Protein AF-0000000074685338 (afdb_homodimer)

Secondary structure (DSSP, 8-state):
-GGGHHHHHHHHHHTTGGGSHHHHHHHHHHHHHHHHHHHHHHHHHHEES--HHHHHHHHHHHHHHHHHHHHHHHTTSSPPPTHHHHHHHH-GGGGSHHHHHHHHHIIIIIHHHHHHHHHHHHTT---HHHHHHHHHHHHHHHHHHHHHHHTSSS--HHHHHHHGGGGHHHHHHHHHHHHTPPP-PPP-S-PPPGGG-HHHHHHHHHHHHHHHHHHHHHHHHTT---HHHHHIIIII-GGGG-TT-HHHHHHHHIIIIIHHHHHHHHHHHHS---THHHHHHHHHHHHHHHHHHHHHHHHHSTTS-GGGSPPSSSHHHHHHHHHHHHHHHHHHHHHHHHHH-HHHH-----SS--EEHHHHHHHHHS-------GGGGGGT-/-GGGHHHHHHHHHHTTGGGSHHHHHHHHHHHHHHHHHHHHHHHHHHEES--HHHHHHHHHHHHHHHHHHHHHHHTTSS---THHHHHHHH-GGGGSHHHHHHHHHIIIIIHHHHHHHHHHHHTT---HHHHHHHHHHHHHHHHHHHHHHHTSSS--HHHHHHHGGGGHHHHHHHHHHHHTPPP-PPP-S-PPPGGG-HHHHHHHHHHHHHHHHHHHHHHHHTT---HHHHHIIIII-GGGG-TT-HHHHHHHHIIIIIHHHHHHHHHHHHS---THHHHHHHHHHHHHHHHHHHHHHHHHSTTS-GGGSPPSSSHHHHHHHHHHHHHHHHHHHHHHHHHH-HHHH-----SS--EEHHHHHHHHHS--------TTTTTT-

InterPro domains:
  IPR033118 EXPERA domain [PS51751] (199-335)
  IPR059044 Transmembrane 6 superfamily member 1/2, transmembrane domain [PF26083] (4-184)

Foldseek 3Di:
DLVVLVVVVVVVVVVVLLVDVVSVVVVVVVVLVVQLVVVCVVDVVWFDPDDVVLSVLSSLSNVLQVLQVQLCCLVPVDPDDCPNVSVCVQPVCCNALLNSLLSV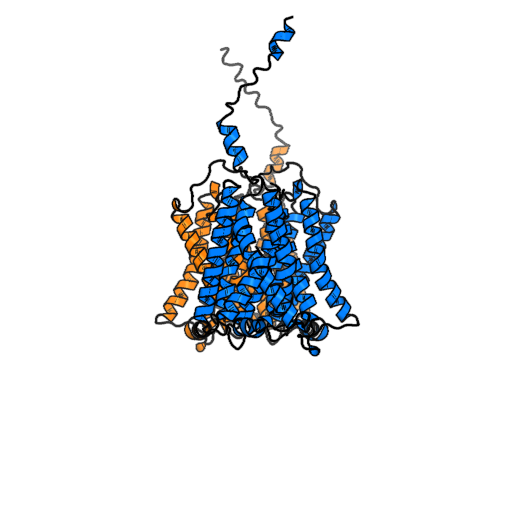CSNPVVNVLSVVLNVCQVVQWFSQLSLLLSLLQLLLSLLLPQVLQPPDPPRRPSSNVVRVVCNVVSVVSLVVQLVQADDDDADPDFDDALVVPVVLVVLLVLLVVLLVVLQLQLCLLVPNPDPVSVCCCQAQAVLCVDNSNSNNSLSVCSNPVVNVVSVVSNVLSRGFRAACQLSVLSSQLSNLQNSLSSRQSSLCDPSDDPSRHGDDDDPSPVVNCVSSVCSNVVSVVVSVVLCVCCNGHHHRGGDDGIGTPVNVVVVVPPPPPVPPVPVVVVVVD/DLVVLVVVVVVVVVVVLLVDVVSVVVVVVVVLVVQLVVVCVVCVVWFDPDDVVLSVLSSLSNVLQVLQVQLCCLVPVDPDDCVVVSVCVQPVCCNALLNSLLSVCSNPVSNVLSVVLNVCQVVQWFSQLSLLLSLLQLLLSLLLPQVLQPPDPPRRPSSNVVRVVCNVVSVVSLVVQLVQADDDDADPDFDDALVVVVVLVVLLVLLVVLLVVLQLQLCLLVPNPDPVSVCCCQAQAVLCVDNSNSNNSLSVCSNPVVNVVSVVSNVCSRGFRAACQLSVLSSQLSNLQNSLSSRQSSLCDPSDDPSRHGDDDDPSPVVNCVSSVCSNVVSVVVSVVLCVCCNGHHHRGGDDGIGTPVVVVVVVPPPPPVPPPPVVPPVVD

Structure (mmCIF, N/CA/C/O backbone):
data_AF-0000000074685338-model_v1
#
loop_
_entity.id
_entity.type
_entity.pdbx_description
1 polymer 'EXPERA domain-containing protein'
#
loop_
_atom_site.group_PDB
_atom_site.id
_atom_site.type_symbol
_atom_site.label_atom_id
_atom_site.label_alt_id
_atom_site.label_comp_id
_atom_site.label_asym_id
_atom_site.label_entity_id
_atom_site.label_seq_id
_atom_site.pdbx_PDB_ins_code
_atom_site.Cartn_x
_atom_site.Cartn_y
_atom_site.Cartn_z
_atom_site.occupancy
_atom_site.B_iso_or_equiv
_atom_site.auth_seq_id
_atom_site.auth_comp_id
_atom_site.auth_asym_id
_atom_site.auth_atom_id
_atom_site.pdbx_PDB_model_num
ATOM 1 N N . MET A 1 1 ? 34.531 15.375 6.055 1 56.97 1 MET A N 1
ATOM 2 C CA . MET A 1 1 ? 34.406 14.102 6.758 1 56.97 1 MET A CA 1
ATOM 3 C C . MET A 1 1 ? 34.094 12.969 5.781 1 56.97 1 MET A C 1
ATOM 5 O O . MET A 1 1 ? 34.625 11.867 5.91 1 56.97 1 MET A O 1
ATOM 9 N N . SER A 1 2 ? 33.312 13.273 4.805 1 61.19 2 SER A N 1
ATOM 10 C CA . SER A 1 2 ? 33.031 12.227 3.826 1 61.19 2 SER A CA 1
ATOM 11 C C . SER A 1 2 ? 34.281 11.812 3.084 1 61.19 2 SER A C 1
ATOM 13 O O . SER A 1 2 ? 34.438 10.648 2.709 1 61.19 2 SER A O 1
ATOM 15 N N . LEU A 1 3 ? 35.094 12.695 3.012 1 63.81 3 LEU A N 1
ATOM 16 C CA . LEU A 1 3 ? 36.312 12.422 2.27 1 63.81 3 LEU A CA 1
ATOM 17 C C . LEU A 1 3 ? 37.281 11.617 3.117 1 63.81 3 LEU A C 1
ATOM 19 O O . LEU A 1 3 ? 38.188 10.961 2.582 1 63.81 3 LEU A O 1
ATOM 23 N N . LEU A 1 4 ? 37.062 11.672 4.465 1 60.34 4 LEU A N 1
ATOM 24 C CA . LEU A 1 4 ? 37.938 10.938 5.352 1 60.34 4 LEU A CA 1
ATOM 25 C C . LEU A 1 4 ? 37.594 9.453 5.383 1 60.34 4 LEU A C 1
ATOM 27 O O . LEU A 1 4 ? 38.375 8.633 5.875 1 60.34 4 LEU A O 1
ATOM 31 N N . SER A 1 5 ? 36.531 9.164 4.781 1 62.31 5 SER A N 1
ATOM 32 C CA . SER A 1 5 ? 36.094 7.777 4.824 1 62.31 5 SER A CA 1
ATOM 33 C C . SER A 1 5 ? 36.969 6.887 3.949 1 62.31 5 SER A C 1
ATOM 35 O O . SER A 1 5 ? 37.281 5.75 4.32 1 62.31 5 SER A O 1
ATOM 37 N N . TRP A 1 6 ? 37.5 7.469 2.973 1 63.62 6 TRP A N 1
ATOM 38 C CA . TRP A 1 6 ? 38.312 6.676 2.059 1 63.62 6 TRP A CA 1
ATOM 39 C C . TRP A 1 6 ? 39.656 6.34 2.682 1 63.62 6 TRP A C 1
ATOM 41 O O . TRP A 1 6 ? 40.062 5.176 2.725 1 63.62 6 TRP A O 1
ATOM 51 N N . PRO A 1 7 ? 40.25 7.293 3.207 1 60.88 7 PRO A N 1
ATOM 52 C CA . PRO A 1 7 ? 41.5 6.949 3.855 1 60.88 7 PRO A CA 1
ATOM 53 C C . PRO A 1 7 ? 41.344 5.961 5.004 1 60.88 7 PRO A C 1
ATOM 55 O O . PRO A 1 7 ? 42.188 5.09 5.207 1 60.88 7 PRO A O 1
ATOM 58 N N . ILE A 1 8 ? 40.281 6.066 5.66 1 65.56 8 ILE A N 1
ATOM 59 C CA . ILE A 1 8 ? 40 5.141 6.754 1 65.56 8 ILE A CA 1
ATOM 60 C C . ILE A 1 8 ? 39.812 3.732 6.203 1 65.56 8 ILE A C 1
ATOM 62 O O . ILE A 1 8 ? 40.312 2.76 6.77 1 65.56 8 ILE A O 1
ATOM 66 N N . PHE A 1 9 ? 39.25 3.695 5.09 1 65.25 9 PHE A N 1
ATOM 67 C CA . PHE A 1 9 ? 39.031 2.41 4.438 1 65.25 9 PHE A CA 1
ATOM 68 C C . PHE A 1 9 ? 40.344 1.804 3.988 1 65.25 9 PHE A C 1
ATOM 70 O O . PHE A 1 9 ? 40.562 0.604 4.152 1 65.25 9 PHE A O 1
ATOM 77 N N . VAL A 1 10 ? 41.219 2.58 3.555 1 63.81 10 VAL A N 1
ATOM 78 C CA . VAL A 1 10 ? 42.531 2.117 3.084 1 63.81 10 VAL A CA 1
ATOM 79 C C . VAL A 1 10 ? 43.344 1.617 4.266 1 63.81 10 VAL A C 1
ATOM 81 O O . VAL A 1 10 ? 44.062 0.6 4.164 1 63.81 10 VAL A O 1
ATOM 84 N N . VAL A 1 11 ? 43.156 2.273 5.285 1 62.66 11 VAL A N 1
ATOM 85 C CA . VAL A 1 11 ? 43.938 1.907 6.461 1 62.66 11 VAL A CA 1
ATOM 86 C C . VAL A 1 11 ? 43.406 0.594 7.039 1 62.66 11 VAL A C 1
ATOM 88 O O . VAL A 1 11 ? 44.188 -0.265 7.453 1 62.66 11 VAL A O 1
ATOM 91 N N . ILE A 1 12 ? 42.188 0.437 7 1 65.62 12 ILE A N 1
ATOM 92 C CA . ILE A 1 12 ? 41.594 -0.776 7.543 1 65.62 12 ILE A CA 1
ATOM 93 C C . ILE A 1 12 ? 41.938 -1.97 6.66 1 65.62 12 ILE A C 1
ATOM 95 O O . ILE A 1 12 ? 42.188 -3.068 7.164 1 65.62 12 ILE A O 1
ATOM 99 N N . ASP A 1 13 ? 41.938 -1.717 5.461 1 63.19 13 ASP A N 1
ATOM 100 C CA . ASP A 1 13 ? 42.344 -2.762 4.527 1 63.19 13 ASP A CA 1
ATOM 101 C C . ASP A 1 13 ? 43.781 -3.193 4.773 1 63.19 13 ASP A C 1
ATOM 103 O O . ASP A 1 13 ? 44.094 -4.387 4.719 1 63.19 13 ASP A O 1
ATOM 107 N N . LYS A 1 14 ? 44.5 -2.248 5.094 1 61.06 14 LYS A N 1
ATOM 108 C CA . LYS A 1 14 ? 45.906 -2.537 5.332 1 61.06 14 LYS A CA 1
ATOM 109 C C . LYS A 1 14 ? 46.094 -3.271 6.656 1 61.06 14 LYS A C 1
ATOM 111 O O . LYS A 1 14 ? 47.031 -4.066 6.797 1 61.06 14 LYS A O 1
ATOM 116 N N . LEU A 1 15 ? 45.156 -3.021 7.492 1 60.34 15 LEU A N 1
ATOM 117 C CA . LEU A 1 15 ? 45.281 -3.65 8.805 1 60.34 15 LEU A CA 1
ATOM 118 C C . LEU A 1 15 ? 44.688 -5.051 8.789 1 60.34 15 LEU A C 1
ATOM 120 O O . LEU A 1 15 ? 44.688 -5.746 9.812 1 60.34 15 LEU A O 1
ATOM 124 N N . ASN A 1 16 ? 44.375 -5.605 7.688 1 59.91 16 ASN A N 1
ATOM 125 C CA . ASN A 1 16 ? 43.844 -6.949 7.492 1 59.91 16 ASN A CA 1
ATOM 126 C C . ASN A 1 16 ? 42.688 -7.227 8.438 1 59.91 16 ASN A C 1
ATOM 128 O O . ASN A 1 16 ? 42.562 -8.328 8.977 1 59.91 16 ASN A O 1
ATOM 132 N N . LEU A 1 17 ? 42 -6.32 8.797 1 58.62 17 LEU A N 1
ATOM 133 C CA . LEU A 1 17 ? 40.875 -6.496 9.734 1 58.62 17 LEU A CA 1
ATOM 134 C C . LEU A 1 17 ? 39.688 -7.129 9.031 1 58.62 17 LEU A C 1
ATOM 136 O O . LEU A 1 17 ? 38.75 -7.582 9.695 1 58.62 17 LEU A O 1
ATOM 140 N N . PHE A 1 18 ? 39.75 -7.273 7.734 1 57.72 18 PHE A N 1
ATOM 141 C CA . PHE A 1 18 ? 38.625 -7.797 6.953 1 57.72 18 PHE A CA 1
ATOM 142 C C . PHE A 1 18 ? 38.781 -9.305 6.766 1 57.72 18 PHE A C 1
ATOM 144 O O . PHE A 1 18 ? 38.031 -9.906 5.988 1 57.72 18 PHE A O 1
ATOM 151 N N . LYS A 1 19 ? 39.781 -9.906 7.457 1 57.94 19 LYS A N 1
ATOM 152 C CA . LYS A 1 19 ? 40 -11.328 7.23 1 57.94 19 LYS A CA 1
ATOM 153 C C . LYS A 1 19 ? 38.812 -12.156 7.676 1 57.94 19 LYS A C 1
ATOM 155 O O . LYS A 1 19 ? 38.469 -13.141 7.031 1 57.94 19 LYS A O 1
ATOM 160 N N . SER A 1 20 ? 38.219 -11.773 8.789 1 61.59 20 SER A N 1
ATOM 161 C CA . SER A 1 20 ? 37.031 -12.508 9.25 1 61.59 20 SER A CA 1
ATOM 162 C C . SER A 1 20 ? 35.781 -11.648 9.156 1 61.59 20 SER A C 1
ATOM 164 O O . SER A 1 20 ? 35.844 -10.422 9.266 1 61.59 20 SER A O 1
ATOM 166 N N . GLU A 1 21 ? 34.719 -12.18 8.664 1 65.19 21 GLU A N 1
ATOM 167 C CA . GLU A 1 21 ? 33.406 -11.516 8.508 1 65.19 21 GLU A CA 1
ATOM 168 C C . GLU A 1 21 ? 33 -10.805 9.797 1 65.19 21 GLU A C 1
ATOM 170 O O . GLU A 1 21 ? 32.5 -9.68 9.75 1 65.19 21 GLU A O 1
ATOM 175 N N . SER A 1 22 ? 33.344 -11.469 10.828 1 68.25 22 SER A N 1
ATOM 176 C CA . SER A 1 22 ? 32.938 -10.898 12.117 1 68.25 22 SER A CA 1
ATOM 177 C C . SER A 1 22 ? 33.781 -9.688 12.477 1 68.25 22 SER A C 1
ATOM 179 O O . SER A 1 22 ? 33.281 -8.703 13.023 1 68.25 22 SER A O 1
ATOM 181 N N . SER A 1 23 ? 35 -9.836 12.109 1 67.69 23 SER A N 1
ATOM 182 C CA . SER A 1 23 ? 35.906 -8.727 12.422 1 67.69 23 SER A CA 1
ATOM 183 C C . SER A 1 23 ? 35.625 -7.516 11.539 1 67.69 23 SER A C 1
ATOM 185 O O . SER A 1 23 ? 35.688 -6.375 12.008 1 67.69 23 SER A O 1
ATOM 187 N N . ALA A 1 24 ? 35.219 -7.801 10.352 1 67 24 ALA A N 1
ATOM 188 C CA . ALA A 1 24 ? 34.875 -6.723 9.43 1 67 24 ALA A CA 1
ATOM 189 C C . ALA A 1 24 ? 33.594 -5.996 9.898 1 67 24 ALA A C 1
ATOM 191 O O . ALA A 1 24 ? 33.531 -4.77 9.828 1 67 24 ALA A O 1
ATOM 192 N N . ALA A 1 25 ? 32.719 -6.785 10.398 1 69.19 25 ALA A N 1
ATOM 193 C CA . ALA A 1 25 ? 31.484 -6.195 10.891 1 69.19 25 ALA A CA 1
ATOM 194 C C . ALA A 1 25 ? 31.75 -5.336 12.125 1 69.19 25 ALA A C 1
ATOM 196 O O . ALA A 1 25 ? 31.188 -4.238 12.25 1 69.19 25 ALA A O 1
ATOM 197 N N . LEU A 1 26 ? 32.562 -5.844 12.961 1 70.56 26 LEU A N 1
ATOM 198 C CA . LEU A 1 26 ? 32.906 -5.117 14.18 1 70.56 26 LEU A CA 1
ATOM 199 C C . LEU A 1 26 ? 33.625 -3.818 13.859 1 70.56 26 LEU A C 1
ATOM 201 O O . LEU A 1 26 ? 33.375 -2.783 14.477 1 70.56 26 LEU A O 1
ATOM 205 N N . ALA A 1 27 ? 34.5 -3.92 12.945 1 69.81 27 ALA A N 1
ATOM 206 C CA . ALA A 1 27 ? 35.25 -2.723 12.531 1 69.81 27 ALA A CA 1
ATOM 207 C C . ALA A 1 27 ? 34.281 -1.693 11.914 1 69.81 27 ALA A C 1
ATOM 209 O O . ALA A 1 27 ? 34.406 -0.495 12.188 1 69.81 27 ALA A O 1
ATOM 210 N N . GLY A 1 28 ? 33.375 -2.186 11.133 1 71.19 28 GLY A N 1
ATOM 211 C CA . GLY A 1 28 ? 32.375 -1.296 10.539 1 71.19 28 GLY A CA 1
ATOM 212 C C . GLY A 1 28 ? 31.531 -0.575 11.57 1 71.19 28 GLY A C 1
ATOM 213 O O . GLY A 1 28 ? 31.344 0.638 11.477 1 71.19 28 GLY A O 1
ATOM 214 N N . PHE A 1 29 ? 31.203 -1.301 12.539 1 74.12 29 PHE A N 1
ATOM 215 C CA . PHE A 1 29 ? 30.375 -0.72 13.586 1 74.12 29 PHE A CA 1
ATOM 216 C C . PHE A 1 29 ? 31.172 0.307 14.391 1 74.12 29 PHE A C 1
ATOM 218 O O . PHE A 1 29 ? 30.625 1.345 14.781 1 74.12 29 PHE A O 1
ATOM 225 N N . ALA A 1 30 ? 32.375 -0.014 14.648 1 75.06 30 ALA A N 1
ATOM 226 C CA . ALA A 1 30 ? 33.219 0.897 15.414 1 75.06 30 ALA A CA 1
ATOM 227 C C . ALA A 1 30 ? 33.406 2.209 14.672 1 75.06 30 ALA A C 1
ATOM 229 O O . ALA A 1 30 ? 33.344 3.287 15.266 1 75.06 30 ALA A O 1
ATOM 230 N N . ILE A 1 31 ? 33.594 2.094 13.438 1 75.06 31 ILE A N 1
ATOM 231 C CA . ILE A 1 31 ? 33.812 3.281 12.617 1 75.06 31 ILE A CA 1
ATOM 232 C C . ILE A 1 31 ? 32.562 4.141 12.617 1 75.06 31 ILE A C 1
ATOM 234 O O . ILE A 1 31 ? 32.625 5.367 12.742 1 75.06 31 ILE A O 1
ATOM 238 N N . ILE A 1 32 ? 31.453 3.51 12.57 1 77.94 32 ILE A N 1
ATOM 239 C CA . ILE A 1 32 ? 30.188 4.223 12.555 1 77.94 32 ILE A CA 1
ATOM 240 C C . ILE A 1 32 ? 29.969 4.918 13.898 1 77.94 32 ILE A C 1
ATOM 242 O O . ILE A 1 32 ? 29.531 6.07 13.945 1 77.94 32 ILE A O 1
ATOM 246 N N . ALA A 1 33 ? 30.344 4.28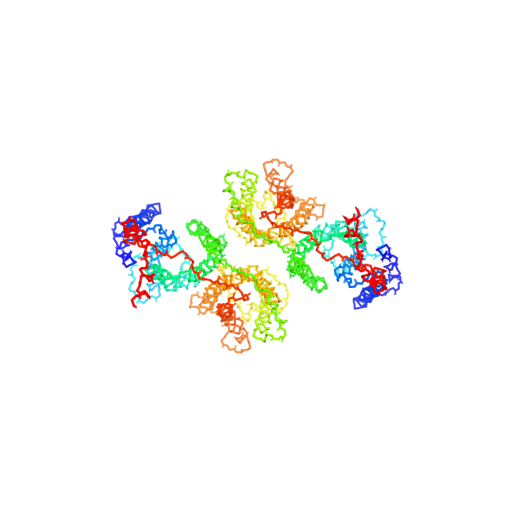5 14.891 1 81.06 33 ALA A N 1
ATOM 247 C CA . ALA A 1 33 ? 30.156 4.84 16.234 1 81.06 33 ALA A CA 1
ATOM 248 C C . ALA A 1 33 ? 31.062 6.047 16.453 1 81.06 33 ALA A C 1
ATOM 250 O O . ALA A 1 33 ? 30.641 7.066 17 1 81.06 33 ALA A O 1
ATOM 251 N N . ILE A 1 34 ? 32.281 5.926 16.047 1 81.81 34 ILE A N 1
ATOM 252 C CA . ILE A 1 34 ? 33.219 7.012 16.203 1 81.81 34 ILE A CA 1
ATOM 253 C C . ILE A 1 34 ? 32.812 8.211 15.367 1 81.81 34 ILE A C 1
ATOM 255 O O . ILE A 1 34 ? 32.844 9.352 15.828 1 81.81 34 ILE A O 1
ATOM 259 N N . ALA A 1 35 ? 32.438 7.941 14.164 1 81.19 35 ALA A N 1
ATOM 260 C CA . ALA A 1 35 ? 31.969 9.016 13.297 1 81.19 35 ALA A CA 1
ATOM 261 C C . ALA A 1 35 ? 30.766 9.719 13.898 1 81.19 35 ALA A C 1
ATOM 263 O O . ALA A 1 35 ? 30.688 10.953 13.898 1 81.19 35 ALA A O 1
ATOM 264 N N . LEU A 1 36 ? 29.891 8.953 14.414 1 83.25 36 LEU A N 1
ATOM 265 C CA . LEU A 1 36 ? 28.703 9.523 15.031 1 83.25 36 LEU A CA 1
ATOM 266 C C . LEU A 1 36 ? 29.062 10.414 16.219 1 83.25 36 LEU A C 1
ATOM 268 O O . LEU A 1 36 ? 28.531 11.516 16.359 1 83.25 36 LEU A O 1
ATOM 272 N N . LEU A 1 37 ? 29.953 9.953 17.016 1 84.5 37 LEU A N 1
ATOM 273 C CA . LEU A 1 37 ? 30.375 10.734 18.172 1 84.5 37 LEU A CA 1
ATOM 274 C C . LEU A 1 37 ? 31.031 12.039 17.75 1 84.5 37 LEU A C 1
ATOM 276 O O . LEU A 1 37 ? 30.781 13.086 18.344 1 84.5 37 LEU A O 1
ATOM 280 N N . LEU A 1 38 ? 31.797 11.977 16.781 1 83.62 38 LEU A N 1
ATOM 281 C CA . LEU A 1 38 ? 32.469 13.172 16.281 1 83.62 38 LEU A CA 1
ATOM 282 C C . LEU A 1 38 ? 31.438 14.18 15.758 1 83.62 38 LEU A C 1
ATOM 284 O O . LEU A 1 38 ? 31.562 15.383 16.031 1 83.62 38 LEU A O 1
ATOM 288 N N . PHE A 1 39 ? 30.516 13.672 15.07 1 86.06 39 PHE A N 1
ATOM 289 C CA . PHE A 1 39 ? 29.5 14.57 14.531 1 86.06 39 PHE A CA 1
ATOM 290 C C . PHE A 1 39 ? 28.672 15.18 15.648 1 86.06 39 PHE A C 1
ATOM 292 O O . PHE A 1 39 ? 28.312 16.359 15.594 1 86.06 39 PHE A O 1
ATOM 299 N N . ILE A 1 40 ? 28.391 14.391 16.641 1 86.5 40 ILE A N 1
ATOM 300 C CA . ILE A 1 40 ? 27.625 14.898 17.766 1 86.5 40 ILE A CA 1
ATOM 301 C C . ILE A 1 40 ? 28.391 16.031 18.453 1 86.5 40 ILE A C 1
ATOM 303 O O . ILE A 1 40 ? 27.828 17.078 18.75 1 86.5 40 ILE A O 1
ATOM 307 N N . LEU A 1 41 ? 29.625 15.82 18.625 1 85.88 41 LEU A N 1
ATOM 308 C CA . LEU A 1 41 ? 30.469 16.812 19.281 1 85.88 41 LEU A CA 1
ATOM 309 C C . LEU A 1 41 ? 30.578 18.078 18.438 1 85.88 41 LEU A C 1
ATOM 311 O O . LEU A 1 41 ? 30.516 19.203 18.969 1 85.88 41 LEU A O 1
ATOM 315 N N . LEU A 1 42 ? 30.672 17.891 17.203 1 83.81 42 LEU A N 1
ATOM 316 C CA . LEU A 1 42 ? 30.812 19.031 16.297 1 83.81 42 LEU A CA 1
ATOM 317 C C . LEU A 1 42 ? 29.531 19.859 16.25 1 83.81 42 LEU A C 1
ATOM 319 O O . LEU A 1 42 ? 29.594 21.078 16.391 1 83.81 42 LEU A O 1
ATOM 323 N N . PHE A 1 43 ? 28.422 19.219 16.125 1 86.5 43 PH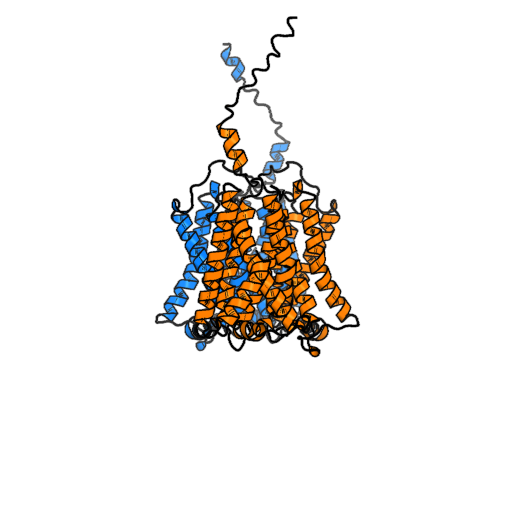E A N 1
ATOM 324 C CA . PHE A 1 43 ? 27.172 19.953 15.977 1 86.5 43 PHE A CA 1
ATOM 325 C C . PHE A 1 43 ? 26.719 20.531 17.312 1 86.5 43 PHE A C 1
ATOM 327 O O . PHE A 1 43 ? 26.172 21.641 17.359 1 86.5 43 PHE A O 1
ATOM 334 N N . ARG A 1 44 ? 26.922 19.812 18.344 1 84.56 44 ARG A N 1
ATOM 335 C CA . ARG A 1 44 ? 26.5 20.297 19.656 1 84.56 44 ARG A CA 1
ATOM 336 C C . ARG A 1 44 ? 27.328 21.5 20.094 1 84.56 44 ARG A C 1
ATOM 338 O O . ARG A 1 44 ? 26.891 22.297 20.906 1 84.56 44 ARG A O 1
ATOM 345 N N . ARG A 1 45 ? 28.438 21.531 19.578 1 84.12 45 ARG A N 1
ATOM 346 C CA . ARG A 1 45 ? 29.297 22.672 19.875 1 84.12 45 ARG A CA 1
ATOM 347 C C . ARG A 1 45 ? 28.719 23.953 19.297 1 84.12 45 ARG A C 1
ATOM 349 O O . ARG A 1 45 ? 28.812 25.016 19.906 1 84.12 45 ARG A O 1
ATOM 356 N N . TYR A 1 46 ? 28.047 23.828 18.188 1 84.25 46 TYR A N 1
ATOM 357 C CA . TYR A 1 46 ? 27.641 25.031 17.469 1 84.25 46 TYR A CA 1
ATOM 358 C C . TYR A 1 46 ? 26.141 25.234 17.562 1 84.25 46 TYR A C 1
ATOM 360 O O . TYR A 1 46 ? 25.656 26.359 17.422 1 84.25 46 TYR A O 1
ATOM 368 N N . PHE A 1 47 ? 25.406 24.188 17.734 1 86.12 47 PHE A N 1
ATOM 369 C CA . PHE A 1 47 ? 23.953 24.297 17.719 1 86.12 47 PHE A CA 1
ATOM 370 C C . PHE A 1 47 ? 23.344 23.672 18.953 1 86.12 47 PHE A C 1
ATOM 372 O O . PHE A 1 47 ? 23.844 22.656 19.453 1 86.12 47 PHE A O 1
ATOM 379 N N . LYS A 1 48 ? 22.203 24.359 19.359 1 82.06 48 LYS A N 1
ATOM 380 C CA . LYS A 1 48 ? 21.406 23.797 20.438 1 82.06 48 LYS A CA 1
ATOM 381 C C . LYS A 1 48 ? 20.281 22.922 19.906 1 82.06 48 LYS A C 1
ATOM 383 O O . LYS A 1 48 ? 19.703 23.219 18.859 1 82.06 48 LYS A O 1
ATOM 388 N N . ARG A 1 49 ? 19.922 21.812 20.453 1 82.62 49 ARG A N 1
ATOM 389 C CA . ARG A 1 49 ? 18.844 20.891 20.094 1 82.62 49 ARG A CA 1
ATOM 390 C C . ARG A 1 49 ? 18.922 20.516 18.625 1 82.62 49 ARG A C 1
ATOM 392 O O . ARG A 1 49 ? 18.031 20.859 17.844 1 82.62 49 ARG A O 1
ATOM 399 N N . VAL A 1 50 ? 19.891 19.906 18.219 1 88 50 VAL A N 1
ATOM 400 C CA . VAL A 1 50 ? 20.156 19.516 16.844 1 88 50 VAL A CA 1
ATOM 401 C C . VAL A 1 50 ? 19.156 18.469 16.375 1 88 50 VAL A C 1
ATOM 403 O O . VAL A 1 50 ? 18.828 17.547 17.125 1 88 50 VAL A O 1
ATOM 406 N N . ASP A 1 51 ? 18.578 18.703 15.211 1 89.69 51 ASP A N 1
ATOM 407 C CA . ASP A 1 51 ? 17.719 17.719 14.578 1 89.69 51 ASP A CA 1
ATOM 408 C C . ASP A 1 51 ? 18.438 16.375 14.43 1 89.69 51 ASP A C 1
ATOM 410 O O . ASP A 1 51 ? 19.547 16.312 13.883 1 89.69 51 ASP A O 1
ATOM 414 N N . PRO A 1 52 ? 17.891 15.344 14.906 1 89.94 52 PRO A N 1
ATOM 415 C CA . PRO A 1 52 ? 18.562 14.039 14.875 1 89.94 52 PRO A CA 1
ATOM 416 C C . PRO A 1 52 ? 18.875 13.578 13.453 1 89.94 52 PRO A C 1
ATOM 418 O O . PRO A 1 52 ? 19.844 12.844 13.242 1 89.94 52 PRO A O 1
ATOM 421 N N . PHE A 1 53 ? 18.156 13.992 12.508 1 92.62 53 PHE A N 1
ATOM 422 C CA . PHE A 1 53 ? 18.375 13.523 11.148 1 92.62 53 PHE A CA 1
ATOM 423 C C . PHE A 1 53 ? 19.578 14.211 10.523 1 92.62 53 PHE A C 1
ATOM 425 O O . PHE A 1 53 ? 20.125 13.742 9.516 1 92.62 53 PHE A O 1
ATOM 432 N N . VAL A 1 54 ? 20.031 15.242 11.125 1 90.44 54 VAL A N 1
ATOM 433 C CA . VAL A 1 54 ? 21.266 15.852 10.664 1 90.44 54 VAL A CA 1
ATOM 434 C C . VAL A 1 54 ? 22.453 14.938 10.984 1 90.44 54 VAL A C 1
ATOM 436 O O . VAL A 1 54 ? 23.375 14.805 10.18 1 90.44 54 VAL A O 1
ATOM 439 N N . TYR A 1 55 ? 22.375 14.281 12.172 1 90.19 55 TYR A N 1
ATOM 440 C CA . TYR A 1 55 ? 23.391 13.297 12.523 1 90.19 55 TYR A CA 1
ATOM 441 C C . TYR A 1 55 ? 23.344 12.102 11.586 1 90.19 55 TYR A C 1
ATOM 443 O O . TYR A 1 55 ? 24.391 11.594 11.172 1 90.19 55 TYR A O 1
ATOM 451 N N . ILE A 1 56 ? 22.172 11.695 11.258 1 92.06 56 ILE A N 1
ATOM 452 C CA . ILE A 1 56 ? 21.984 10.531 10.398 1 92.06 56 ILE A CA 1
ATOM 453 C C . ILE A 1 56 ? 22.5 10.836 9 1 92.06 56 ILE A C 1
ATOM 455 O O . ILE A 1 56 ? 23.203 10.016 8.383 1 92.06 56 ILE A O 1
ATOM 459 N N . PHE A 1 57 ? 22.219 12 8.5 1 93.44 57 PHE A N 1
ATOM 460 C CA . PHE A 1 57 ? 22.688 12.398 7.176 1 93.44 57 PHE A CA 1
ATOM 461 C C . PHE A 1 57 ? 24.203 12.484 7.145 1 93.44 57 PHE A C 1
ATOM 463 O O . PHE A 1 57 ? 24.828 12.133 6.145 1 93.44 57 PHE A O 1
ATOM 470 N N . SER A 1 58 ? 24.781 12.914 8.234 1 89.88 58 SER A N 1
ATOM 471 C CA . SER A 1 58 ? 26.234 12.984 8.305 1 89.88 58 SER A CA 1
ATOM 472 C C . SER A 1 58 ? 26.859 11.602 8.266 1 89.88 58 SER A C 1
ATOM 474 O O . SER A 1 58 ? 27.875 11.391 7.605 1 89.88 58 SER A O 1
ATOM 476 N N . LEU A 1 59 ? 26.234 10.719 8.914 1 88.5 59 LEU A N 1
ATOM 477 C CA . LEU A 1 59 ? 26.719 9.344 8.914 1 88.5 59 LEU A CA 1
ATOM 478 C C . LEU A 1 59 ? 26.562 8.703 7.539 1 88.5 59 LEU A C 1
ATOM 480 O O . LEU A 1 59 ? 27.453 7.984 7.078 1 88.5 59 LEU A O 1
ATOM 484 N N . LEU A 1 60 ? 25.438 8.961 6.895 1 90.81 60 LEU A N 1
ATOM 485 C CA . LEU A 1 60 ? 25.172 8.367 5.59 1 90.81 60 LEU A CA 1
ATOM 486 C C . LEU A 1 60 ? 26.078 8.961 4.516 1 90.81 60 LEU A C 1
ATOM 488 O O . LEU A 1 60 ? 26.375 8.305 3.521 1 90.81 60 LEU A O 1
ATOM 492 N N . CYS A 1 61 ? 26.5 10.133 4.762 1 87.75 61 CYS A N 1
ATOM 493 C CA . CYS A 1 61 ? 27.484 10.727 3.865 1 87.75 61 CYS A CA 1
ATOM 494 C C . CYS A 1 61 ? 28.781 9.93 3.879 1 87.75 61 CYS A C 1
ATOM 496 O O . CYS A 1 61 ? 29.422 9.75 2.838 1 87.75 61 CYS A O 1
ATOM 498 N N . CYS A 1 62 ? 29.141 9.414 5.004 1 82.44 62 CYS A N 1
ATOM 499 C CA . CYS A 1 62 ? 30.375 8.656 5.164 1 82.44 62 CYS A CA 1
ATOM 500 C C . CYS A 1 62 ? 30.266 7.289 4.5 1 82.44 62 CYS A C 1
ATOM 502 O O . CYS A 1 62 ? 31.281 6.707 4.105 1 82.44 62 CYS A O 1
ATOM 504 N N . ASP A 1 63 ? 29.078 6.84 4.391 1 82.5 63 ASP A N 1
ATOM 505 C CA . ASP A 1 63 ? 28.859 5.539 3.768 1 82.5 63 ASP A CA 1
ATOM 506 C C . ASP A 1 63 ? 28.75 5.664 2.25 1 82.5 63 ASP A C 1
ATOM 508 O O . ASP A 1 63 ? 29.109 4.742 1.517 1 82.5 63 ASP A O 1
ATOM 512 N N . ALA A 1 64 ? 28.297 6.812 1.76 1 87.44 64 ALA A N 1
ATOM 513 C CA . ALA A 1 64 ? 28 6.996 0.344 1 87.44 64 ALA A CA 1
ATOM 514 C C . ALA A 1 64 ? 29.266 7.094 -0.488 1 87.44 64 ALA A C 1
ATOM 516 O O . ALA A 1 64 ? 29.328 6.562 -1.6 1 87.44 64 ALA A O 1
ATOM 517 N N . LEU A 1 65 ? 30.297 7.617 -0.023 1 83.56 65 LEU A N 1
ATOM 518 C CA . LEU A 1 65 ? 31.5 7.875 -0.799 1 83.56 65 LEU A CA 1
ATOM 519 C C . LEU A 1 65 ? 32.281 6.586 -1.054 1 83.56 65 LEU A C 1
ATOM 521 O O . LEU A 1 65 ? 32.656 6.309 -2.188 1 83.56 65 LEU A O 1
ATOM 525 N N . PRO A 1 66 ? 32.469 5.781 -0.023 1 79.25 66 PRO A N 1
ATOM 526 C CA . PRO A 1 66 ? 33.094 4.504 -0.314 1 79.25 66 PRO A CA 1
ATOM 527 C C . PRO A 1 66 ? 32.344 3.668 -1.336 1 79.25 66 PRO A C 1
ATOM 529 O O . PRO A 1 66 ? 32.938 2.963 -2.146 1 79.25 66 PRO A O 1
ATOM 532 N N . GLY A 1 67 ? 31.062 3.752 -1.25 1 84.38 67 GLY A N 1
ATOM 533 C CA . GLY A 1 67 ? 30.266 3.047 -2.246 1 84.38 67 GLY A CA 1
ATOM 534 C C . GLY A 1 67 ? 30.5 3.551 -3.658 1 84.38 67 GLY A C 1
ATOM 535 O O . GLY A 1 67 ? 30.562 2.76 -4.602 1 84.38 67 GLY A O 1
ATOM 536 N N . LEU A 1 68 ? 30.656 4.797 -3.771 1 88.12 68 LEU A N 1
ATOM 537 C CA . LEU A 1 68 ? 30.891 5.398 -5.078 1 88.12 68 LEU A CA 1
ATOM 538 C C . LEU A 1 68 ? 32.25 4.984 -5.621 1 88.12 68 LEU A C 1
ATOM 540 O O . LEU A 1 68 ? 32.406 4.672 -6.809 1 88.12 68 LEU A O 1
ATOM 544 N N . VAL A 1 69 ? 33.219 4.973 -4.777 1 84.31 69 VAL A N 1
ATOM 545 C CA . VAL A 1 69 ? 34.562 4.566 -5.191 1 84.31 69 VAL A CA 1
ATOM 546 C C . VAL A 1 69 ? 34.562 3.105 -5.625 1 84.31 69 VAL A C 1
ATOM 548 O O . VAL A 1 69 ? 35.188 2.74 -6.617 1 84.31 69 VAL A O 1
ATOM 551 N N . PHE A 1 70 ? 33.844 2.369 -4.984 1 84.5 70 PHE A N 1
ATOM 552 C CA . PHE A 1 70 ? 33.719 0.946 -5.281 1 84.5 70 PHE A CA 1
ATOM 553 C C . PHE A 1 70 ? 33.188 0.73 -6.684 1 84.5 70 PHE A C 1
ATOM 555 O O . PHE A 1 70 ? 33.719 -0.046 -7.465 1 84.5 70 PHE A O 1
ATOM 562 N N . VAL A 1 71 ? 32.125 1.379 -6.992 1 89.88 71 VAL A N 1
ATOM 563 C CA . VAL A 1 71 ? 31.469 1.136 -8.273 1 89.88 71 VAL A CA 1
ATOM 564 C C . VAL A 1 71 ? 32.312 1.739 -9.398 1 89.88 71 VAL A C 1
ATOM 566 O O . VAL A 1 71 ? 32.344 1.197 -10.508 1 89.88 71 VAL A O 1
ATOM 569 N N . LEU A 1 72 ? 32.969 2.83 -9.094 1 89.75 72 LEU A N 1
ATOM 570 C CA . LEU A 1 72 ? 33.875 3.402 -10.094 1 89.75 72 LEU A CA 1
ATOM 571 C C . LEU A 1 72 ? 35 2.445 -10.406 1 89.75 72 LEU A C 1
ATOM 573 O O . LEU A 1 72 ? 35.438 2.346 -11.562 1 89.75 72 LEU A O 1
ATOM 577 N N . GLU A 1 73 ? 35.469 1.729 -9.406 1 87.94 73 GLU A N 1
ATOM 578 C CA . GLU A 1 73 ? 36.469 0.703 -9.609 1 87.94 73 GLU A CA 1
ATOM 579 C C . GLU A 1 73 ? 35.906 -0.486 -10.383 1 87.94 73 GLU A C 1
ATOM 581 O O . GLU A 1 73 ? 36.594 -1.009 -11.289 1 87.94 73 GLU A O 1
ATOM 586 N N . LEU A 1 74 ? 34.781 -0.869 -10.008 1 87.25 74 LEU A N 1
ATOM 587 C CA . LEU A 1 74 ? 34.156 -2.014 -10.633 1 87.25 74 LEU A CA 1
ATOM 588 C C . LEU A 1 74 ? 33.906 -1.759 -12.117 1 87.25 74 LEU A C 1
ATOM 590 O O . LEU A 1 74 ? 34.062 -2.668 -12.938 1 87.25 74 LEU A O 1
ATOM 594 N N . ASP A 1 75 ? 33.594 -0.541 -12.469 1 90.12 75 ASP A N 1
ATOM 595 C CA . ASP A 1 75 ? 33.312 -0.2 -13.859 1 90.12 75 ASP A CA 1
ATOM 596 C C . ASP A 1 75 ? 34.594 0.21 -14.586 1 90.12 75 ASP A C 1
ATOM 598 O O . ASP A 1 75 ? 34.562 0.515 -15.781 1 90.12 75 ASP A O 1
ATOM 602 N N . GLY A 1 76 ? 35.688 0.287 -13.922 1 88.06 76 GLY A N 1
ATOM 603 C CA . GLY A 1 76 ? 36.969 0.491 -14.539 1 88.06 76 GLY A CA 1
ATOM 604 C C . GLY A 1 76 ? 37.344 1.955 -14.695 1 88.06 76 GLY A C 1
ATOM 605 O O . GLY A 1 76 ? 38.219 2.301 -15.484 1 88.06 76 GLY A O 1
ATOM 606 N N . PHE A 1 77 ? 36.688 2.816 -14.039 1 88.62 77 PHE A N 1
ATOM 607 C CA . PHE A 1 77 ? 37 4.234 -14.133 1 88.62 77 PHE A CA 1
ATOM 608 C C . PHE A 1 77 ? 38.219 4.566 -13.273 1 88.62 77 PHE A C 1
ATOM 610 O O . PHE A 1 77 ? 38.906 5.543 -13.531 1 88.62 77 PHE A O 1
ATOM 617 N N . ILE A 1 78 ? 38.375 3.734 -12.18 1 84.25 78 ILE A N 1
ATOM 618 C CA . ILE A 1 78 ? 39.531 3.873 -11.305 1 84.25 78 ILE A CA 1
ATOM 619 C C . ILE A 1 78 ? 40.281 2.533 -11.195 1 84.25 78 ILE A C 1
ATOM 621 O O . ILE A 1 78 ? 39.656 1.476 -11.383 1 84.25 78 ILE A O 1
ATOM 625 N N . PRO A 1 79 ? 41.594 2.623 -10.93 1 81.12 79 PRO A N 1
ATOM 626 C CA . PRO A 1 79 ? 42.344 1.369 -10.812 1 81.12 79 PRO A CA 1
ATOM 627 C C . PRO A 1 79 ? 41.844 0.489 -9.672 1 81.12 79 PRO A C 1
ATOM 629 O O . PRO A 1 79 ? 41.375 1.001 -8.656 1 81.12 79 PRO A O 1
ATOM 632 N N . ARG A 1 80 ? 41.938 -0.851 -10.031 1 73.38 80 ARG A N 1
ATOM 633 C CA . ARG A 1 80 ? 41.406 -1.845 -9.094 1 73.38 80 ARG A CA 1
ATOM 634 C C . ARG A 1 80 ? 42.281 -1.909 -7.836 1 73.38 80 ARG A C 1
ATOM 636 O O . ARG A 1 80 ? 43.5 -1.984 -7.918 1 73.38 80 ARG A O 1
ATOM 643 N N . TYR A 1 81 ? 41.562 -1.539 -6.852 1 66.81 81 TYR A N 1
ATOM 644 C CA . TYR A 1 81 ? 42.188 -1.791 -5.559 1 66.81 81 TYR A CA 1
ATOM 645 C C . TYR A 1 81 ? 41.594 -3.023 -4.891 1 66.81 81 TYR A C 1
ATOM 647 O O . TYR A 1 81 ? 40.594 -3.57 -5.363 1 66.81 81 TYR A O 1
ATOM 655 N N . ASN A 1 82 ? 42.125 -3.803 -3.887 1 58.72 82 ASN A N 1
ATOM 656 C CA . ASN A 1 82 ? 41.625 -4.973 -3.158 1 58.72 82 ASN A CA 1
ATOM 657 C C . ASN A 1 82 ? 40.25 -4.727 -2.545 1 58.72 82 ASN A C 1
ATOM 659 O O . ASN A 1 82 ? 39.625 -5.656 -2.043 1 58.72 82 ASN A O 1
ATOM 663 N N . SER A 1 83 ? 39.688 -3.621 -2.809 1 61.5 83 SER A N 1
ATOM 664 C CA . SER A 1 83 ? 38.438 -3.271 -2.16 1 61.5 83 SER A CA 1
ATOM 665 C C . SER A 1 83 ? 37.25 -3.941 -2.852 1 61.5 83 SER A C 1
ATOM 667 O O . SER A 1 83 ? 36.281 -4.32 -2.197 1 61.5 83 SER A O 1
ATOM 669 N N . THR A 1 84 ? 37.406 -4.172 -3.994 1 60.5 84 THR A N 1
ATOM 670 C CA . THR A 1 84 ? 36.312 -4.738 -4.766 1 60.5 84 THR A CA 1
ATOM 671 C C . THR A 1 84 ? 36.031 -6.184 -4.355 1 60.5 84 THR A C 1
ATOM 673 O O . THR A 1 84 ? 34.875 -6.605 -4.254 1 60.5 84 THR A O 1
ATOM 676 N N . THR A 1 85 ? 37.031 -6.805 -4.113 1 59.03 85 THR A N 1
ATOM 677 C CA . THR A 1 85 ? 36.875 -8.211 -3.744 1 59.03 85 THR A CA 1
ATOM 678 C C . THR A 1 85 ? 36.25 -8.336 -2.361 1 59.03 85 THR A C 1
ATOM 680 O O . THR A 1 85 ? 35.438 -9.234 -2.125 1 59.03 85 THR A O 1
ATOM 683 N N . MET A 1 86 ? 36.469 -7.422 -1.598 1 60.16 86 MET A N 1
ATOM 684 C CA . MET A 1 86 ? 35.969 -7.5 -0.229 1 60.16 86 MET A CA 1
ATOM 685 C C . MET A 1 86 ? 34.5 -7.172 -0.179 1 60.16 86 MET A C 1
ATOM 687 O O . MET A 1 86 ? 33.719 -7.891 0.449 1 60.16 86 MET A O 1
ATOM 691 N N . VAL A 1 87 ? 34.156 -6.164 -0.879 1 65.94 87 VAL A N 1
ATOM 692 C CA . VAL A 1 87 ? 32.781 -5.707 -0.825 1 65.94 87 VAL A CA 1
ATOM 693 C C . VAL A 1 87 ? 31.875 -6.715 -1.533 1 65.94 87 VAL A C 1
ATOM 695 O O . VAL A 1 87 ? 30.797 -7.039 -1.042 1 65.94 87 VAL A O 1
ATOM 698 N N . THR A 1 88 ? 32.469 -7.262 -2.512 1 67.56 88 THR A N 1
ATOM 699 C CA . THR A 1 88 ? 31.656 -8.203 -3.281 1 67.56 88 THR A CA 1
ATOM 700 C C . THR A 1 88 ? 31.562 -9.547 -2.566 1 67.56 88 THR A C 1
ATOM 702 O O . THR A 1 88 ? 30.641 -10.328 -2.828 1 67.56 88 THR A O 1
ATOM 705 N N . GLY A 1 89 ? 32.469 -9.719 -1.702 1 68.56 89 GLY A N 1
ATOM 706 C CA . GLY A 1 89 ? 32.375 -10.922 -0.886 1 68.56 89 GLY A CA 1
ATOM 707 C C . GLY A 1 89 ? 31.297 -10.859 0.168 1 68.56 89 GLY A C 1
ATOM 708 O O . GLY A 1 89 ? 30.625 -11.859 0.447 1 68.56 89 GLY A O 1
ATOM 709 N N . ILE A 1 90 ? 31.062 -9.633 0.531 1 71.12 90 ILE A N 1
ATOM 710 C CA . ILE A 1 90 ? 30.062 -9.438 1.575 1 71.12 90 ILE A CA 1
ATOM 711 C C . ILE A 1 90 ? 28.688 -9.203 0.943 1 71.12 90 ILE A C 1
ATOM 713 O O . ILE A 1 90 ? 27.688 -9.758 1.404 1 71.12 90 ILE A O 1
ATOM 717 N N . GLU A 1 91 ? 28.672 -8.453 -0.113 1 82.94 91 GLU A N 1
ATOM 718 C CA . GLU A 1 91 ? 27.422 -8.148 -0.807 1 82.94 91 GLU A CA 1
ATOM 719 C C . GLU A 1 91 ? 27.547 -8.391 -2.307 1 82.94 91 GLU A C 1
ATOM 721 O O . GLU A 1 91 ? 27.672 -7.445 -3.088 1 82.94 91 GLU A O 1
ATOM 726 N N . PRO A 1 92 ? 27.359 -9.562 -2.633 1 85.25 92 PRO A N 1
ATOM 727 C CA . PRO A 1 92 ? 27.562 -9.93 -4.039 1 85.25 92 PRO A CA 1
ATOM 728 C C . PRO A 1 92 ? 26.578 -9.234 -4.977 1 85.25 92 PRO A C 1
ATOM 730 O O . PRO A 1 92 ? 26.859 -9.062 -6.16 1 85.25 92 PRO A O 1
ATOM 733 N N . TYR A 1 93 ? 25.406 -8.844 -4.438 1 89.31 93 TYR A N 1
ATOM 734 C CA . TYR A 1 93 ? 24.406 -8.234 -5.301 1 89.31 93 TYR A CA 1
ATOM 735 C C . TYR A 1 93 ? 24.922 -6.934 -5.902 1 89.31 93 TYR A C 1
ATOM 737 O O . TYR A 1 93 ? 24.406 -6.457 -6.914 1 89.31 93 TYR A O 1
ATOM 745 N N . MET A 1 94 ? 25.984 -6.375 -5.395 1 89.06 94 MET A N 1
ATOM 746 C CA . MET A 1 94 ? 26.5 -5.078 -5.816 1 89.06 94 MET A CA 1
ATOM 747 C C . MET A 1 94 ? 27.125 -5.168 -7.207 1 89.06 94 MET A C 1
ATOM 749 O O . MET A 1 94 ? 27.344 -4.145 -7.855 1 89.06 94 MET A O 1
ATOM 753 N N . LYS A 1 95 ? 27.328 -6.379 -7.676 1 90.06 95 LYS A N 1
ATOM 754 C CA . LYS A 1 95 ? 27.906 -6.559 -9.008 1 90.06 95 LYS A CA 1
ATOM 755 C C . LYS A 1 95 ? 26.812 -6.645 -10.07 1 90.06 95 LYS A C 1
ATOM 757 O O . LYS A 1 95 ? 27.094 -6.527 -11.266 1 90.06 95 LYS A O 1
ATOM 762 N N . THR A 1 96 ? 25.594 -6.797 -9.617 1 92.75 96 THR A N 1
ATOM 763 C CA . THR A 1 96 ? 24.484 -6.863 -10.562 1 92.75 96 THR A CA 1
ATOM 764 C C . THR A 1 96 ? 24.188 -5.484 -11.141 1 92.75 96 THR A C 1
ATOM 766 O O . THR A 1 96 ? 24.703 -4.477 -10.648 1 92.75 96 THR A O 1
ATOM 769 N N . SER A 1 97 ? 23.422 -5.473 -12.203 1 95 97 SER A N 1
ATOM 770 C CA . SER A 1 97 ? 23.062 -4.199 -12.82 1 95 97 SER A CA 1
ATOM 771 C C . SER A 1 97 ? 22.344 -3.295 -11.828 1 95 97 SER A C 1
ATOM 773 O O . SER A 1 97 ? 22.672 -2.111 -11.711 1 95 97 SER A O 1
ATOM 775 N N . TYR A 1 98 ? 21.391 -3.846 -11.117 1 95.75 98 TYR A N 1
ATOM 776 C CA . TYR A 1 98 ? 20.656 -3.074 -10.117 1 95.75 98 TYR A CA 1
ATOM 777 C C . TYR A 1 98 ? 21.594 -2.566 -9.031 1 95.75 98 TYR A C 1
ATOM 779 O O . TYR A 1 98 ? 21.516 -1.406 -8.617 1 95.75 98 TYR A O 1
ATOM 787 N N . GLY A 1 99 ? 22.484 -3.422 -8.539 1 94.06 99 GLY A N 1
ATOM 788 C CA . GLY A 1 99 ? 23.406 -3.051 -7.48 1 94.06 99 GLY A CA 1
ATOM 789 C C . GLY A 1 99 ? 24.328 -1.906 -7.867 1 94.06 99 GLY A C 1
ATOM 790 O O . GLY A 1 99 ? 24.516 -0.965 -7.094 1 94.06 99 GLY A O 1
ATOM 791 N N . VAL A 1 100 ? 24.797 -1.986 -9 1 94.69 100 VAL A N 1
ATOM 792 C CA . VAL A 1 100 ? 25.734 -0.969 -9.484 1 94.69 100 VAL A CA 1
ATOM 793 C C . VAL A 1 100 ? 25 0.371 -9.609 1 94.69 100 VAL A C 1
ATOM 795 O O . VAL A 1 100 ? 25.469 1.388 -9.094 1 94.69 100 VAL A O 1
ATOM 798 N N . ILE A 1 101 ? 23.859 0.353 -10.25 1 97.06 101 ILE A N 1
ATOM 799 C CA . ILE A 1 101 ? 23.156 1.603 -10.5 1 97.06 101 ILE A CA 1
ATOM 800 C C . ILE A 1 101 ? 22.641 2.178 -9.172 1 97.06 101 ILE A C 1
ATOM 802 O O . ILE A 1 101 ? 22.656 3.395 -8.977 1 97.06 101 ILE A O 1
ATOM 806 N N . SER A 1 102 ? 22.141 1.324 -8.32 1 96.5 102 SER A N 1
ATOM 807 C CA . SER A 1 102 ? 21.672 1.792 -7.016 1 96.5 102 SER A CA 1
ATOM 808 C C . SER A 1 102 ? 22.828 2.389 -6.207 1 96.5 102 SER A C 1
ATOM 810 O O . SER A 1 102 ? 22.625 3.34 -5.445 1 96.5 102 SER A O 1
ATOM 812 N N . THR A 1 103 ? 24 1.799 -6.305 1 94.12 103 THR A N 1
ATOM 813 C CA . THR A 1 103 ? 25.156 2.334 -5.609 1 94.12 103 THR A CA 1
ATOM 814 C C . THR A 1 103 ? 25.578 3.672 -6.211 1 94.12 103 THR A C 1
ATOM 816 O O . THR A 1 103 ? 25.969 4.59 -5.488 1 94.12 103 THR A O 1
ATOM 819 N N . TYR A 1 104 ? 25.547 3.768 -7.523 1 96.25 104 TYR A N 1
ATOM 820 C CA . TYR A 1 104 ? 25.766 5.07 -8.141 1 96.25 104 TYR A CA 1
ATOM 821 C C . TYR A 1 104 ? 24.75 6.09 -7.621 1 96.25 104 TYR A C 1
ATOM 823 O O . TYR A 1 104 ? 25.109 7.234 -7.332 1 96.25 104 TYR A O 1
ATOM 831 N N . TRP A 1 105 ? 23.484 5.68 -7.566 1 97.81 105 TRP A N 1
ATOM 832 C CA . TRP A 1 105 ? 22.438 6.559 -7.074 1 97.81 105 TRP A CA 1
ATOM 833 C C . TRP A 1 105 ? 22.734 7.016 -5.648 1 97.81 105 TRP A C 1
ATOM 835 O O . TRP A 1 105 ? 22.578 8.195 -5.324 1 97.81 105 TRP A O 1
ATOM 845 N N . ASN A 1 106 ? 23.141 6.113 -4.836 1 95.56 106 ASN A N 1
ATOM 846 C CA . ASN A 1 106 ? 23.469 6.449 -3.455 1 95.56 106 ASN A CA 1
ATOM 847 C C . ASN A 1 106 ? 24.688 7.359 -3.381 1 95.56 106 ASN A C 1
ATOM 849 O O . ASN A 1 106 ? 24.703 8.328 -2.613 1 95.56 106 ASN A O 1
ATOM 853 N N . GLY A 1 107 ? 25.641 7.129 -4.176 1 93.88 107 GLY A N 1
ATOM 854 C CA . GLY A 1 107 ? 26.906 7.848 -4.129 1 93.88 107 GLY A CA 1
ATOM 855 C C . GLY A 1 107 ? 26.844 9.219 -4.766 1 93.88 107 GLY A C 1
ATOM 856 O O . G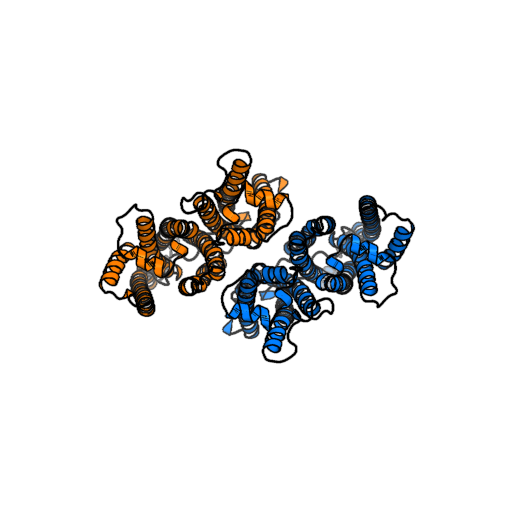LY A 1 107 ? 27.703 10.062 -4.535 1 93.88 107 GLY A O 1
ATOM 857 N N . ILE A 1 108 ? 25.812 9.438 -5.527 1 96.38 108 ILE A N 1
ATOM 858 C CA . ILE A 1 108 ? 25.719 10.727 -6.203 1 96.38 108 ILE A CA 1
ATOM 859 C C . ILE A 1 108 ? 24.484 11.477 -5.715 1 96.38 108 ILE A C 1
ATOM 861 O O . ILE A 1 108 ? 24.609 12.508 -5.051 1 96.38 108 ILE A O 1
ATOM 865 N N . VAL A 1 109 ? 23.375 10.883 -6 1 97.81 109 VAL A N 1
ATOM 866 C CA . VAL A 1 109 ? 22.141 11.602 -5.746 1 97.81 109 VAL A CA 1
ATOM 867 C C . VAL A 1 109 ? 21.875 11.68 -4.242 1 97.81 109 VAL A C 1
ATOM 869 O O . VAL A 1 109 ? 21.656 12.758 -3.701 1 97.81 109 VAL A O 1
ATOM 872 N N . HIS A 1 110 ? 21.891 10.539 -3.564 1 97.81 110 HIS A N 1
ATOM 873 C CA . HIS A 1 110 ? 21.688 10.578 -2.121 1 97.81 110 HIS A CA 1
ATOM 874 C C . HIS A 1 110 ? 22.75 11.43 -1.434 1 97.81 110 HIS A C 1
ATOM 876 O O . HIS A 1 110 ? 22.453 12.148 -0.479 1 97.81 110 HIS A O 1
ATOM 882 N N . LEU A 1 111 ? 23.953 11.359 -1.868 1 95.31 111 LEU A N 1
ATOM 883 C CA . LEU A 1 111 ? 25.016 12.188 -1.301 1 95.31 111 LEU A CA 1
ATOM 884 C C . LEU A 1 111 ? 24.672 13.672 -1.427 1 95.31 111 LEU A C 1
ATOM 886 O O . LEU A 1 111 ? 24.828 14.43 -0.466 1 95.31 111 LEU A O 1
ATOM 890 N N . ILE A 1 112 ? 24.25 14.039 -2.613 1 97.12 112 ILE A N 1
ATOM 891 C CA . ILE A 1 112 ? 23.859 15.43 -2.84 1 97.12 112 ILE A CA 1
ATOM 892 C C . ILE A 1 112 ? 22.719 15.805 -1.896 1 97.12 112 ILE A C 1
ATOM 894 O O . ILE A 1 112 ? 22.703 16.891 -1.325 1 97.12 112 ILE A O 1
ATOM 898 N N . LEU A 1 113 ? 21.781 14.914 -1.719 1 97.62 113 LEU A N 1
ATOM 899 C CA . LEU A 1 113 ? 20.641 15.172 -0.841 1 97.62 113 LEU A CA 1
ATOM 900 C C . LEU A 1 113 ? 21.094 15.289 0.611 1 97.62 113 LEU A C 1
ATOM 902 O O . LEU A 1 113 ? 20.609 16.156 1.351 1 97.62 113 LEU A O 1
ATOM 906 N N . TYR A 1 114 ? 22.078 14.406 1.03 1 95.81 114 TYR A N 1
ATOM 907 C CA . TYR A 1 114 ? 22.625 14.492 2.379 1 95.81 114 TYR A CA 1
ATOM 908 C C . TYR A 1 114 ? 23.312 15.836 2.607 1 95.81 114 TYR A C 1
ATOM 910 O O . TYR A 1 114 ? 23.016 16.531 3.588 1 95.81 114 TYR A O 1
ATOM 918 N N . LEU A 1 115 ? 24.109 16.219 1.747 1 94.19 115 LEU A N 1
ATOM 919 C CA . LEU A 1 115 ? 24.859 17.453 1.871 1 94.19 115 LEU A CA 1
ATOM 920 C C . LEU A 1 115 ? 23.938 18.672 1.823 1 94.19 115 LEU A C 1
ATOM 922 O O . LEU A 1 115 ? 24.141 19.641 2.553 1 94.19 115 LEU A O 1
ATOM 926 N N . SER A 1 116 ? 22.969 18.562 0.934 1 96.06 116 SER A N 1
ATOM 927 C CA . SER A 1 116 ? 22.016 19.656 0.841 1 96.06 116 SER A CA 1
ATOM 928 C C . SER A 1 116 ? 21.234 19.812 2.145 1 96.06 116 SER A C 1
ATOM 930 O O . SER A 1 116 ? 21.016 20.938 2.605 1 96.06 116 SER A O 1
ATOM 932 N N . ALA A 1 117 ? 20.766 18.734 2.717 1 94.56 117 ALA A N 1
ATOM 933 C CA . ALA A 1 117 ? 20.031 18.797 3.975 1 94.56 117 ALA A CA 1
ATOM 934 C C . ALA A 1 117 ? 20.875 19.391 5.09 1 94.56 117 ALA A C 1
ATOM 936 O O . ALA A 1 117 ? 20.406 20.25 5.852 1 94.56 117 ALA A O 1
ATOM 937 N N . ILE A 1 118 ? 22.125 19.016 5.195 1 91.88 118 ILE A N 1
ATOM 938 C CA . ILE A 1 118 ? 23.031 19.516 6.219 1 91.88 118 ILE A CA 1
ATOM 939 C C . ILE A 1 118 ? 23.312 21 5.996 1 91.88 118 ILE A C 1
ATOM 941 O O . ILE A 1 118 ? 23.281 21.797 6.941 1 91.88 118 ILE A O 1
ATOM 945 N N . THR A 1 119 ? 23.562 21.344 4.773 1 93.69 119 THR A N 1
ATOM 946 C CA . THR A 1 119 ? 23.844 22.734 4.438 1 93.69 119 THR A CA 1
ATOM 947 C C . THR A 1 119 ? 22.656 23.625 4.777 1 93.69 119 THR A C 1
ATOM 949 O O . THR A 1 119 ? 22.812 24.703 5.355 1 93.69 119 THR A O 1
ATOM 952 N N . LEU A 1 120 ? 21.5 23.156 4.383 1 93.25 120 LEU A N 1
ATOM 953 C CA . LEU A 1 120 ? 20.297 23.922 4.691 1 93.25 120 LEU A CA 1
ATOM 954 C C . LEU A 1 120 ? 20.109 24.078 6.199 1 93.25 120 LEU A C 1
ATOM 956 O O . LEU A 1 120 ? 19.75 25.156 6.68 1 93.25 120 LEU A O 1
ATOM 960 N N . TYR A 1 121 ? 20.406 23.016 6.902 1 90.31 121 TYR A N 1
ATOM 961 C CA . TYR A 1 121 ? 20.297 23.047 8.359 1 90.31 121 TYR A CA 1
ATOM 962 C C . TYR A 1 121 ? 21.281 24.062 8.953 1 90.31 121 TYR A C 1
ATOM 964 O O . TYR A 1 121 ? 20.906 24.859 9.82 1 90.31 121 TYR A O 1
ATOM 972 N N . VAL A 1 122 ? 22.516 24.047 8.516 1 88.19 122 VAL A N 1
ATOM 973 C CA . VAL A 1 122 ? 23.562 24.922 9.047 1 88.19 122 VAL A CA 1
ATOM 974 C C . VAL A 1 122 ? 23.25 26.375 8.703 1 88.19 122 VAL A C 1
ATOM 976 O O . VAL A 1 122 ? 23.531 27.281 9.492 1 88.19 122 VAL A O 1
ATOM 979 N N . ARG A 1 123 ? 22.609 26.594 7.594 1 91 123 ARG A N 1
ATOM 980 C CA . ARG A 1 123 ? 22.266 27.938 7.164 1 91 123 ARG A CA 1
ATOM 981 C C . ARG A 1 123 ? 20.953 28.391 7.805 1 91 123 ARG A C 1
ATOM 983 O O . ARG A 1 123 ? 20.438 29.469 7.488 1 91 123 ARG A O 1
ATOM 990 N N . ARG A 1 124 ? 20.328 27.547 8.602 1 88.75 124 ARG A N 1
ATOM 991 C CA . ARG A 1 124 ? 19.078 27.844 9.289 1 88.75 124 ARG A CA 1
ATOM 992 C C . ARG A 1 124 ? 17.922 28 8.305 1 88.75 124 ARG A C 1
ATOM 994 O O . ARG A 1 124 ? 17.125 28.938 8.398 1 88.75 124 ARG A O 1
ATOM 1001 N N . ASP A 1 125 ? 18.016 27.188 7.25 1 90.56 125 ASP A N 1
ATOM 1002 C CA . ASP A 1 125 ? 16.938 27.078 6.281 1 90.56 125 ASP A CA 1
ATOM 1003 C C . ASP A 1 125 ? 16.172 25.766 6.465 1 90.56 125 ASP A C 1
ATOM 1005 O O . ASP A 1 125 ? 16.672 24.844 7.129 1 90.56 125 ASP A O 1
ATOM 1009 N N . SER A 1 126 ? 15.016 25.719 5.891 1 90.81 126 SER A N 1
ATOM 1010 C CA . SER A 1 126 ? 14.211 24.5 6.012 1 90.81 126 SER A CA 1
ATOM 1011 C C . SER A 1 126 ? 14.789 23.375 5.168 1 90.81 126 SER A C 1
ATOM 1013 O O . SER A 1 126 ? 15.039 23.547 3.975 1 90.81 126 SER A O 1
ATOM 1015 N N . HIS A 1 127 ? 15.039 22.266 5.762 1 92.81 127 HIS A N 1
ATOM 1016 C CA . HIS A 1 127 ? 15.555 21.109 5.051 1 92.81 127 HIS A CA 1
ATOM 1017 C C . HIS A 1 127 ? 14.508 20 4.98 1 92.81 127 HIS A C 1
ATOM 1019 O O . HIS A 1 127 ? 14.812 18.875 4.582 1 92.81 127 HIS A O 1
ATOM 1025 N N . ARG A 1 128 ? 13.297 20.297 5.348 1 93.69 128 ARG A N 1
ATOM 1026 C CA . ARG A 1 128 ? 12.219 19.312 5.43 1 93.69 128 ARG A CA 1
ATOM 1027 C C . ARG A 1 128 ? 11.875 18.766 4.051 1 93.69 128 ARG A C 1
ATOM 1029 O O . ARG A 1 128 ? 11.672 17.547 3.895 1 93.69 128 ARG A O 1
ATOM 1036 N N . GLU A 1 129 ? 11.82 19.594 3.053 1 94.94 129 GLU A N 1
ATOM 1037 C CA . GLU A 1 129 ? 11.461 19.172 1.699 1 94.94 129 GLU A CA 1
ATOM 1038 C C . GLU A 1 129 ? 12.5 18.203 1.13 1 94.94 129 GLU A C 1
ATOM 1040 O O . GLU A 1 129 ? 12.141 17.172 0.56 1 94.94 129 GLU A O 1
ATOM 1045 N N . VAL A 1 130 ? 13.703 18.562 1.333 1 96.25 130 VAL A N 1
ATOM 1046 C CA . VAL A 1 130 ? 14.797 17.719 0.837 1 96.25 130 VAL A CA 1
ATOM 1047 C C . VAL A 1 130 ? 14.789 16.391 1.571 1 96.25 130 VAL A C 1
ATOM 1049 O O . VAL A 1 130 ? 15.016 15.336 0.963 1 96.25 130 VAL A O 1
ATOM 1052 N N . THR A 1 131 ? 14.508 16.422 2.84 1 96.31 131 THR A N 1
ATOM 1053 C CA . THR A 1 131 ? 14.523 15.219 3.658 1 96.31 131 THR A CA 1
ATOM 1054 C C . THR A 1 131 ? 13.375 14.289 3.273 1 96.31 131 THR A C 1
ATOM 1056 O O . THR A 1 131 ? 13.539 13.07 3.219 1 96.31 131 THR A O 1
ATOM 1059 N N . LEU A 1 132 ? 12.203 14.836 3.014 1 97.44 132 LEU A N 1
ATOM 1060 C CA . LEU A 1 132 ? 11.078 14.016 2.592 1 97.44 132 LEU A CA 1
ATOM 1061 C C . LEU A 1 132 ? 11.336 13.383 1.227 1 97.44 132 LEU A C 1
ATOM 1063 O O . LEU A 1 132 ? 11.023 12.219 1.004 1 97.44 132 LEU A O 1
ATOM 1067 N N . PHE A 1 133 ? 11.922 14.164 0.329 1 98.31 133 PHE A N 1
ATOM 1068 C CA . PHE A 1 133 ? 12.312 13.641 -0.974 1 98.31 133 PHE A CA 1
ATOM 1069 C C . PHE A 1 133 ? 13.312 12.5 -0.821 1 98.31 133 PHE A C 1
ATOM 1071 O O . PHE A 1 133 ? 13.156 11.445 -1.439 1 98.31 133 PHE A O 1
ATOM 1078 N N . TRP A 1 134 ? 14.297 12.711 0.009 1 98.44 134 TRP A N 1
ATOM 1079 C CA . TRP A 1 134 ? 15.305 11.695 0.287 1 98.44 134 TRP A CA 1
ATOM 1080 C C . TRP A 1 134 ? 14.672 10.445 0.889 1 98.44 134 TRP A C 1
ATOM 1082 O O . TRP A 1 134 ? 15 9.32 0.5 1 98.44 134 TRP A O 1
ATOM 1092 N N . ALA A 1 135 ? 13.797 10.602 1.851 1 98.5 135 ALA A N 1
ATOM 1093 C CA . ALA A 1 135 ? 13.172 9.469 2.535 1 98.5 135 ALA A CA 1
ATOM 1094 C C . ALA A 1 135 ? 12.406 8.586 1.55 1 98.5 135 ALA A C 1
ATOM 1096 O O . ALA A 1 135 ? 12.453 7.359 1.644 1 98.5 135 ALA A O 1
ATOM 1097 N N . GLY A 1 136 ? 11.719 9.195 0.615 1 98.69 136 GLY A N 1
ATOM 1098 C CA . GLY A 1 136 ? 11.039 8.43 -0.421 1 98.69 136 GLY A CA 1
ATOM 1099 C C . GLY A 1 136 ? 12 7.66 -1.31 1 98.69 136 GLY A C 1
ATOM 1100 O O . GLY A 1 136 ? 11.758 6.488 -1.619 1 98.69 136 GLY A O 1
ATOM 1101 N N . SER A 1 137 ? 13.047 8.336 -1.693 1 98.75 137 SER A N 1
ATOM 1102 C CA . SER A 1 137 ? 14.055 7.719 -2.543 1 98.75 137 SER A CA 1
ATOM 1103 C C . SER A 1 137 ? 14.711 6.531 -1.843 1 98.75 137 SER A C 1
ATOM 1105 O O . SER A 1 137 ? 14.828 5.449 -2.422 1 98.75 137 SER A O 1
ATOM 1107 N N . PHE A 1 138 ? 15.07 6.734 -0.641 1 98.31 138 PHE A N 1
ATOM 1108 C CA . PHE A 1 138 ? 15.758 5.707 0.134 1 98.31 138 PHE A CA 1
ATOM 1109 C C . PHE A 1 138 ? 14.812 4.551 0.451 1 98.31 138 PHE A C 1
ATOM 1111 O O . PHE A 1 138 ? 15.227 3.389 0.444 1 98.31 138 PHE A O 1
ATOM 1118 N N . LEU A 1 139 ? 13.594 4.848 0.723 1 98.5 139 LEU A N 1
ATOM 1119 C CA . LEU A 1 139 ? 12.609 3.818 1.029 1 98.5 139 LEU A CA 1
ATOM 1120 C C . LEU A 1 139 ? 12.383 2.906 -0.173 1 98.5 139 LEU A C 1
ATOM 1122 O O . LEU A 1 139 ? 12.352 1.683 -0.033 1 98.5 139 LEU A O 1
ATOM 1126 N N . ASN A 1 140 ? 12.188 3.518 -1.321 1 98.62 140 ASN A N 1
ATOM 1127 C CA . ASN A 1 140 ? 11.992 2.693 -2.508 1 98.62 140 ASN A CA 1
ATOM 1128 C C . ASN A 1 140 ? 13.18 1.771 -2.758 1 98.62 140 ASN A C 1
ATOM 1130 O O . ASN A 1 140 ? 13 0.607 -3.123 1 98.62 140 ASN A O 1
ATOM 1134 N N . MET A 1 141 ? 14.352 2.303 -2.549 1 98.06 141 MET A N 1
ATOM 1135 C CA . MET A 1 141 ? 15.562 1.51 -2.75 1 98.06 141 MET A CA 1
ATOM 1136 C C . MET A 1 141 ? 15.555 0.272 -1.858 1 98.06 141 MET A C 1
ATOM 1138 O O . MET A 1 141 ? 15.82 -0.836 -2.326 1 98.06 141 MET A O 1
ATOM 1142 N N . LEU A 1 142 ? 15.148 0.436 -0.657 1 97.31 142 LEU A N 1
ATOM 1143 C CA . LEU A 1 142 ? 15.219 -0.649 0.315 1 97.31 142 LEU A CA 1
ATOM 1144 C C . LEU A 1 142 ? 14.062 -1.623 0.129 1 97.31 142 LEU A C 1
ATOM 1146 O O . LEU A 1 142 ? 14.211 -2.828 0.34 1 97.31 142 LEU A O 1
ATOM 1150 N N . VAL A 1 143 ? 12.891 -1.135 -0.269 1 97.31 143 VAL A N 1
ATOM 1151 C CA . VAL A 1 143 ? 11.711 -1.971 -0.452 1 97.31 143 VAL A CA 1
ATOM 1152 C C . VAL A 1 143 ? 11.914 -2.908 -1.64 1 97.31 143 VAL A C 1
ATOM 1154 O O . VAL A 1 143 ? 11.305 -3.979 -1.708 1 97.31 143 VAL A O 1
ATOM 1157 N N . VAL A 1 144 ? 12.773 -2.52 -2.551 1 97.81 144 VAL A N 1
ATOM 1158 C CA . VAL A 1 144 ? 13.094 -3.363 -3.699 1 97.81 144 VAL A CA 1
ATOM 1159 C C . VAL A 1 144 ? 14.273 -4.273 -3.363 1 97.81 144 VAL A C 1
ATOM 1161 O O . VAL A 1 144 ? 14.234 -5.473 -3.65 1 97.81 144 VAL A O 1
ATOM 1164 N N . LEU A 1 145 ? 15.25 -3.779 -2.658 1 97.12 145 LEU A N 1
ATOM 1165 C CA . LEU A 1 145 ? 16.516 -4.469 -2.393 1 97.12 145 LEU A CA 1
ATOM 1166 C C . LEU A 1 145 ? 16.297 -5.652 -1.457 1 97.12 145 LEU A C 1
ATOM 1168 O O . LEU A 1 145 ? 16.688 -6.777 -1.771 1 97.12 145 LEU A O 1
ATOM 1172 N N . VAL A 1 146 ? 15.609 -5.477 -0.388 1 95.81 146 VAL A N 1
ATOM 1173 C CA . VAL A 1 146 ? 15.555 -6.465 0.683 1 95.81 146 VAL A CA 1
ATOM 1174 C C . VAL A 1 146 ? 14.742 -7.676 0.229 1 95.81 146 VAL A C 1
ATOM 1176 O O . VAL A 1 146 ? 15.203 -8.812 0.312 1 95.81 146 VAL A O 1
ATOM 1179 N N . PRO A 1 147 ? 13.539 -7.496 -0.314 1 96.12 147 PRO A N 1
ATOM 1180 C CA . PRO A 1 147 ? 12.812 -8.68 -0.778 1 96.12 147 PRO A CA 1
ATOM 1181 C C . PRO A 1 147 ? 13.547 -9.422 -1.891 1 96.12 147 PRO A C 1
ATOM 1183 O O . PRO A 1 147 ? 13.484 -10.656 -1.959 1 96.12 147 PRO A O 1
ATOM 1186 N N . ALA A 1 148 ? 14.219 -8.695 -2.701 1 96.81 148 ALA A N 1
ATOM 1187 C CA . ALA A 1 148 ? 14.977 -9.344 -3.766 1 96.81 148 ALA A CA 1
ATOM 1188 C C . ALA A 1 148 ? 16.109 -10.195 -3.193 1 96.81 148 ALA A C 1
ATOM 1190 O O . ALA A 1 148 ? 16.359 -11.305 -3.66 1 96.81 148 ALA A O 1
ATOM 1191 N N . LEU A 1 149 ? 16.75 -9.703 -2.168 1 95.12 149 LEU A N 1
ATOM 1192 C CA . LEU A 1 149 ? 17.844 -10.438 -1.542 1 95.12 149 LEU A CA 1
ATOM 1193 C C . LEU A 1 149 ? 17.344 -11.711 -0.874 1 95.12 149 LEU A C 1
ATOM 1195 O O . LEU A 1 149 ? 18.016 -12.742 -0.904 1 95.12 149 LEU A O 1
ATOM 1199 N N . VAL A 1 150 ? 16.156 -11.688 -0.361 1 95.19 150 VAL A N 1
ATOM 1200 C CA . VAL A 1 150 ? 15.586 -12.805 0.38 1 95.19 150 VAL A CA 1
ATOM 1201 C C . VAL A 1 150 ? 15.211 -13.93 -0.585 1 95.19 150 VAL A C 1
ATOM 1203 O O . VAL A 1 150 ? 15.18 -15.102 -0.205 1 95.19 150 VAL A O 1
ATOM 1206 N N . THR A 1 151 ? 14.992 -13.625 -1.874 1 94.38 151 THR A N 1
ATOM 1207 C CA . THR A 1 151 ? 14.508 -14.609 -2.838 1 94.38 151 THR A CA 1
ATOM 1208 C C . THR A 1 151 ? 15.648 -15.094 -3.732 1 94.38 151 THR A C 1
ATOM 1210 O O . THR A 1 151 ? 15.445 -15.945 -4.602 1 94.38 151 THR A O 1
ATOM 1213 N N . GLN A 1 152 ? 16.844 -14.625 -3.504 1 92 152 GLN A N 1
ATOM 1214 C CA . GLN A 1 152 ? 17.969 -15 -4.359 1 92 152 GLN A CA 1
ATOM 1215 C C . GLN A 1 152 ? 18.594 -16.312 -3.9 1 92 152 GLN A C 1
ATOM 1217 O O . GLN A 1 152 ? 18.531 -16.656 -2.721 1 92 152 GLN A O 1
ATOM 1222 N N . THR A 1 153 ? 19.125 -17.047 -4.895 1 88.06 153 THR A N 1
ATOM 1223 C CA . THR A 1 153 ? 19.906 -18.25 -4.645 1 88.06 153 THR A CA 1
ATOM 1224 C C . THR A 1 153 ? 21.344 -18.078 -5.141 1 88.06 153 THR A C 1
ATOM 1226 O O . THR A 1 153 ? 21.562 -17.812 -6.324 1 88.06 153 THR A O 1
ATOM 1229 N N . PRO A 1 154 ? 22.469 -18.125 -4.297 1 87.19 154 PRO A N 1
ATOM 1230 C CA . PRO A 1 154 ? 22.391 -18.5 -2.881 1 87.19 154 PRO A CA 1
ATOM 1231 C C . PRO A 1 154 ? 21.984 -17.328 -1.989 1 87.19 154 PRO A C 1
ATOM 1233 O O . PRO A 1 154 ? 22.172 -16.156 -2.355 1 87.19 154 PRO A O 1
ATOM 1236 N N . LEU A 1 155 ? 21.453 -17.656 -0.869 1 86.56 155 LEU A N 1
ATOM 1237 C CA . LEU A 1 155 ? 21 -16.656 0.087 1 86.56 155 LEU A CA 1
ATOM 1238 C C . LEU A 1 155 ? 22.172 -15.906 0.702 1 86.56 155 LEU A C 1
ATOM 1240 O O . LEU A 1 155 ? 23.094 -16.516 1.23 1 86.56 155 LEU A O 1
ATOM 1244 N N . ASN A 1 156 ? 22.125 -14.641 0.528 1 84.38 156 ASN A N 1
ATOM 1245 C CA . ASN A 1 156 ? 23.141 -13.805 1.148 1 84.38 156 ASN A CA 1
ATOM 1246 C C . ASN A 1 156 ? 22.656 -13.219 2.473 1 84.38 156 ASN A C 1
ATOM 1248 O O . ASN A 1 156 ? 22.156 -12.094 2.516 1 84.38 156 ASN A O 1
ATOM 1252 N N . LYS A 1 157 ? 22.953 -13.836 3.477 1 84.94 157 LYS A N 1
ATOM 1253 C CA . LYS A 1 157 ? 22.453 -13.469 4.797 1 84.94 157 LYS A CA 1
ATOM 1254 C C . LYS A 1 157 ? 23.062 -12.148 5.27 1 84.94 157 LYS A C 1
ATOM 1256 O O . LYS A 1 157 ? 22.375 -11.328 5.875 1 84.94 157 LYS A O 1
ATOM 1261 N N . SER A 1 158 ? 24.312 -11.977 4.957 1 83.25 158 SER A N 1
ATOM 1262 C CA . SER A 1 158 ? 25 -10.766 5.402 1 83.25 158 SER A CA 1
ATOM 1263 C C . SER A 1 158 ? 24.359 -9.516 4.805 1 83.25 158 SER A C 1
ATOM 1265 O O . SER A 1 158 ? 24.109 -8.539 5.512 1 83.25 158 SER A O 1
ATOM 1267 N N . ALA A 1 159 ? 24.031 -9.625 3.531 1 87.5 159 ALA A N 1
ATOM 1268 C CA . ALA A 1 159 ? 23.391 -8.484 2.861 1 87.5 159 ALA A CA 1
ATOM 1269 C C . ALA A 1 159 ? 22.016 -8.211 3.434 1 87.5 159 ALA A C 1
ATOM 1271 O O . ALA A 1 159 ? 21.609 -7.055 3.568 1 87.5 159 ALA A O 1
ATOM 1272 N N . ILE A 1 160 ? 21.297 -9.211 3.805 1 90.38 160 ILE A N 1
ATOM 1273 C CA . ILE A 1 160 ? 19.953 -9.07 4.344 1 90.38 160 ILE A CA 1
ATOM 1274 C C . ILE A 1 160 ? 20.016 -8.43 5.73 1 90.38 160 ILE A C 1
ATOM 1276 O O . ILE A 1 160 ? 19.266 -7.488 6.02 1 90.38 160 ILE A O 1
ATOM 1280 N N . TYR A 1 161 ? 20.938 -8.875 6.523 1 86.62 161 TYR A N 1
ATOM 1281 C CA . TYR A 1 161 ? 21.031 -8.391 7.898 1 86.62 161 TYR A CA 1
ATOM 1282 C C . TYR A 1 161 ? 21.516 -6.945 7.934 1 86.62 161 TYR A C 1
ATOM 1284 O O . TYR A 1 161 ? 21.156 -6.191 8.844 1 86.62 161 TYR A O 1
ATOM 1292 N N . THR A 1 162 ? 22.25 -6.555 6.969 1 83.31 162 THR A N 1
ATOM 1293 C CA . THR A 1 162 ? 22.781 -5.195 6.934 1 83.31 162 THR A CA 1
ATOM 1294 C C . THR A 1 162 ? 21.719 -4.215 6.43 1 83.31 162 THR A C 1
ATOM 1296 O O . THR A 1 162 ? 21.625 -3.096 6.934 1 83.31 162 THR A O 1
ATOM 1299 N N . ASN A 1 163 ? 20.859 -4.66 5.527 1 89.44 163 ASN A N 1
ATOM 1300 C CA . ASN A 1 163 ? 19.969 -3.727 4.855 1 89.44 163 ASN A CA 1
ATOM 1301 C C . ASN A 1 163 ? 18.562 -3.773 5.449 1 89.44 163 ASN A C 1
ATOM 1303 O O . ASN A 1 163 ? 17.875 -2.75 5.52 1 89.44 163 ASN A O 1
ATOM 1307 N N . ALA A 1 164 ? 18.141 -4.852 5.977 1 92.44 164 ALA A N 1
ATOM 1308 C CA . ALA A 1 164 ? 16.766 -5.039 6.422 1 92.44 164 ALA A CA 1
ATOM 1309 C C . ALA A 1 164 ? 16.422 -4.094 7.57 1 92.44 164 ALA A C 1
ATOM 1311 O O . ALA A 1 164 ? 15.398 -3.412 7.543 1 92.44 164 ALA A O 1
ATOM 1312 N N . PRO A 1 165 ? 17.312 -3.945 8.539 1 90.94 165 PRO A N 1
ATOM 1313 C CA . PRO A 1 165 ? 16.953 -3.049 9.641 1 90.94 165 PRO A CA 1
ATOM 1314 C C . PRO A 1 165 ? 16.922 -1.581 9.227 1 90.94 165 PRO A C 1
ATOM 1316 O O . PRO A 1 165 ? 16.234 -0.771 9.852 1 90.94 165 PRO A O 1
ATOM 1319 N N . ILE A 1 166 ? 17.609 -1.229 8.188 1 93.31 166 ILE A N 1
ATOM 1320 C CA . ILE A 1 166 ? 17.766 0.155 7.754 1 93.31 166 ILE A CA 1
ATOM 1321 C C . ILE A 1 166 ? 16.453 0.659 7.168 1 93.31 166 ILE A C 1
ATOM 1323 O O . ILE A 1 166 ? 16.219 1.868 7.082 1 93.31 166 ILE A O 1
ATOM 1327 N N . ILE A 1 167 ? 15.523 -0.238 6.875 1 96.12 167 ILE A N 1
ATOM 1328 C CA . ILE A 1 167 ? 14.258 0.124 6.238 1 96.12 167 ILE A CA 1
ATOM 1329 C C . ILE A 1 167 ? 13.43 0.98 7.191 1 96.12 167 ILE A C 1
ATOM 1331 O O . ILE A 1 167 ? 12.609 1.788 6.754 1 96.12 167 ILE A O 1
ATOM 1335 N N . VAL A 1 168 ? 13.703 0.852 8.453 1 95.44 168 VAL A N 1
ATOM 1336 C CA . VAL A 1 168 ? 12.938 1.577 9.469 1 95.44 168 VAL A CA 1
ATOM 1337 C C . VAL A 1 168 ? 13.289 3.061 9.414 1 95.44 168 VAL A C 1
ATOM 1339 O O . VAL A 1 168 ? 12.461 3.916 9.734 1 95.44 168 VAL A O 1
ATOM 1342 N N . LEU A 1 169 ? 14.484 3.35 8.922 1 96.06 169 LEU A N 1
ATOM 1343 C CA . LEU A 1 169 ? 15.023 4.707 8.977 1 96.06 169 LEU A CA 1
ATOM 1344 C C . LEU A 1 169 ? 14.188 5.648 8.109 1 96.06 169 LEU A C 1
ATOM 1346 O O . LEU A 1 169 ? 13.695 6.672 8.594 1 96.06 169 LEU A O 1
ATOM 1350 N N . PRO A 1 170 ? 13.992 5.34 6.844 1 97.62 170 PRO A N 1
ATOM 1351 C CA . PRO A 1 170 ? 13.172 6.254 6.047 1 97.62 170 PRO A CA 1
ATOM 1352 C C . PRO A 1 170 ? 11.719 6.305 6.52 1 97.62 170 PRO A C 1
ATOM 1354 O O . PRO A 1 170 ? 11.062 7.348 6.406 1 97.62 170 PRO A O 1
ATOM 1357 N N . ILE A 1 171 ? 11.172 5.273 7.07 1 97.81 171 ILE A N 1
ATOM 1358 C CA . ILE A 1 171 ? 9.805 5.246 7.574 1 97.81 171 ILE A CA 1
ATOM 1359 C C . ILE A 1 171 ? 9.672 6.203 8.758 1 97.81 171 ILE A C 1
ATOM 1361 O O . ILE A 1 171 ? 8.727 6.996 8.82 1 97.81 171 ILE A O 1
ATOM 1365 N N . VAL A 1 172 ? 10.664 6.145 9.617 1 96.88 172 VAL A N 1
ATOM 1366 C CA . VAL A 1 172 ? 10.664 7.016 10.789 1 96.88 172 VAL A CA 1
ATOM 1367 C C . VAL A 1 172 ? 10.859 8.469 10.359 1 96.88 172 VAL A C 1
ATOM 1369 O O . VAL A 1 172 ? 10.242 9.375 10.914 1 96.88 172 VAL A O 1
ATOM 1372 N N . ALA A 1 173 ? 11.719 8.672 9.375 1 96.88 173 ALA A N 1
ATOM 1373 C CA . ALA A 1 173 ? 11.93 10.023 8.859 1 96.88 173 ALA A CA 1
ATOM 1374 C C . ALA A 1 173 ? 10.633 10.609 8.312 1 96.88 173 ALA A C 1
ATOM 1376 O O . ALA A 1 173 ? 10.289 11.758 8.617 1 96.88 173 ALA A O 1
ATOM 1377 N N . ILE A 1 174 ? 9.883 9.844 7.57 1 97.19 174 ILE A N 1
ATOM 1378 C CA . ILE A 1 174 ? 8.625 10.305 6.992 1 97.19 174 ILE A CA 1
ATOM 1379 C C . ILE A 1 174 ? 7.645 10.664 8.109 1 97.19 174 ILE A C 1
ATOM 1381 O O . ILE A 1 174 ? 7.066 11.758 8.109 1 97.19 174 ILE A O 1
ATOM 1385 N N . GLY A 1 175 ? 7.527 9.797 9.086 1 94.62 175 GLY A N 1
ATOM 1386 C CA . GLY A 1 175 ? 6.629 10.078 10.195 1 94.62 175 GLY A CA 1
ATOM 1387 C C . GLY A 1 175 ? 7.051 11.273 11.023 1 94.62 175 GLY A C 1
ATOM 1388 O O . GLY A 1 175 ? 6.215 12.094 11.406 1 94.62 175 GLY A O 1
ATOM 1389 N N . TYR A 1 176 ? 8.359 11.359 11.25 1 93.56 176 TYR A N 1
ATOM 1390 C CA . TYR A 1 176 ? 8.922 12.43 12.062 1 93.56 176 TYR A CA 1
ATOM 1391 C C . TYR A 1 176 ? 8.656 13.789 11.422 1 93.56 176 TYR A C 1
ATOM 1393 O O . TYR A 1 176 ? 8.219 14.727 12.094 1 93.56 176 TYR A O 1
ATOM 1401 N N . TYR A 1 177 ? 8.82 13.922 10.156 1 92.94 177 TYR A N 1
ATOM 1402 C CA . TYR A 1 177 ? 8.695 15.211 9.492 1 92.94 177 TYR A CA 1
ATOM 1403 C C . TYR A 1 177 ? 7.25 15.492 9.109 1 92.94 177 TYR A C 1
ATOM 1405 O O . TYR A 1 177 ? 6.844 16.641 8.992 1 92.94 177 TYR A O 1
ATOM 1413 N N . MET A 1 178 ? 6.461 14.406 8.93 1 90.69 178 MET A N 1
ATOM 1414 C CA . MET A 1 178 ? 5.035 14.617 8.68 1 90.69 178 MET A CA 1
ATOM 1415 C C . MET A 1 178 ? 4.348 15.188 9.922 1 90.69 178 MET A C 1
ATOM 1417 O O . MET A 1 178 ? 3.436 16 9.805 1 90.69 178 MET A O 1
ATOM 1421 N N . HIS A 1 179 ? 4.789 14.773 11.07 1 88.56 179 HIS A N 1
ATOM 1422 C CA . HIS A 1 179 ? 4.223 15.258 12.32 1 88.56 179 HIS A CA 1
ATOM 1423 C C . HIS A 1 179 ? 4.566 16.719 12.547 1 88.56 179 HIS A C 1
ATOM 1425 O O . HIS A 1 179 ? 3.797 17.453 13.172 1 88.56 179 HIS A O 1
ATOM 1431 N N . ARG A 1 180 ? 5.664 17.141 12.008 1 86.88 180 ARG A N 1
ATOM 1432 C CA . ARG A 1 180 ? 6.137 18.5 12.234 1 86.88 180 ARG A CA 1
ATOM 1433 C C . ARG A 1 180 ? 5.676 19.438 11.117 1 86.88 180 ARG A C 1
ATOM 1435 O O . ARG A 1 180 ? 6.262 20.5 10.906 1 86.88 180 ARG A O 1
ATOM 1442 N N . ARG A 1 181 ? 4.645 19.031 10.445 1 87.19 181 ARG A N 1
ATOM 1443 C CA . ARG A 1 181 ? 4.07 19.875 9.406 1 87.19 181 ARG A CA 1
ATOM 1444 C C . ARG A 1 181 ? 3.516 21.172 10 1 87.19 181 ARG A C 1
ATOM 1446 O O . ARG A 1 181 ? 2.881 21.141 11.062 1 87.19 181 ARG A O 1
ATOM 1453 N N . PRO A 1 182 ? 3.803 22.219 9.312 1 83 182 PRO A N 1
ATOM 1454 C CA . PRO A 1 182 ? 3.256 23.484 9.828 1 83 182 PRO A CA 1
ATOM 1455 C C . PRO A 1 182 ? 1.729 23.484 9.867 1 83 182 PRO A C 1
ATOM 1457 O O . PRO A 1 182 ? 1.084 22.953 8.961 1 83 182 PRO A O 1
ATOM 1460 N N . VAL A 1 183 ? 1.227 24.047 10.875 1 77.81 183 VAL A N 1
ATOM 1461 C CA . VAL A 1 183 ? -0.22 24.125 11.055 1 77.81 183 VAL A CA 1
ATOM 1462 C C . VAL A 1 183 ? -0.806 25.125 10.07 1 77.81 183 VAL A C 1
ATOM 1464 O O . VAL A 1 183 ? -0.25 26.219 9.891 1 77.81 183 VAL A O 1
ATOM 1467 N N . GLN A 1 184 ? -1.717 24.609 9.344 1 78.38 184 GLN A N 1
ATOM 1468 C CA . GLN A 1 184 ? -2.381 25.484 8.383 1 78.38 184 GLN A CA 1
ATOM 1469 C C . GLN A 1 184 ? -3.895 25.469 8.57 1 78.38 184 GLN A C 1
ATOM 1471 O O . GLN A 1 184 ? -4.477 24.406 8.82 1 78.38 184 GLN A O 1
ATOM 1476 N N . ALA A 1 185 ? -4.441 26.672 8.555 1 72.38 185 ALA A N 1
ATOM 1477 C CA . ALA A 1 185 ? -5.895 26.797 8.656 1 72.38 185 ALA A CA 1
ATOM 1478 C C . ALA A 1 185 ? -6.566 26.391 7.348 1 72.38 185 ALA A C 1
ATOM 1480 O O . ALA A 1 185 ? -6.02 26.625 6.266 1 72.38 185 ALA A O 1
ATOM 1481 N N . ARG A 1 186 ? -7.629 25.625 7.41 1 69.38 186 ARG A N 1
ATOM 1482 C CA . ARG A 1 186 ? -8.367 25.234 6.211 1 69.38 186 ARG A CA 1
ATOM 1483 C C . ARG A 1 186 ? -9.086 26.438 5.602 1 69.38 186 ARG A C 1
ATOM 1485 O O . ARG A 1 186 ? -9.641 27.266 6.324 1 69.38 186 ARG A O 1
ATOM 1492 N N . SER A 1 187 ? -8.75 26.625 4.41 1 67.12 187 SER A N 1
ATOM 1493 C CA . SER A 1 187 ? -9.422 27.719 3.719 1 67.12 187 SER A CA 1
ATOM 1494 C C . SER A 1 187 ? -10.914 27.438 3.547 1 67.12 187 SER A C 1
ATOM 1496 O O . SER A 1 187 ? -11.305 26.281 3.311 1 67.12 187 SER A O 1
ATOM 1498 N N . PHE A 1 188 ? -11.656 28.312 3.908 1 65.69 188 PHE A N 1
ATOM 1499 C CA . PHE A 1 188 ? -13.102 28.219 3.732 1 65.69 188 PHE A CA 1
ATOM 1500 C C . PHE A 1 188 ? -13.477 28.359 2.262 1 65.69 188 PHE A C 1
ATOM 1502 O O . PHE A 1 188 ? -14.609 28.062 1.876 1 65.69 188 PHE A O 1
ATOM 1509 N N . LEU A 1 189 ? -12.516 28.703 1.502 1 67.25 189 LEU A N 1
ATOM 1510 C CA . LEU A 1 189 ? -12.836 28.891 0.092 1 67.25 189 LEU A CA 1
ATOM 1511 C C . LEU A 1 189 ? -12.891 27.562 -0.644 1 67.25 189 LEU A C 1
ATOM 1513 O O . LEU A 1 189 ? -11.984 26.734 -0.505 1 67.25 189 LEU A O 1
ATOM 1517 N N . GLU A 1 190 ? -14.094 27.281 -1.073 1 75 190 GLU A N 1
ATOM 1518 C CA . GLU A 1 190 ? -14.297 26.047 -1.828 1 75 190 GLU A CA 1
ATOM 1519 C C . GLU A 1 190 ? -13.586 26.094 -3.178 1 75 190 GLU A C 1
ATOM 1521 O O . GLU A 1 190 ? -13.789 27.031 -3.955 1 75 190 GLU A O 1
ATOM 1526 N N . ALA A 1 191 ? -12.609 25.281 -3.285 1 78.12 191 ALA A N 1
ATOM 1527 C CA . ALA A 1 191 ? -11.922 25.172 -4.57 1 78.12 191 ALA A CA 1
ATOM 1528 C C . ALA A 1 191 ? -12.891 24.75 -5.676 1 78.12 191 ALA A C 1
ATOM 1530 O O . ALA A 1 191 ? -13.844 24 -5.43 1 78.12 191 ALA A O 1
ATOM 1531 N N . PRO A 1 192 ? -12.688 25.344 -6.844 1 85.69 192 PRO A N 1
ATOM 1532 C CA . PRO A 1 192 ? -13.531 24.938 -7.969 1 85.69 192 PRO A CA 1
ATOM 1533 C C . PRO A 1 192 ? -13.445 23.438 -8.258 1 85.69 192 PRO A C 1
ATOM 1535 O O . PRO A 1 192 ? -12.5 22.781 -7.812 1 85.69 192 PRO A O 1
ATOM 1538 N N . LYS A 1 193 ? -14.508 23.047 -8.914 1 90.12 193 LYS A N 1
ATOM 1539 C CA . LYS A 1 193 ? -14.508 21.641 -9.336 1 90.12 193 LYS A CA 1
ATOM 1540 C C . LYS A 1 193 ? -13.312 21.344 -10.234 1 90.12 193 LYS A C 1
ATOM 1542 O O . LYS A 1 193 ? -12.695 22.25 -10.781 1 90.12 193 LYS A O 1
ATOM 1547 N N . ILE A 1 194 ? -12.969 20.094 -10.406 1 92.94 194 ILE A N 1
ATOM 1548 C CA . ILE A 1 194 ? -11.734 19.672 -11.062 1 92.94 194 ILE A CA 1
ATOM 1549 C C . ILE A 1 194 ? -11.781 20.047 -12.547 1 92.94 194 ILE A C 1
ATOM 1551 O O . ILE A 1 194 ? -10.75 20.281 -13.164 1 92.94 194 ILE A O 1
ATOM 1555 N N . TRP A 1 195 ? -12.977 20.141 -13.141 1 93.12 195 TRP A N 1
ATOM 1556 C CA . TRP A 1 195 ? -13.117 20.469 -14.562 1 93.12 195 TRP A CA 1
ATOM 1557 C C . TRP A 1 195 ? -12.68 21.891 -14.844 1 93.12 195 TRP A C 1
ATOM 1559 O O . TRP A 1 195 ? -12.359 22.234 -15.984 1 93.12 195 TRP A O 1
ATOM 1569 N N . LYS A 1 196 ? -12.633 22.781 -13.859 1 93.94 196 LYS A N 1
ATOM 1570 C CA . LYS A 1 196 ? -12.227 24.172 -13.992 1 93.94 196 LYS A CA 1
ATOM 1571 C C . LYS A 1 196 ? -10.75 24.344 -13.641 1 93.94 196 LYS A C 1
ATOM 1573 O O . LYS A 1 196 ? -10.227 25.469 -13.672 1 93.94 196 LYS A O 1
ATOM 1578 N N . ARG A 1 197 ? -10.133 23.25 -13.344 1 94 197 ARG A N 1
ATOM 1579 C CA . ARG A 1 197 ? -8.703 23.234 -13.055 1 94 197 ARG A CA 1
ATOM 1580 C C . ARG A 1 197 ? -7.961 22.312 -14.016 1 94 197 ARG A C 1
ATOM 1582 O O . ARG A 1 197 ? -7.613 21.188 -13.656 1 94 197 ARG A O 1
ATOM 1589 N N . PRO A 1 198 ? -7.613 22.766 -15.109 1 94.88 198 PRO A N 1
ATOM 1590 C CA . PRO A 1 198 ? -7.078 21.906 -16.172 1 94.88 198 PRO A CA 1
ATOM 1591 C C . PRO A 1 198 ? -5.781 21.219 -15.773 1 94.88 198 PRO A C 1
ATOM 1593 O O . PRO A 1 198 ? -5.559 20.062 -16.141 1 94.88 198 PRO A O 1
ATOM 1596 N N . MET A 1 199 ? -4.891 21.922 -15.125 1 95.25 199 MET A N 1
ATOM 1597 C CA . MET A 1 199 ? -3.645 21.281 -14.703 1 95.25 199 MET A CA 1
ATOM 1598 C C . MET A 1 199 ? -3.92 20.125 -13.758 1 95.25 199 MET A C 1
ATOM 1600 O O . MET A 1 199 ? -3.314 19.047 -13.883 1 95.25 199 MET A O 1
ATOM 1604 N N . ASP A 1 200 ? -4.801 20.344 -12.828 1 96 200 ASP A N 1
ATOM 1605 C CA . ASP A 1 200 ? -5.164 19.266 -11.906 1 96 200 ASP A CA 1
ATOM 1606 C C . ASP A 1 200 ? -5.855 18.125 -12.633 1 96 200 ASP A C 1
ATOM 1608 O O . ASP A 1 200 ? -5.672 16.953 -12.281 1 96 200 ASP A O 1
ATOM 1612 N N . LEU A 1 201 ? -6.641 18.469 -13.625 1 97.5 201 LEU A N 1
ATOM 1613 C CA . LEU A 1 201 ? -7.305 17.453 -14.422 1 97.5 201 LEU A CA 1
ATOM 1614 C C . LEU A 1 201 ? -6.285 16.609 -15.18 1 97.5 201 LEU A C 1
ATOM 1616 O O . LEU A 1 201 ? -6.434 15.383 -15.273 1 97.5 201 LEU A O 1
ATOM 1620 N N . LEU A 1 202 ? -5.285 17.219 -15.711 1 98 202 LEU A N 1
ATOM 1621 C CA . LEU A 1 202 ? -4.234 16.5 -16.422 1 98 202 LEU A CA 1
ATOM 1622 C C . LEU A 1 202 ? -3.508 15.539 -15.492 1 98 202 LEU A C 1
ATOM 1624 O O . LEU A 1 202 ? -3.217 14.398 -15.867 1 98 202 LEU A O 1
ATOM 1628 N N . PHE A 1 203 ? -3.203 16 -14.289 1 98.38 203 PHE A N 1
ATOM 1629 C CA . PHE A 1 203 ? -2.561 15.133 -13.32 1 98.38 203 PHE A CA 1
ATOM 1630 C C . PHE A 1 203 ? -3.488 13.984 -12.922 1 98.38 203 PHE A C 1
ATOM 1632 O O . PHE A 1 203 ? -3.039 12.852 -12.727 1 98.38 203 PHE A O 1
ATOM 1639 N N . PHE A 1 204 ? -4.773 14.297 -12.812 1 98.19 204 PHE A N 1
ATOM 1640 C CA . PHE A 1 204 ? -5.746 13.258 -12.492 1 98.19 204 PHE A CA 1
ATOM 1641 C C . PHE A 1 204 ? -5.75 12.172 -13.57 1 98.19 204 PHE A C 1
ATOM 1643 O O . PHE A 1 204 ? -5.727 10.984 -13.25 1 98.19 204 PHE A O 1
ATOM 1650 N N . VAL A 1 205 ? -5.762 12.555 -14.773 1 98.25 205 VAL A N 1
ATOM 1651 C CA . VAL A 1 205 ? -5.758 11.625 -15.891 1 98.25 205 VAL A CA 1
ATOM 1652 C C . VAL A 1 205 ? -4.461 10.812 -15.891 1 98.25 205 VAL A C 1
ATOM 1654 O O . VAL A 1 205 ? -4.48 9.602 -16.125 1 98.25 205 VAL A O 1
ATOM 1657 N N . TYR A 1 206 ? -3.395 11.453 -15.602 1 98.38 206 TYR A N 1
ATOM 1658 C CA . TYR A 1 206 ? -2.123 10.742 -15.508 1 98.38 206 TYR A CA 1
ATOM 1659 C C . TYR A 1 206 ? -2.176 9.664 -14.43 1 98.38 206 TYR A C 1
ATOM 1661 O O . TYR A 1 206 ? -1.76 8.523 -14.664 1 98.38 206 TYR A O 1
ATOM 1669 N N . PHE A 1 207 ? -2.65 10.031 -13.258 1 98.62 207 PHE A N 1
ATOM 1670 C CA . PHE A 1 207 ? -2.676 9.07 -12.164 1 98.62 207 PHE A CA 1
ATOM 1671 C C . PHE A 1 207 ? -3.619 7.914 -12.477 1 98.62 207 PHE A C 1
ATOM 1673 O O . PHE A 1 207 ? -3.365 6.773 -12.086 1 98.62 207 PHE A O 1
ATOM 1680 N N . LEU A 1 208 ? -4.664 8.203 -13.18 1 98 208 LEU A N 1
ATOM 1681 C CA . LEU A 1 208 ? -5.578 7.148 -13.609 1 98 208 LEU A CA 1
ATOM 1682 C C . LEU A 1 208 ? -4.887 6.195 -14.578 1 98 208 LEU A C 1
ATOM 1684 O O . LEU A 1 208 ? -4.969 4.977 -14.414 1 98 208 LEU A O 1
ATOM 1688 N N . LEU A 1 209 ? -4.207 6.727 -15.5 1 98 209 LEU A N 1
ATOM 1689 C CA . LEU A 1 209 ? -3.49 5.914 -16.484 1 98 209 LEU A CA 1
ATOM 1690 C C . LEU A 1 209 ? -2.35 5.148 -15.82 1 98 209 LEU A C 1
ATOM 1692 O O . LEU A 1 209 ? -2.137 3.971 -16.109 1 98 209 LEU A O 1
ATOM 1696 N N . ALA A 1 210 ? -1.603 5.852 -14.977 1 98.5 210 ALA A N 1
ATOM 1697 C CA . ALA A 1 210 ? -0.506 5.207 -14.258 1 98.5 210 ALA A CA 1
ATOM 1698 C C . ALA A 1 210 ? -1.016 4.047 -13.406 1 98.5 210 ALA A C 1
ATOM 1700 O O . ALA A 1 210 ? -0.356 3.012 -13.305 1 98.5 210 ALA A O 1
ATOM 1701 N N . ALA A 1 211 ? -2.186 4.23 -12.82 1 98.19 211 ALA A N 1
ATOM 1702 C CA . ALA A 1 211 ? -2.793 3.164 -12.031 1 98.19 211 ALA A CA 1
ATOM 1703 C C . ALA A 1 211 ? -3.074 1.936 -12.891 1 98.19 211 ALA A C 1
ATOM 1705 O O . ALA A 1 211 ? -2.789 0.807 -12.484 1 98.19 211 ALA A O 1
ATOM 1706 N N . CYS A 1 212 ? -3.555 2.127 -14.039 1 97.12 212 CYS A N 1
ATOM 1707 C CA . CYS A 1 212 ? -3.846 1.026 -14.945 1 97.12 212 CYS A CA 1
ATOM 1708 C C . CYS A 1 212 ? -2.562 0.327 -15.383 1 97.12 212 CYS A C 1
ATOM 1710 O O . CYS A 1 212 ? -2.508 -0.903 -15.438 1 97.12 212 CYS A O 1
ATOM 1712 N N . VAL A 1 213 ? -1.56 1.082 -15.594 1 97.62 213 VAL A N 1
ATOM 1713 C CA . VAL A 1 213 ? -0.297 0.54 -16.078 1 97.62 213 VAL A CA 1
ATOM 1714 C C . VAL A 1 213 ? 0.366 -0.296 -14.992 1 97.62 213 VAL A C 1
ATOM 1716 O O . VAL A 1 213 ? 0.878 -1.386 -15.258 1 97.62 213 VAL A O 1
ATOM 1719 N N . VAL A 1 214 ? 0.357 0.211 -13.805 1 97.88 214 VAL A N 1
ATOM 1720 C CA . VAL A 1 214 ? 1.061 -0.498 -12.734 1 97.88 214 VAL A CA 1
ATOM 1721 C C . VAL A 1 214 ? 0.303 -1.774 -12.375 1 97.88 214 VAL A C 1
ATOM 1723 O O . VAL A 1 214 ? 0.911 -2.781 -12.008 1 97.88 214 VAL A O 1
ATOM 1726 N N . VAL A 1 215 ? -1.031 -1.768 -12.523 1 97.12 215 VAL A N 1
ATOM 1727 C CA . VAL A 1 215 ? -1.81 -2.98 -12.297 1 97.12 215 VAL A CA 1
ATOM 1728 C C . VAL A 1 215 ? -1.507 -4.004 -13.383 1 97.12 215 VAL A C 1
ATOM 1730 O O . VAL A 1 215 ? -1.254 -5.176 -13.094 1 97.12 215 VAL A O 1
ATOM 1733 N N . PHE A 1 216 ? -1.457 -3.555 -14.594 1 96.88 216 PHE A N 1
ATOM 1734 C CA . PHE A 1 216 ? -1.173 -4.43 -15.727 1 96.88 216 PHE A CA 1
ATOM 1735 C C . PHE A 1 216 ? 0.225 -5.027 -15.609 1 96.88 216 PHE A C 1
ATOM 1737 O O . PHE A 1 216 ? 0.402 -6.242 -15.75 1 96.88 216 PHE A O 1
ATOM 1744 N N . ARG A 1 217 ? 1.153 -4.148 -15.352 1 97.06 217 ARG A N 1
ATOM 1745 C CA . ARG A 1 217 ? 2.543 -4.57 -15.211 1 97.06 217 ARG A CA 1
ATOM 1746 C C . ARG A 1 217 ? 2.709 -5.523 -14.031 1 97.06 217 ARG A C 1
ATOM 1748 O O . ARG A 1 217 ? 3.42 -6.527 -14.141 1 97.06 217 ARG A O 1
ATOM 1755 N N . GLY A 1 218 ? 2.084 -5.195 -12.953 1 96.5 218 GLY A N 1
ATOM 1756 C CA . GLY A 1 218 ? 2.15 -6.051 -11.781 1 96.5 218 GLY A CA 1
ATOM 1757 C C . GLY A 1 218 ? 1.541 -7.422 -12.008 1 96.5 218 GLY A C 1
ATOM 1758 O O . GLY A 1 218 ? 2.113 -8.438 -11.602 1 96.5 218 GLY A O 1
ATOM 1759 N N . MET A 1 219 ? 0.413 -7.469 -12.68 1 96.06 219 MET A N 1
ATOM 1760 C CA . MET A 1 219 ? -0.235 -8.742 -12.977 1 96.06 219 MET A CA 1
ATOM 1761 C C . MET A 1 219 ? 0.614 -9.578 -13.922 1 96.06 219 MET A C 1
ATOM 1763 O O . MET A 1 219 ? 0.673 -10.805 -13.797 1 96.06 219 MET A O 1
ATOM 1767 N N . ALA A 1 220 ? 1.262 -8.922 -14.812 1 96.56 220 ALA A N 1
ATOM 1768 C CA . ALA A 1 220 ? 2.129 -9.633 -15.75 1 96.56 220 ALA A CA 1
ATOM 1769 C C . ALA A 1 220 ? 3.295 -10.297 -15.023 1 96.56 220 ALA A C 1
ATOM 1771 O O . ALA A 1 220 ? 3.66 -11.43 -15.336 1 96.56 220 ALA A O 1
ATOM 1772 N N . VAL A 1 221 ? 3.809 -9.633 -14.023 1 95.69 221 VAL A N 1
ATOM 1773 C CA . VAL A 1 221 ? 5.008 -10.102 -13.344 1 95.69 221 VAL A CA 1
ATOM 1774 C C . VAL A 1 221 ? 4.645 -11.234 -12.383 1 95.69 221 VAL A C 1
ATOM 1776 O O . VAL A 1 221 ? 5.457 -12.133 -12.125 1 95.69 221 VAL A O 1
ATOM 1779 N N . VAL A 1 222 ? 3.389 -11.242 -11.859 1 93.44 222 VAL A N 1
ATOM 1780 C CA . VAL A 1 222 ? 3.004 -12.25 -10.875 1 93.44 222 VAL A CA 1
ATOM 1781 C C . VAL A 1 222 ? 2.531 -13.516 -11.594 1 93.44 222 VAL A C 1
ATOM 1783 O O . VAL A 1 222 ? 2.182 -14.508 -10.945 1 93.44 222 VAL A O 1
ATOM 1786 N N . GLY A 1 223 ? 2.535 -13.508 -12.906 1 92.75 223 GLY A N 1
ATOM 1787 C CA . GLY A 1 223 ? 2.242 -14.719 -13.664 1 92.75 223 GLY A CA 1
ATOM 1788 C C . GLY A 1 223 ? 0.9 -14.672 -14.367 1 92.75 223 GLY A C 1
ATOM 1789 O O . GLY A 1 223 ? 0.239 -15.703 -14.523 1 92.75 223 GLY A O 1
ATOM 1790 N N . GLY A 1 224 ? 0.512 -13.5 -14.688 1 94.31 224 GLY A N 1
ATOM 1791 C CA . GLY A 1 224 ? -0.714 -13.406 -15.461 1 94.31 224 GLY A CA 1
ATOM 1792 C C . GLY A 1 224 ? -0.69 -14.258 -16.719 1 94.31 224 GLY A C 1
ATOM 1793 O O . GLY A 1 224 ? 0.32 -14.305 -17.422 1 94.31 224 GLY A O 1
ATOM 1794 N N . LYS A 1 225 ? -1.795 -14.875 -17.016 1 94.38 225 LYS A N 1
ATOM 1795 C CA . LYS A 1 225 ? -1.804 -15.859 -18.094 1 94.38 225 LYS A CA 1
ATOM 1796 C C . LYS A 1 225 ? -2.373 -15.258 -19.375 1 94.38 225 LYS A C 1
ATOM 1798 O O . LYS A 1 225 ? -2.393 -15.914 -20.422 1 94.38 225 LYS A O 1
ATOM 1803 N N . ALA A 1 226 ? -2.729 -14.047 -19.312 1 93.06 226 ALA A N 1
ATOM 1804 C CA . ALA A 1 226 ? -3.252 -13.398 -20.516 1 93.06 226 ALA A CA 1
ATOM 1805 C C . ALA A 1 226 ? -2.164 -13.25 -21.578 1 93.06 226 ALA A C 1
ATOM 1807 O O . ALA A 1 226 ? -1.012 -12.953 -21.25 1 93.06 226 ALA A O 1
ATOM 1808 N N . SER A 1 227 ? -2.492 -13.398 -22.844 1 93.94 227 SER A N 1
ATOM 1809 C CA . SER A 1 227 ? -1.541 -13.336 -23.953 1 93.94 227 SER A CA 1
ATOM 1810 C C . SER A 1 227 ? -0.891 -11.961 -24.047 1 93.94 227 SER A C 1
ATOM 1812 O O . SER A 1 227 ? 0.301 -11.852 -24.344 1 93.94 227 SER A O 1
ATOM 1814 N N . CYS A 1 228 ? -1.681 -10.945 -23.75 1 94.06 228 CYS A N 1
ATOM 1815 C CA . CYS A 1 228 ? -1.144 -9.594 -23.828 1 94.06 228 CYS A CA 1
ATOM 1816 C C . CYS A 1 228 ? -0.083 -9.367 -22.75 1 94.06 228 CYS A C 1
ATOM 1818 O O . CYS A 1 228 ? 0.861 -8.609 -22.953 1 94.06 228 CYS A O 1
ATOM 1820 N N . MET A 1 229 ? -0.205 -9.984 -21.703 1 95.44 229 MET A N 1
ATOM 1821 C CA . MET A 1 229 ? 0.757 -9.844 -20.609 1 95.44 229 MET A CA 1
ATOM 1822 C C . MET A 1 229 ? 2.053 -10.586 -20.938 1 95.44 229 MET A C 1
ATOM 1824 O O . MET A 1 229 ? 3.143 -10.078 -20.656 1 95.44 229 MET A O 1
ATOM 1828 N N . LYS A 1 230 ? 1.925 -11.727 -21.547 1 95.19 230 LYS A N 1
ATOM 1829 C CA . LYS A 1 230 ? 3.107 -12.477 -21.953 1 95.19 230 LYS A CA 1
ATOM 1830 C C . LYS A 1 230 ? 3.883 -11.727 -23.031 1 95.19 230 LYS A C 1
ATOM 1832 O O . LYS A 1 230 ? 5.113 -11.672 -23 1 95.19 230 LYS A O 1
ATOM 1837 N N . ASP A 1 231 ? 3.113 -11.203 -23.906 1 95.88 231 ASP A N 1
ATOM 1838 C CA . ASP A 1 231 ? 3.732 -10.422 -24.969 1 95.88 231 ASP A CA 1
ATOM 1839 C C . ASP A 1 231 ? 4.441 -9.188 -24.406 1 95.88 231 ASP A C 1
ATOM 1841 O O . ASP A 1 231 ? 5.535 -8.844 -24.859 1 95.88 231 ASP A O 1
ATOM 1845 N N . TYR A 1 232 ? 3.873 -8.57 -23.5 1 96.31 232 TYR A N 1
ATOM 1846 C CA . TYR A 1 232 ? 4.461 -7.391 -22.875 1 96.31 232 TYR A CA 1
ATOM 1847 C C . TYR A 1 232 ? 5.781 -7.738 -22.188 1 96.31 232 TYR A C 1
ATOM 1849 O O . TYR A 1 232 ? 6.773 -7.027 -22.359 1 96.31 232 TYR A O 1
ATOM 1857 N N . LEU A 1 233 ? 5.832 -8.828 -21.5 1 95.75 233 LEU A N 1
ATOM 1858 C CA . LEU A 1 233 ? 7.023 -9.25 -20.766 1 95.75 233 LEU A CA 1
ATOM 1859 C C . LEU A 1 233 ? 8.133 -9.672 -21.734 1 95.75 233 LEU A C 1
ATOM 1861 O O . LEU A 1 233 ? 9.312 -9.453 -21.453 1 95.75 233 LEU A O 1
ATOM 1865 N N . SER A 1 234 ? 7.777 -10.211 -22.828 1 94.81 234 SER A N 1
ATOM 1866 C CA . SER A 1 234 ? 8.781 -10.758 -23.734 1 94.81 234 SER A CA 1
ATOM 1867 C C . SER A 1 234 ? 9.281 -9.703 -24.703 1 94.81 234 SER A C 1
ATOM 1869 O O . SER A 1 234 ? 10.469 -9.688 -25.062 1 94.81 234 SER A O 1
ATOM 1871 N N . ASN A 1 235 ? 8.359 -8.758 -25.062 1 94.62 235 ASN A N 1
ATOM 1872 C CA . ASN A 1 235 ? 8.727 -7.887 -26.172 1 94.62 235 ASN A CA 1
ATOM 1873 C C . ASN A 1 235 ? 8.883 -6.438 -25.719 1 94.62 235 ASN A C 1
ATOM 1875 O O . ASN A 1 235 ? 9.609 -5.664 -26.344 1 94.62 235 ASN A O 1
ATOM 1879 N N . CYS A 1 236 ? 8.242 -6.059 -24.734 1 94.88 236 CYS A N 1
ATOM 1880 C CA . CYS A 1 236 ? 8.297 -4.656 -24.344 1 94.88 236 CYS A CA 1
ATOM 1881 C C . CYS A 1 236 ? 9.289 -4.453 -23.203 1 94.88 236 CYS A C 1
ATOM 1883 O O . CYS A 1 236 ? 10.141 -3.568 -23.266 1 94.88 236 CYS A O 1
ATOM 1885 N N . GLU A 1 237 ? 9.141 -5.25 -22.172 1 96.62 237 GLU A N 1
ATOM 1886 C CA . GLU A 1 237 ? 10.008 -5.094 -21 1 96.62 237 GLU A CA 1
ATOM 1887 C C . GLU A 1 237 ? 10.516 -6.445 -20.5 1 96.62 237 GLU A C 1
ATOM 1889 O O . GLU A 1 237 ? 10.203 -6.855 -19.375 1 96.62 237 GLU A O 1
ATOM 1894 N N . PRO A 1 238 ? 11.414 -7.035 -21.219 1 96.31 238 PRO A N 1
ATOM 1895 C CA . PRO A 1 238 ? 11.945 -8.344 -20.812 1 96.31 238 PRO A CA 1
ATOM 1896 C C . PRO A 1 238 ? 12.773 -8.273 -19.531 1 96.31 238 PRO A C 1
ATOM 1898 O O . PRO A 1 238 ? 12.984 -9.289 -18.875 1 96.31 238 PRO A O 1
ATOM 1901 N N . TYR A 1 239 ? 13.258 -7.039 -19.156 1 96.81 239 TYR A N 1
ATOM 1902 C CA . TYR A 1 239 ? 14.055 -6.832 -17.953 1 96.81 239 TYR A CA 1
ATOM 1903 C C . TYR A 1 239 ? 13.305 -7.309 -16.719 1 96.81 239 TYR A C 1
ATOM 1905 O O . TYR A 1 239 ? 13.914 -7.707 -15.727 1 96.81 239 TYR A O 1
ATOM 1913 N N . LEU A 1 240 ? 11.992 -7.414 -16.797 1 96.75 240 LEU A N 1
ATOM 1914 C CA . LEU A 1 240 ? 11.148 -7.797 -15.664 1 96.75 240 LEU A CA 1
ATOM 1915 C C . LEU A 1 240 ? 11.305 -9.281 -15.352 1 96.75 240 LEU A C 1
ATOM 1917 O O . LEU A 1 240 ? 10.938 -9.734 -14.266 1 96.75 240 LEU A O 1
ATOM 1921 N N . LYS A 1 241 ? 11.883 -10.016 -16.25 1 93.88 241 LYS A N 1
ATOM 1922 C CA . LYS A 1 241 ? 12.086 -11.453 -16.062 1 93.88 241 LYS A CA 1
ATOM 1923 C C . LYS A 1 241 ? 13.5 -11.742 -15.57 1 93.88 241 LYS A C 1
ATOM 1925 O O . LYS A 1 241 ? 13.906 -12.906 -15.5 1 93.88 241 LYS A O 1
ATOM 1930 N N . ASP A 1 242 ? 14.195 -10.719 -15.203 1 92.88 242 ASP A N 1
ATOM 1931 C CA . ASP A 1 242 ? 15.57 -10.875 -14.75 1 92.88 242 ASP A CA 1
ATOM 1932 C C . ASP A 1 242 ? 15.656 -11.875 -13.594 1 92.88 242 ASP A C 1
ATOM 1934 O O . ASP A 1 242 ? 14.797 -11.883 -12.711 1 92.88 242 ASP A O 1
ATOM 1938 N N . SER A 1 243 ? 16.688 -12.648 -13.555 1 88.69 243 SER A N 1
ATOM 1939 C CA . SER A 1 243 ? 16.844 -13.742 -12.602 1 88.69 243 SER A CA 1
ATOM 1940 C C . SER A 1 243 ? 17.125 -13.203 -11.203 1 88.69 243 SER A C 1
ATOM 1942 O O . SER A 1 243 ? 16.859 -13.883 -10.203 1 88.69 243 SER A O 1
ATOM 1944 N N . ASN A 1 244 ? 17.656 -11.984 -11.117 1 90.94 244 ASN A N 1
ATOM 1945 C CA . ASN A 1 244 ? 17.969 -11.422 -9.805 1 90.94 244 ASN A CA 1
ATOM 1946 C C . ASN A 1 244 ? 16.719 -10.859 -9.133 1 90.94 244 ASN A C 1
ATOM 1948 O O . ASN A 1 244 ? 16.75 -10.5 -7.949 1 90.94 244 ASN A O 1
ATOM 1952 N N . SER A 1 245 ? 15.609 -10.711 -9.727 1 93.62 245 SER A N 1
ATOM 1953 C CA . SER A 1 245 ? 14.273 -10.445 -9.211 1 93.62 245 SER A CA 1
ATOM 1954 C C . SER A 1 245 ? 14.133 -8.992 -8.773 1 93.62 245 SER A C 1
ATOM 1956 O O . SER A 1 245 ? 13.117 -8.609 -8.188 1 93.62 245 SER A O 1
ATOM 1958 N N . PHE A 1 246 ? 15.203 -8.125 -8.977 1 96.62 246 PHE A N 1
ATOM 1959 C CA . PHE A 1 246 ? 15.094 -6.727 -8.57 1 96.62 246 PHE A CA 1
ATOM 1960 C C . PHE A 1 246 ? 13.992 -6.02 -9.344 1 96.62 246 PHE A C 1
ATOM 1962 O O . PHE A 1 246 ? 13.125 -5.371 -8.75 1 96.62 246 PHE A O 1
ATOM 1969 N N . PRO A 1 247 ? 13.922 -6.195 -10.672 1 96.88 247 PRO A N 1
ATOM 1970 C CA . PRO A 1 247 ? 12.844 -5.531 -11.406 1 96.88 247 PRO A CA 1
ATOM 1971 C C . PRO A 1 247 ? 11.461 -6.07 -11.039 1 96.88 247 PRO A C 1
ATOM 1973 O O . PRO A 1 247 ? 10.469 -5.328 -11.086 1 96.88 247 PRO A O 1
ATOM 1976 N N . LYS A 1 248 ? 11.414 -7.316 -10.688 1 96.19 248 LYS A N 1
ATOM 1977 C CA . LYS A 1 248 ? 10.156 -7.918 -10.266 1 96.19 248 LYS A CA 1
ATOM 1978 C C . LYS A 1 248 ? 9.602 -7.223 -9.023 1 96.19 248 LYS A C 1
ATOM 1980 O O . LYS A 1 248 ? 8.422 -6.871 -8.969 1 96.19 248 LYS A O 1
ATOM 1985 N N . PHE A 1 249 ? 10.438 -6.988 -8.078 1 97.31 249 PHE A N 1
ATOM 1986 C CA . PHE A 1 249 ? 9.992 -6.379 -6.832 1 97.31 249 PHE A CA 1
ATOM 1987 C C . PHE A 1 249 ? 9.742 -4.887 -7.016 1 97.31 249 PHE A C 1
ATOM 1989 O O . PHE A 1 249 ? 8.93 -4.297 -6.305 1 97.31 249 PHE A O 1
ATOM 1996 N N . GLN A 1 250 ? 10.414 -4.273 -7.949 1 98.12 250 GLN A N 1
ATOM 1997 C CA . GLN A 1 250 ? 10.047 -2.904 -8.297 1 98.12 250 GLN A CA 1
ATOM 1998 C C . GLN A 1 250 ? 8.641 -2.842 -8.875 1 98.12 250 GLN A C 1
ATOM 2000 O O . GLN A 1 250 ? 7.863 -1.943 -8.547 1 98.12 250 GLN A O 1
ATOM 2005 N N . ALA A 1 251 ? 8.344 -3.834 -9.766 1 97.69 251 ALA A N 1
ATOM 2006 C CA . ALA A 1 251 ? 7 -3.889 -10.344 1 97.69 251 ALA A CA 1
ATOM 2007 C C . ALA A 1 251 ? 5.949 -4.133 -9.266 1 97.69 251 ALA A C 1
ATOM 2009 O O . ALA A 1 251 ? 4.855 -3.566 -9.32 1 97.69 251 ALA A O 1
ATOM 2010 N N . LEU A 1 252 ? 6.27 -4.938 -8.281 1 96.81 252 LEU A N 1
ATOM 2011 C CA . LEU A 1 252 ? 5.344 -5.199 -7.188 1 96.81 252 LEU A CA 1
ATOM 2012 C C . LEU A 1 252 ? 5.172 -3.959 -6.316 1 96.81 252 LEU A C 1
ATOM 2014 O O . LEU A 1 252 ? 4.07 -3.684 -5.832 1 96.81 252 LEU A O 1
ATOM 2018 N N . SER A 1 253 ? 6.246 -3.244 -6.094 1 97.31 253 SER A N 1
ATOM 2019 C CA . SER A 1 253 ? 6.145 -1.994 -5.348 1 97.31 253 SER A CA 1
ATOM 2020 C C . SER A 1 253 ? 5.23 -1.001 -6.055 1 97.31 253 SER A C 1
ATOM 2022 O O . SER A 1 253 ? 4.469 -0.28 -5.41 1 97.31 253 SER A O 1
ATOM 2024 N N . TYR A 1 254 ? 5.289 -0.978 -7.395 1 98.06 254 TYR A N 1
ATOM 2025 C CA . TYR A 1 254 ? 4.391 -0.133 -8.172 1 98.06 254 TYR A CA 1
ATOM 2026 C C . TYR A 1 254 ? 2.941 -0.566 -7.984 1 98.06 254 TYR A C 1
ATOM 2028 O O . TYR A 1 254 ? 2.066 0.264 -7.73 1 98.06 254 TYR A O 1
ATOM 2036 N N . LEU A 1 255 ? 2.744 -1.819 -8.039 1 97 255 LEU A N 1
ATOM 2037 C CA . LEU A 1 255 ? 1.402 -2.393 -8.016 1 97 255 LEU A CA 1
ATOM 2038 C C . LEU A 1 255 ? 0.708 -2.082 -6.691 1 97 255 LEU A C 1
ATOM 2040 O O . LEU A 1 255 ? -0.495 -1.814 -6.664 1 97 255 LEU A O 1
ATOM 2044 N N . TYR A 1 256 ? 1.478 -2.053 -5.598 1 96.44 256 TYR A N 1
ATOM 2045 C CA . TYR A 1 256 ? 0.814 -1.949 -4.301 1 96.44 256 TYR A CA 1
ATOM 2046 C C . TYR A 1 256 ? 1.031 -0.572 -3.688 1 96.44 256 TYR A C 1
ATOM 2048 O O . TYR A 1 256 ? 0.087 0.209 -3.549 1 96.44 256 TYR A O 1
ATOM 2056 N N . PHE A 1 257 ? 2.232 -0.15 -3.512 1 97.19 257 PHE A N 1
ATOM 2057 C CA . PHE A 1 257 ? 2.498 1.104 -2.816 1 97.19 257 PHE A CA 1
ATOM 2058 C C . PHE A 1 257 ? 2.205 2.297 -3.719 1 97.19 257 PHE A C 1
ATOM 2060 O O . PHE A 1 257 ? 1.531 3.242 -3.307 1 97.19 257 PHE A O 1
ATOM 2067 N N . TYR A 1 258 ? 2.67 2.25 -4.914 1 98.25 258 TYR A N 1
ATOM 2068 C CA . TYR A 1 258 ? 2.441 3.373 -5.816 1 98.25 258 TYR A CA 1
ATOM 2069 C C . TYR A 1 258 ? 0.965 3.486 -6.18 1 98.25 258 TYR A C 1
ATOM 2071 O O . TYR A 1 258 ? 0.432 4.594 -6.301 1 98.25 258 TYR A O 1
ATOM 2079 N N . LEU A 1 259 ? 0.358 2.357 -6.34 1 98.06 259 LEU A N 1
ATOM 2080 C CA . LEU A 1 259 ? -1.069 2.365 -6.641 1 98.06 259 LEU A CA 1
ATOM 2081 C C . LEU A 1 259 ? -1.856 3.045 -5.527 1 98.06 259 LEU A C 1
ATOM 2083 O O . LEU A 1 259 ? -2.732 3.871 -5.793 1 98.06 259 LEU A O 1
ATOM 2087 N N . ALA A 1 260 ? -1.539 2.66 -4.312 1 96.38 260 ALA A N 1
ATOM 2088 C CA . ALA A 1 260 ? -2.197 3.293 -3.17 1 96.38 260 ALA A CA 1
ATOM 2089 C C . ALA A 1 260 ? -1.988 4.805 -3.186 1 96.38 260 ALA A C 1
ATOM 2091 O O . ALA A 1 260 ? -2.91 5.566 -2.891 1 96.38 260 ALA A O 1
ATOM 2092 N N . TYR A 1 261 ? -0.793 5.227 -3.543 1 98.06 261 TYR A N 1
ATOM 2093 C CA . TYR A 1 261 ? -0.527 6.66 -3.623 1 98.06 261 TYR A CA 1
ATOM 2094 C C . TYR A 1 261 ? -1.306 7.297 -4.77 1 98.06 261 TYR A C 1
ATOM 2096 O O . TYR A 1 261 ? -1.835 8.398 -4.629 1 98.06 261 TYR A O 1
ATOM 2104 N N . TYR A 1 262 ? -1.35 6.629 -5.906 1 98.56 262 TYR A N 1
ATOM 2105 C CA . TYR A 1 262 ? -2.072 7.168 -7.055 1 98.56 262 TYR A CA 1
ATOM 2106 C C . TYR A 1 262 ? -3.539 7.398 -6.715 1 98.56 262 TYR A C 1
ATOM 2108 O O . TYR A 1 262 ? -4.105 8.445 -7.051 1 98.56 262 TYR A O 1
ATOM 2116 N N . LEU A 1 263 ? -4.086 6.484 -6.043 1 97.5 263 LEU A N 1
ATOM 2117 C CA . LEU A 1 263 ? -5.484 6.609 -5.641 1 97.5 263 LEU A CA 1
ATOM 2118 C C . LEU A 1 263 ? -5.664 7.75 -4.645 1 97.5 263 LEU A C 1
ATOM 2120 O O . LEU A 1 263 ? -6.633 8.508 -4.73 1 97.5 263 LEU A O 1
ATOM 2124 N N . SER A 1 264 ? -4.707 7.895 -3.74 1 96.69 264 SER A N 1
ATOM 2125 C CA . SER A 1 264 ? -4.766 8.984 -2.771 1 96.69 264 SER A CA 1
ATOM 2126 C C . SER A 1 264 ? -4.586 10.336 -3.451 1 96.69 264 SER A C 1
ATOM 2128 O O . SER A 1 264 ? -5.23 11.32 -3.07 1 96.69 264 SER A O 1
ATOM 2130 N N . ALA A 1 265 ? -3.67 10.32 -4.383 1 97.75 265 ALA A N 1
ATOM 2131 C CA . ALA A 1 265 ? -3.445 11.562 -5.121 1 97.75 265 ALA A CA 1
ATOM 2132 C C . ALA A 1 265 ? -4.691 11.969 -5.906 1 97.75 265 ALA A C 1
ATOM 2134 O O . ALA A 1 265 ? -5.039 13.148 -5.961 1 97.75 265 ALA A O 1
ATOM 2135 N N . MET A 1 266 ? -5.348 11 -6.512 1 97.69 266 MET A N 1
ATOM 2136 C CA . MET A 1 266 ? -6.594 11.281 -7.219 1 97.69 266 MET A CA 1
ATOM 2137 C C . MET A 1 266 ? -7.648 11.836 -6.27 1 97.69 266 MET A C 1
ATOM 2139 O O . MET A 1 266 ? -8.359 12.781 -6.609 1 97.69 266 MET A O 1
ATOM 2143 N N . TYR A 1 267 ? -7.715 11.312 -5.098 1 95.81 267 TYR A N 1
ATOM 2144 C CA . TYR A 1 267 ? -8.633 11.805 -4.074 1 95.81 267 TYR A CA 1
ATOM 2145 C C . TYR A 1 267 ? -8.32 13.258 -3.727 1 95.81 267 TYR A C 1
ATOM 2147 O O . TYR A 1 267 ? -9.234 14.094 -3.658 1 95.81 267 TYR A O 1
ATOM 2155 N N . GLY A 1 268 ? -7.051 13.523 -3.523 1 94.12 268 GLY A N 1
ATOM 2156 C CA . GLY A 1 268 ? -6.656 14.883 -3.178 1 94.12 268 GLY A CA 1
ATOM 2157 C C . GLY A 1 268 ? -6.918 15.883 -4.289 1 94.12 268 GLY A C 1
ATOM 2158 O O . GLY A 1 268 ? -7.188 17.047 -4.027 1 94.12 268 GLY A O 1
ATOM 2159 N N . LEU A 1 269 ? -6.824 15.43 -5.484 1 95.81 269 LEU A N 1
ATOM 2160 C CA . LEU A 1 269 ? -7.078 16.297 -6.625 1 95.81 269 LEU A CA 1
ATOM 2161 C C . LEU A 1 269 ? -8.57 16.562 -6.781 1 95.81 269 LEU A C 1
ATOM 2163 O O . LEU A 1 269 ? -8.977 17.672 -7.164 1 95.81 269 LEU A O 1
ATOM 2167 N N . LEU A 1 270 ? -9.398 15.586 -6.477 1 94.19 270 LEU A N 1
ATOM 2168 C CA . LEU A 1 270 ? -10.852 15.742 -6.559 1 94.19 270 LEU A CA 1
ATOM 2169 C C . LEU A 1 270 ? -11.367 16.625 -5.43 1 94.19 270 LEU A C 1
ATOM 2171 O O . LEU A 1 270 ? -12.336 17.375 -5.609 1 94.19 270 LEU A O 1
ATOM 2175 N N . TYR A 1 271 ? -10.703 16.469 -4.297 1 90.75 271 TYR A N 1
ATOM 2176 C CA . TYR A 1 271 ? -11.102 17.219 -3.119 1 90.75 271 TYR A CA 1
ATOM 2177 C C . TYR A 1 271 ? -9.945 18.047 -2.584 1 90.75 271 TYR A C 1
ATOM 2179 O O . TYR A 1 271 ? -9.289 17.656 -1.615 1 90.75 271 TYR A O 1
ATOM 2187 N N . PRO A 1 272 ? -9.852 19.234 -3.127 1 88.69 272 PRO A N 1
ATOM 2188 C CA . PRO A 1 272 ? -8.742 20.078 -2.662 1 88.69 272 PRO A CA 1
ATOM 2189 C C . PRO A 1 272 ? -8.875 20.453 -1.19 1 88.69 272 PRO A C 1
ATOM 2191 O O . PRO A 1 272 ? -9.969 20.406 -0.629 1 88.69 272 PRO A O 1
ATOM 2194 N N . GLY A 1 273 ? -7.77 20.781 -0.559 1 85.88 273 GLY A N 1
ATOM 2195 C CA . GLY A 1 273 ? -7.73 21.125 0.853 1 85.88 273 GLY A CA 1
ATOM 2196 C C . GLY A 1 273 ? -7.07 20.062 1.711 1 85.88 273 GLY A C 1
ATOM 2197 O O . GLY A 1 273 ? -7.113 20.141 2.941 1 85.88 273 GLY A O 1
ATOM 2198 N N . GLN A 1 274 ? -6.523 19.094 1.028 1 88.38 274 GLN A N 1
ATOM 2199 C CA . GLN A 1 274 ? -5.781 18.062 1.738 1 88.38 274 GLN A CA 1
ATOM 2200 C C . GLN A 1 274 ? -4.336 18.484 1.978 1 88.38 274 GLN A C 1
ATOM 2202 O O . GLN A 1 274 ? -3.479 18.312 1.109 1 88.38 274 GLN A O 1
ATOM 2207 N N . HIS A 1 275 ? -3.994 18.828 3.109 1 88.62 275 HIS A N 1
ATOM 2208 C CA . HIS A 1 275 ? -2.701 19.438 3.387 1 88.62 275 HIS A CA 1
ATOM 2209 C C . HIS A 1 275 ? -1.592 18.391 3.428 1 88.62 275 HIS A C 1
ATOM 2211 O O . HIS A 1 275 ? -0.408 18.734 3.387 1 88.62 275 HIS A O 1
ATOM 2217 N N . TRP A 1 276 ? -1.994 17.125 3.504 1 91.06 276 TRP A N 1
ATOM 2218 C CA . TRP A 1 276 ? -0.982 16.062 3.51 1 91.06 276 TRP A CA 1
ATOM 2219 C C . TRP A 1 276 ? -0.445 15.82 2.104 1 91.06 276 TRP A C 1
ATOM 2221 O O . TRP A 1 276 ? 0.579 15.156 1.932 1 91.06 276 TRP A O 1
ATOM 2231 N N . MET A 1 277 ? -1.068 16.391 1.083 1 94.62 277 MET A N 1
ATOM 2232 C CA . MET A 1 277 ? -0.775 16.078 -0.313 1 94.62 277 MET A CA 1
ATOM 2233 C C . MET A 1 277 ? 0.624 16.547 -0.693 1 94.62 277 MET A C 1
ATOM 2235 O O . MET A 1 277 ? 1.366 15.828 -1.363 1 94.62 277 MET A O 1
ATOM 2239 N N . ALA A 1 278 ? 1.032 17.719 -0.297 1 95.31 278 ALA A N 1
ATOM 2240 C CA . ALA A 1 278 ? 2.344 18.25 -0.659 1 95.31 278 ALA A CA 1
ATOM 2241 C C . ALA A 1 278 ? 3.463 17.391 -0.078 1 95.31 278 ALA A C 1
ATOM 2243 O O . ALA A 1 278 ? 4.434 17.078 -0.77 1 95.31 278 ALA A O 1
ATOM 2244 N N . ASP A 1 279 ? 3.346 16.969 1.131 1 95.88 279 ASP A N 1
ATOM 2245 C CA . ASP A 1 279 ? 4.348 16.125 1.771 1 95.88 279 ASP A CA 1
ATOM 2246 C C . ASP A 1 279 ? 4.484 14.789 1.041 1 95.88 279 ASP A C 1
ATOM 2248 O O . ASP A 1 279 ? 5.594 14.359 0.726 1 95.88 279 ASP A O 1
ATOM 2252 N N . TRP A 1 280 ? 3.369 14.188 0.782 1 97.25 280 TRP A N 1
ATOM 2253 C CA . TRP A 1 280 ? 3.398 12.875 0.156 1 97.25 280 TRP A CA 1
ATOM 2254 C C . TRP A 1 280 ? 3.818 12.977 -1.307 1 97.25 280 TRP A C 1
ATOM 2256 O O . TRP A 1 280 ? 4.387 12.031 -1.863 1 97.25 280 TRP A O 1
ATOM 2266 N N . SER A 1 281 ? 3.531 14.117 -1.923 1 98.19 281 SER A N 1
ATOM 2267 C CA . SER A 1 281 ? 4.012 14.305 -3.289 1 98.19 281 SER A CA 1
ATOM 2268 C C . SER A 1 281 ? 5.535 14.344 -3.342 1 98.19 281 SER A C 1
ATOM 2270 O O . SER A 1 281 ? 6.141 13.836 -4.289 1 98.19 281 SER A O 1
ATOM 2272 N N . LEU A 1 282 ? 6.172 14.906 -2.312 1 98.06 282 LEU A N 1
ATOM 2273 C CA . LEU A 1 282 ? 7.629 14.938 -2.234 1 98.06 282 LEU A CA 1
ATOM 2274 C C . LEU A 1 282 ? 8.195 13.547 -2.004 1 98.06 282 LEU A C 1
ATOM 2276 O O . LEU A 1 282 ? 9.156 13.141 -2.66 1 98.06 282 LEU A O 1
ATOM 2280 N N . VAL A 1 283 ? 7.562 12.781 -1.107 1 98.5 283 VAL A N 1
ATOM 2281 C CA . VAL A 1 283 ? 7.988 11.414 -0.832 1 98.5 283 VAL A CA 1
ATOM 2282 C C . VAL A 1 283 ? 7.871 10.57 -2.1 1 98.5 283 VAL A C 1
ATOM 2284 O O . VAL A 1 283 ? 8.797 9.844 -2.455 1 98.5 283 VAL A O 1
ATOM 2287 N N . HIS A 1 284 ? 6.762 10.766 -2.766 1 98.81 284 HIS A N 1
ATOM 2288 C CA . HIS A 1 284 ? 6.527 9.992 -3.977 1 98.81 284 HIS A CA 1
ATOM 2289 C C . HIS A 1 284 ? 7.477 10.406 -5.094 1 98.81 284 HIS A C 1
ATOM 2291 O O . HIS A 1 284 ? 7.914 9.57 -5.887 1 98.81 284 HIS A O 1
ATOM 2297 N N . ALA A 1 285 ? 7.734 11.664 -5.215 1 98.75 285 ALA A N 1
ATOM 2298 C CA . ALA A 1 285 ? 8.664 12.133 -6.238 1 98.75 285 ALA A CA 1
ATOM 2299 C C . ALA A 1 285 ? 10.055 11.539 -6.035 1 98.75 285 ALA A C 1
ATOM 2301 O O . ALA A 1 285 ? 10.695 11.109 -6.996 1 98.75 285 ALA A O 1
ATOM 2302 N N . GLY A 1 286 ? 10.547 11.539 -4.824 1 98.81 286 GLY A N 1
ATOM 2303 C CA . GLY A 1 286 ? 11.828 10.906 -4.535 1 98.81 286 GLY A CA 1
ATOM 2304 C C . GLY A 1 286 ? 11.844 9.422 -4.848 1 98.81 286 GLY A C 1
ATOM 2305 O O . GLY A 1 286 ? 12.812 8.922 -5.426 1 98.81 286 GLY A O 1
ATOM 2306 N N . ALA A 1 287 ? 10.797 8.75 -4.438 1 98.81 287 ALA A N 1
ATOM 2307 C CA . ALA A 1 287 ? 10.688 7.316 -4.703 1 98.81 287 ALA A CA 1
ATOM 2308 C C . ALA A 1 287 ? 10.664 7.043 -6.203 1 98.81 287 ALA A C 1
ATOM 2310 O O . ALA A 1 287 ? 11.344 6.133 -6.688 1 98.81 287 ALA A O 1
ATOM 2311 N N . ALA A 1 288 ? 9.891 7.867 -6.902 1 98.81 288 ALA A N 1
ATOM 2312 C CA . ALA A 1 288 ? 9.75 7.676 -8.344 1 98.81 288 ALA A CA 1
ATOM 2313 C C . ALA A 1 288 ? 11.07 7.926 -9.062 1 98.81 288 ALA A C 1
ATOM 2315 O O . ALA A 1 288 ? 11.406 7.219 -10.016 1 98.81 288 ALA A O 1
ATOM 2316 N N . ALA A 1 289 ? 11.766 8.906 -8.641 1 98.75 289 ALA A N 1
ATOM 2317 C CA . ALA A 1 289 ? 13.055 9.203 -9.258 1 98.75 289 ALA A CA 1
ATOM 2318 C C . ALA A 1 289 ? 14.031 8.039 -9.07 1 98.75 289 ALA A C 1
ATOM 2320 O O . ALA A 1 289 ? 14.656 7.582 -10.031 1 98.75 289 ALA A O 1
ATOM 2321 N N . GLN A 1 290 ? 14.156 7.578 -7.887 1 98.81 290 GLN A N 1
ATOM 2322 C CA . GLN A 1 290 ? 15.039 6.453 -7.605 1 98.81 290 GLN A CA 1
ATOM 2323 C C . GLN A 1 290 ? 14.594 5.199 -8.352 1 98.81 290 GLN A C 1
ATOM 2325 O O . GLN A 1 290 ? 15.414 4.469 -8.898 1 98.81 290 GLN A O 1
ATOM 2330 N N . ALA A 1 291 ? 13.32 4.934 -8.375 1 98.69 291 ALA A N 1
ATOM 2331 C CA . ALA A 1 291 ? 12.758 3.74 -9 1 98.69 291 ALA A CA 1
ATOM 2332 C C . ALA A 1 291 ? 13.016 3.744 -10.508 1 98.69 291 ALA A C 1
ATOM 2334 O O . ALA A 1 291 ? 13.523 2.77 -11.062 1 98.69 291 ALA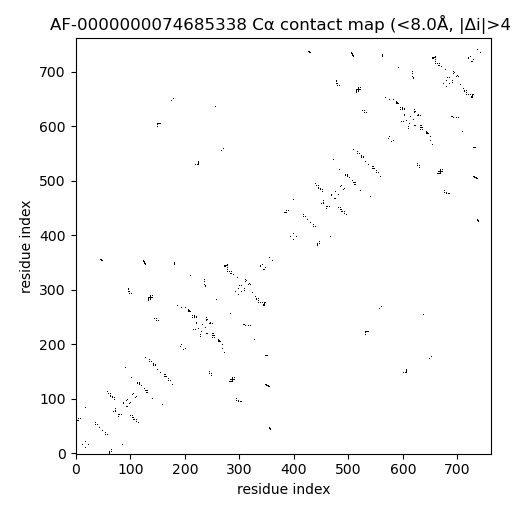 A O 1
ATOM 2335 N N . GLN A 1 292 ? 12.695 4.875 -11.109 1 98.56 292 GLN A N 1
ATOM 2336 C CA . GLN A 1 292 ? 12.727 4.902 -12.57 1 98.56 292 GLN A CA 1
ATOM 2337 C C . GLN A 1 292 ? 14.156 5.012 -13.094 1 98.56 292 GLN A C 1
ATOM 2339 O O . GLN A 1 292 ? 14.5 4.398 -14.109 1 98.56 292 GLN A O 1
ATOM 2344 N N . VAL A 1 293 ? 14.992 5.738 -12.438 1 98.31 293 VAL A N 1
ATOM 2345 C CA . VAL A 1 293 ? 16.375 5.848 -12.883 1 98.31 293 VAL A CA 1
ATOM 2346 C C . VAL A 1 293 ? 17.078 4.5 -12.734 1 98.31 293 VAL A C 1
ATOM 2348 O O . VAL A 1 293 ? 17.766 4.051 -13.648 1 98.31 293 VAL A O 1
ATOM 2351 N N . THR A 1 294 ? 16.859 3.865 -11.609 1 97.75 294 THR A N 1
ATOM 2352 C CA . THR A 1 294 ? 17.484 2.568 -11.391 1 97.75 294 THR A CA 1
ATOM 2353 C C . THR A 1 294 ? 16.906 1.517 -12.328 1 97.75 294 THR A C 1
ATOM 2355 O O . THR A 1 294 ? 17.641 0.652 -12.828 1 97.75 294 THR A O 1
ATOM 2358 N N . TYR A 1 295 ? 15.625 1.602 -12.594 1 97.81 295 TYR A N 1
ATOM 2359 C CA . TYR A 1 295 ? 14.977 0.642 -13.477 1 97.81 295 TYR A CA 1
ATOM 2360 C C . TYR A 1 295 ? 15.453 0.815 -14.914 1 97.81 295 TYR A C 1
ATOM 2362 O O . TYR A 1 295 ? 15.836 -0.157 -15.57 1 97.81 295 TYR A O 1
ATOM 2370 N N . ILE A 1 296 ? 15.438 2.033 -15.422 1 97.75 296 ILE A N 1
ATOM 2371 C CA . ILE A 1 296 ? 15.812 2.32 -16.797 1 97.75 296 ILE A CA 1
ATOM 2372 C C . ILE A 1 296 ? 17.297 2.039 -17 1 97.75 296 ILE A C 1
ATOM 2374 O O . ILE A 1 296 ? 17.688 1.319 -17.922 1 97.75 296 ILE A O 1
ATOM 2378 N N . ALA A 1 297 ? 18.109 2.584 -16.109 1 97.56 297 ALA A N 1
ATOM 2379 C CA . ALA A 1 297 ? 19.562 2.396 -16.219 1 97.56 297 ALA A CA 1
ATOM 2380 C C . ALA A 1 297 ? 19.938 0.933 -16.016 1 97.56 297 ALA A C 1
ATOM 2382 O O . ALA A 1 297 ? 20.875 0.436 -16.641 1 97.56 297 ALA A O 1
ATOM 2383 N N . GLY A 1 298 ? 19.234 0.267 -15.148 1 96.38 298 GLY A N 1
ATOM 2384 C CA . GLY A 1 298 ? 19.484 -1.152 -14.953 1 96.38 298 GLY A CA 1
ATOM 2385 C C . GLY A 1 298 ? 19.141 -1.994 -16.156 1 96.38 298 GLY A C 1
ATOM 2386 O O . GLY A 1 298 ? 19.859 -2.926 -16.516 1 96.38 298 GLY A O 1
ATOM 2387 N N . ALA A 1 299 ? 18.062 -1.66 -16.797 1 96.81 299 ALA A N 1
ATOM 2388 C CA . ALA A 1 299 ? 17.625 -2.398 -17.969 1 96.81 299 ALA A CA 1
ATOM 2389 C C . ALA A 1 299 ? 18.594 -2.219 -19.125 1 96.81 299 ALA A C 1
ATOM 2391 O O . ALA A 1 299 ? 18.797 -3.135 -19.938 1 96.81 299 ALA A O 1
ATOM 2392 N N . LEU A 1 300 ? 19.219 -1.081 -19.203 1 96.06 300 LEU A N 1
ATOM 2393 C CA . LEU A 1 300 ? 20.094 -0.75 -20.328 1 96.06 300 LEU A CA 1
ATOM 2394 C C . LEU A 1 300 ? 21.547 -1.102 -20 1 96.06 300 LEU A C 1
ATOM 2396 O O . LEU A 1 300 ? 22.406 -1.059 -20.875 1 96.06 300 LEU A O 1
ATOM 2400 N N . ASN A 1 301 ? 21.781 -1.471 -18.812 1 95 301 ASN A N 1
ATOM 2401 C CA . ASN A 1 301 ? 23.141 -1.704 -18.344 1 95 301 ASN A CA 1
ATOM 2402 C C . ASN A 1 301 ? 23.781 -2.889 -19.062 1 95 301 ASN A C 1
ATOM 2404 O O . ASN A 1 301 ? 23.094 -3.83 -19.453 1 95 301 ASN A O 1
ATOM 2408 N N . ARG A 1 302 ? 25.109 -2.867 -19.156 1 93.69 302 ARG A N 1
ATOM 2409 C CA . ARG A 1 302 ? 25.875 -3.902 -19.844 1 93.69 302 ARG A CA 1
ATOM 2410 C C . ARG A 1 302 ? 25.828 -5.215 -19.078 1 93.69 302 ARG A C 1
ATOM 2412 O O . ARG A 1 302 ? 26 -6.289 -19.656 1 93.69 302 ARG A O 1
ATOM 2419 N N . ARG A 1 303 ? 25.562 -5.152 -17.828 1 92.88 303 ARG A N 1
ATOM 2420 C CA . ARG A 1 303 ? 25.547 -6.336 -16.969 1 92.88 303 ARG A CA 1
ATOM 2421 C C . ARG A 1 303 ? 24.234 -7.094 -17.125 1 92.88 303 ARG A C 1
ATOM 2423 O O . ARG A 1 303 ? 24.109 -8.242 -16.672 1 92.88 303 ARG A O 1
ATOM 2430 N N . THR A 1 304 ? 23.25 -6.449 -17.703 1 94.81 304 THR A N 1
ATOM 2431 C CA . THR A 1 304 ? 22 -7.125 -18.047 1 94.81 304 THR A CA 1
ATOM 2432 C C . THR A 1 304 ? 22.125 -7.883 -19.359 1 94.81 304 THR A C 1
ATOM 2434 O O . THR A 1 304 ? 22.641 -7.344 -20.344 1 94.81 304 THR A O 1
ATOM 2437 N N . ALA A 1 305 ? 21.719 -9.109 -19.328 1 94.12 305 ALA A N 1
ATOM 2438 C CA . ALA A 1 305 ? 21.812 -9.938 -20.531 1 94.12 305 ALA A CA 1
ATOM 2439 C C . ALA A 1 305 ? 21.156 -9.242 -21.734 1 94.12 305 ALA A C 1
ATOM 2441 O O . ALA A 1 305 ? 20.125 -8.586 -21.594 1 94.12 305 ALA A O 1
ATOM 2442 N N . ALA A 1 306 ? 21.703 -9.367 -22.859 1 92.75 306 ALA A N 1
ATOM 2443 C CA . ALA A 1 306 ? 21.25 -8.695 -24.078 1 92.75 306 ALA A CA 1
ATOM 2444 C C . ALA A 1 306 ? 19.797 -9.062 -24.391 1 92.75 306 ALA A C 1
ATOM 2446 O O . ALA A 1 306 ? 19.031 -8.219 -24.859 1 92.75 306 ALA A O 1
ATOM 2447 N N . SER A 1 307 ? 19.422 -10.289 -24.062 1 92.56 307 SER A N 1
ATOM 2448 C CA . SER A 1 307 ? 18.078 -10.766 -24.328 1 92.56 307 SER A CA 1
ATOM 2449 C C . SER A 1 307 ? 17.047 -10.117 -23.406 1 92.56 307 SER A C 1
ATOM 2451 O O . SER A 1 307 ? 15.852 -10.133 -23.688 1 92.56 307 SER A O 1
ATOM 2453 N N . MET A 1 308 ? 17.562 -9.57 -22.328 1 94.81 308 MET A N 1
ATOM 2454 C CA . MET A 1 308 ? 16.672 -8.992 -21.328 1 94.81 308 MET A CA 1
ATOM 2455 C C . MET A 1 308 ? 16.641 -7.473 -21.438 1 94.81 308 MET A C 1
ATOM 2457 O O . MET A 1 308 ? 15.945 -6.805 -20.672 1 94.81 308 MET A O 1
ATOM 2461 N N . ARG A 1 309 ? 17.359 -6.93 -22.359 1 95.06 309 ARG A N 1
ATOM 2462 C CA . ARG A 1 309 ? 17.375 -5.484 -22.547 1 95.06 309 ARG A CA 1
ATOM 2463 C C . ARG A 1 309 ? 16.172 -5.02 -23.359 1 95.06 309 ARG A C 1
ATOM 2465 O O . ARG A 1 309 ? 15.625 -5.781 -24.156 1 95.06 309 ARG A O 1
ATOM 2472 N N . PRO A 1 310 ? 15.727 -3.803 -23.094 1 94.88 310 PRO A N 1
ATOM 2473 C CA . PRO A 1 310 ? 14.57 -3.301 -23.844 1 94.88 310 PRO A CA 1
ATOM 2474 C C . PRO A 1 310 ? 14.859 -3.133 -25.328 1 94.88 310 PRO A C 1
ATOM 2476 O O . PRO A 1 310 ? 16.016 -2.967 -25.719 1 94.88 310 PRO A O 1
ATOM 2479 N N . PRO A 1 311 ? 13.781 -3.184 -26.062 1 93.94 311 PRO A N 1
ATOM 2480 C CA . PRO A 1 311 ? 13.969 -2.996 -27.5 1 93.94 311 PRO A CA 1
ATOM 2481 C C . PRO A 1 311 ? 14.453 -1.592 -27.859 1 93.94 311 PRO A C 1
ATOM 2483 O O . PRO A 1 311 ? 14.062 -0.618 -27.203 1 93.94 311 PRO A O 1
ATOM 2486 N N . THR A 1 312 ? 15.195 -1.522 -28.891 1 90.44 312 THR A N 1
ATOM 2487 C CA . THR A 1 312 ? 15.805 -0.252 -29.266 1 90.44 312 THR A CA 1
ATOM 2488 C C . THR A 1 312 ? 14.992 0.441 -30.344 1 90.44 312 THR A C 1
ATOM 2490 O O . THR A 1 312 ? 15.047 1.664 -30.484 1 90.44 312 THR A O 1
ATOM 2493 N N . THR A 1 313 ? 14.219 -0.405 -31.078 1 89.69 313 THR A N 1
ATOM 2494 C CA . THR A 1 313 ? 13.469 0.201 -32.188 1 89.69 313 THR A CA 1
ATOM 2495 C C . THR A 1 313 ? 12.047 -0.335 -32.219 1 89.69 313 THR A C 1
ATOM 2497 O O . THR A 1 313 ? 11.719 -1.312 -31.547 1 89.69 313 THR A O 1
ATOM 2500 N N . GLY A 1 314 ? 11.18 0.489 -32.844 1 92.88 314 GLY A N 1
ATOM 2501 C CA . GLY A 1 314 ? 9.828 0.029 -33.062 1 92.88 314 GLY A CA 1
ATOM 2502 C C . GLY A 1 314 ? 8.836 0.509 -32.031 1 92.88 314 GLY A C 1
ATOM 2503 O O . GLY A 1 314 ? 9.141 1.403 -31.25 1 92.88 314 GLY A O 1
ATOM 2504 N N . THR A 1 315 ? 7.629 -0.022 -32.062 1 95.31 315 THR A N 1
ATOM 2505 C CA . THR A 1 315 ? 6.523 0.359 -31.203 1 95.31 315 THR A CA 1
ATOM 2506 C C . THR A 1 315 ? 6.781 -0.086 -29.766 1 95.31 315 THR A C 1
ATOM 2508 O O . THR A 1 315 ? 6.434 0.622 -28.812 1 95.31 315 THR A O 1
ATOM 2511 N N . ASN A 1 316 ? 7.422 -1.178 -29.609 1 95.88 316 ASN A N 1
ATOM 2512 C CA . ASN A 1 316 ? 7.727 -1.69 -28.281 1 95.88 316 ASN A CA 1
ATOM 2513 C C . ASN A 1 316 ? 8.703 -0.781 -27.547 1 95.88 316 ASN A C 1
ATOM 2515 O O . ASN A 1 316 ? 8.586 -0.594 -26.328 1 95.88 316 ASN A O 1
ATOM 2519 N N . SER A 1 317 ? 9.633 -0.249 -28.297 1 96.25 317 SER A N 1
ATOM 2520 C CA . SER A 1 317 ? 10.562 0.704 -27.703 1 96.25 317 SER A CA 1
ATOM 2521 C C . SER A 1 317 ? 9.844 1.974 -27.25 1 96.25 317 SER A C 1
ATOM 2523 O O . SER A 1 317 ? 10.141 2.516 -26.188 1 96.25 317 SER A O 1
ATOM 2525 N N . LEU A 1 318 ? 8.922 2.377 -28.047 1 96.5 318 LEU A N 1
ATOM 2526 C CA . LEU A 1 318 ? 8.156 3.572 -27.719 1 96.5 318 LEU A CA 1
ATOM 2527 C C . LEU A 1 318 ? 7.328 3.354 -26.453 1 96.5 318 LEU A C 1
ATOM 2529 O O . LEU A 1 318 ? 7.191 4.262 -25.641 1 96.5 318 LEU A O 1
ATOM 2533 N N . ILE A 1 319 ? 6.801 2.193 -26.328 1 96.5 319 ILE A N 1
ATOM 2534 C CA . ILE A 1 319 ? 6.008 1.856 -25.141 1 96.5 319 ILE A CA 1
ATOM 2535 C C . ILE A 1 319 ? 6.898 1.86 -23.906 1 96.5 319 ILE A C 1
ATOM 2537 O O . ILE A 1 319 ? 6.543 2.453 -22.891 1 96.5 319 ILE A O 1
ATOM 2541 N N . PHE A 1 320 ? 8.055 1.273 -24.031 1 97.12 320 PHE A N 1
ATOM 2542 C CA . PHE A 1 320 ? 9 1.225 -22.922 1 97.12 320 PHE A CA 1
ATOM 2543 C C . PHE A 1 320 ? 9.375 2.631 -22.469 1 97.12 320 PHE A C 1
ATOM 2545 O O . PHE A 1 320 ? 9.258 2.957 -21.281 1 97.12 320 PHE A O 1
ATOM 2552 N N . TRP A 1 321 ? 9.711 3.459 -23.391 1 97.31 321 TRP A N 1
ATOM 2553 C CA . TRP A 1 321 ? 10.195 4.797 -23.062 1 97.31 321 TRP A CA 1
ATOM 2554 C C . TRP A 1 321 ? 9.055 5.691 -22.594 1 97.31 321 TRP A C 1
ATOM 2556 O O . TRP A 1 321 ? 9.211 6.477 -21.656 1 97.31 321 TRP A O 1
ATOM 2566 N N . SER A 1 322 ? 7.898 5.555 -23.156 1 97.19 322 SER A N 1
ATOM 2567 C CA . SER A 1 322 ? 6.762 6.383 -22.766 1 97.19 322 SER A CA 1
ATOM 2568 C C . SER A 1 322 ? 6.328 6.086 -21.344 1 97.19 322 SER A C 1
ATOM 2570 O O . SER A 1 322 ? 6.156 7.004 -20.531 1 97.19 322 SER A O 1
ATOM 2572 N N . ILE A 1 323 ? 6.23 4.855 -21 1 97.44 323 ILE A N 1
ATOM 2573 C CA . ILE A 1 323 ? 5.766 4.461 -19.672 1 97.44 323 ILE A CA 1
ATOM 2574 C C . ILE A 1 323 ? 6.785 4.887 -18.625 1 97.44 323 ILE A C 1
ATOM 2576 O O . ILE A 1 323 ? 6.438 5.566 -17.656 1 97.44 323 ILE A O 1
ATOM 2580 N N . ASN A 1 324 ? 7.996 4.566 -18.844 1 98 324 ASN A N 1
ATOM 2581 C CA . ASN A 1 324 ? 9 4.758 -17.797 1 98 324 ASN A CA 1
ATOM 2582 C C . ASN A 1 324 ? 9.406 6.227 -17.672 1 98 324 ASN A C 1
ATOM 2584 O O . ASN A 1 324 ? 9.672 6.711 -16.578 1 98 324 ASN A O 1
ATOM 2588 N N . LEU A 1 325 ? 9.398 6.957 -18.781 1 98 325 LEU A N 1
ATOM 2589 C CA . LEU A 1 325 ? 9.742 8.375 -18.703 1 98 325 LEU A CA 1
ATOM 2590 C C . LEU A 1 325 ? 8.609 9.172 -18.078 1 98 325 LEU A C 1
ATOM 2592 O O . LEU A 1 325 ? 8.852 10.125 -17.328 1 98 325 LEU A O 1
ATOM 2596 N N . LEU A 1 326 ? 7.41 8.797 -18.391 1 98.25 326 LEU A N 1
ATOM 2597 C CA . LEU A 1 326 ? 6.277 9.477 -17.781 1 98.25 326 LEU A CA 1
ATOM 2598 C C . LEU A 1 326 ? 6.254 9.234 -16.281 1 98.25 326 LEU A C 1
ATOM 2600 O O . LEU A 1 326 ? 5.988 10.156 -15.5 1 98.25 326 LEU A O 1
ATOM 2604 N N . MET A 1 327 ? 6.562 8.023 -15.891 1 98.38 327 MET A N 1
ATOM 2605 C CA . MET A 1 327 ? 6.559 7.676 -14.477 1 98.38 327 MET A CA 1
ATOM 2606 C C . MET A 1 327 ? 7.734 8.32 -13.75 1 98.38 327 MET A C 1
ATOM 2608 O O . MET A 1 327 ? 7.758 8.383 -12.523 1 98.38 327 MET A O 1
ATOM 2612 N N . LEU A 1 328 ? 8.711 8.82 -14.508 1 98.44 328 LEU A N 1
ATOM 2613 C CA . LEU A 1 328 ? 9.859 9.516 -13.938 1 98.44 328 LEU A CA 1
ATOM 2614 C C . LEU A 1 328 ? 9.578 11.008 -13.812 1 98.44 328 LEU A C 1
ATOM 2616 O O . LEU A 1 328 ? 9.781 11.602 -12.75 1 98.44 328 LEU A O 1
ATOM 2620 N N . VAL A 1 329 ? 8.992 11.586 -14.797 1 98.62 329 VAL A N 1
ATOM 2621 C CA . VAL A 1 329 ? 8.945 13.039 -14.938 1 98.62 329 VAL A CA 1
ATOM 2622 C C . VAL A 1 329 ? 7.688 13.578 -14.266 1 98.62 329 VAL A C 1
ATOM 2624 O O . VAL A 1 329 ? 7.746 14.578 -13.531 1 98.62 329 VAL A O 1
ATOM 2627 N N . ILE A 1 330 ? 6.582 12.945 -14.414 1 98.62 330 ILE A N 1
ATOM 2628 C CA . ILE A 1 330 ? 5.305 13.523 -14.008 1 98.62 330 ILE A CA 1
ATOM 2629 C C . ILE A 1 330 ? 5.246 13.617 -12.484 1 98.62 330 ILE A C 1
ATOM 2631 O O . ILE A 1 330 ? 4.754 14.609 -11.938 1 98.62 330 ILE A O 1
ATOM 2635 N N . PRO A 1 331 ? 5.73 12.648 -11.789 1 98.56 331 PRO A N 1
ATOM 2636 C CA . PRO A 1 331 ? 5.727 12.812 -10.328 1 98.56 331 PRO A CA 1
ATOM 2637 C C . PRO A 1 331 ? 6.531 14.031 -9.867 1 98.56 331 PRO A C 1
ATOM 2639 O O . PRO A 1 331 ? 6.164 14.68 -8.891 1 98.56 331 PRO A O 1
ATOM 2642 N N . GLN A 1 332 ? 7.625 14.375 -10.594 1 98.62 332 GLN A N 1
ATOM 2643 C CA . GLN A 1 332 ? 8.406 15.562 -10.266 1 98.62 332 GLN A CA 1
ATOM 2644 C C . GLN A 1 332 ? 7.598 16.828 -10.508 1 98.62 332 GLN A C 1
ATOM 2646 O O . GLN A 1 332 ? 7.609 17.75 -9.68 1 98.62 332 GLN A O 1
ATOM 2651 N N . LEU A 1 333 ? 6.887 16.828 -11.594 1 98.5 333 LEU A N 1
ATOM 2652 C CA . LEU A 1 333 ? 6.062 17.984 -11.938 1 98.5 333 LEU A CA 1
ATOM 2653 C C . LEU A 1 333 ? 4.895 18.125 -10.961 1 98.5 333 LEU A C 1
ATOM 2655 O O . LEU A 1 333 ? 4.508 19.234 -10.609 1 98.5 333 LEU A O 1
ATOM 2659 N N . PHE A 1 334 ? 4.383 17.031 -10.594 1 98.44 334 PHE A N 1
ATOM 2660 C CA . PHE A 1 334 ? 3.266 17.062 -9.656 1 98.44 334 PHE A CA 1
ATOM 2661 C C . PHE A 1 334 ? 3.707 17.594 -8.305 1 98.44 334 PHE A C 1
ATOM 2663 O O . PHE A 1 334 ? 2.977 18.359 -7.66 1 98.44 334 PHE A O 1
ATOM 2670 N N . ALA A 1 335 ? 4.879 17.156 -7.852 1 97.88 335 ALA A N 1
ATOM 2671 C CA . ALA A 1 335 ? 5.406 17.672 -6.594 1 97.88 335 ALA A CA 1
ATOM 2672 C C . ALA A 1 335 ? 5.602 19.188 -6.668 1 97.88 335 ALA A C 1
ATOM 2674 O O . ALA A 1 335 ? 5.281 19.906 -5.715 1 97.88 335 ALA A O 1
ATOM 2675 N N . LEU A 1 336 ? 6.078 19.688 -7.77 1 97.06 336 LEU A N 1
ATOM 2676 C CA . LEU A 1 336 ? 6.262 21.125 -7.961 1 97.06 336 LEU A CA 1
ATOM 2677 C C . LEU A 1 336 ? 4.918 21.844 -7.953 1 97.06 336 LEU A C 1
ATOM 2679 O O . LEU A 1 336 ? 4.797 22.938 -7.387 1 97.06 336 LEU A O 1
ATOM 2683 N N . ARG A 1 337 ? 3.961 21.188 -8.57 1 96.19 337 ARG A N 1
ATOM 2684 C CA . ARG A 1 337 ? 2.617 21.766 -8.586 1 96.19 337 ARG A CA 1
ATOM 2685 C C . ARG A 1 337 ? 2.057 21.875 -7.172 1 96.19 337 ARG A C 1
ATOM 2687 O O . ARG A 1 337 ? 1.453 22.891 -6.824 1 96.19 337 ARG A O 1
ATOM 2694 N N . CYS A 1 338 ? 2.207 20.891 -6.371 1 95.38 338 CYS A N 1
ATOM 2695 C CA . CYS A 1 338 ? 1.715 20.906 -4.996 1 95.38 338 CYS A CA 1
ATOM 2696 C C . CYS A 1 338 ? 2.443 21.953 -4.16 1 95.38 338 CYS A C 1
ATOM 2698 O O . CYS A 1 338 ? 1.833 22.625 -3.328 1 95.38 338 CYS A O 1
ATOM 2700 N N . LEU A 1 339 ? 3.754 22.156 -4.418 1 93.69 339 LEU A N 1
ATOM 2701 C CA . LEU A 1 339 ? 4.547 23.125 -3.668 1 93.69 339 LEU A CA 1
ATOM 2702 C C . LEU A 1 339 ? 4.148 24.547 -4.027 1 93.69 339 LEU A C 1
ATOM 2704 O O . LEU A 1 339 ? 4.254 25.453 -3.197 1 93.69 339 LEU A O 1
ATOM 2708 N N . ARG A 1 340 ? 3.658 24.703 -5.188 1 93.31 340 ARG A N 1
ATOM 2709 C CA . ARG A 1 340 ? 3.307 26.031 -5.668 1 93.31 340 ARG A CA 1
ATOM 2710 C C . ARG A 1 340 ? 1.914 26.438 -5.195 1 93.31 340 ARG A C 1
ATOM 2712 O O . ARG A 1 340 ? 1.554 27.609 -5.238 1 93.31 340 ARG A O 1
ATOM 2719 N N . ASP A 1 341 ? 1.164 25.516 -4.762 1 90.19 341 ASP A N 1
ATOM 2720 C CA . ASP A 1 341 ? -0.183 25.797 -4.277 1 90.19 341 ASP A CA 1
ATOM 2721 C C . ASP A 1 341 ? -0.373 25.266 -2.855 1 90.19 341 ASP A C 1
ATOM 2723 O O . ASP A 1 341 ? -1.174 24.359 -2.623 1 90.19 341 ASP A O 1
ATOM 2727 N N . PRO A 1 342 ? 0.221 25.953 -1.926 1 88.06 342 PRO A N 1
ATOM 2728 C CA . PRO A 1 342 ? 0.148 25.484 -0.543 1 88.06 342 PRO A CA 1
ATOM 2729 C C . PRO A 1 342 ? -1.247 25.625 0.06 1 88.06 342 PRO A C 1
ATOM 2731 O O . PRO A 1 342 ? -1.587 24.938 1.021 1 88.06 342 PRO A O 1
ATOM 2734 N N . GLU A 1 343 ? -2.062 26.438 -0.473 1 85.12 343 GLU A N 1
ATOM 2735 C CA . GLU A 1 343 ? -3.408 26.625 0.058 1 85.12 343 GLU A CA 1
ATOM 2736 C C . GLU A 1 343 ? -4.266 25.375 -0.138 1 85.12 343 GLU A C 1
ATOM 2738 O O . GLU A 1 343 ? -5 24.984 0.767 1 85.12 343 GLU A O 1
ATOM 2743 N N . ASN A 1 344 ? -4.039 24.797 -1.274 1 85.5 344 ASN A N 1
ATOM 2744 C CA . ASN A 1 344 ? -4.875 23.641 -1.583 1 85.5 344 ASN A CA 1
ATOM 2745 C C . ASN A 1 344 ? -4.203 22.328 -1.168 1 85.5 344 ASN A C 1
ATOM 2747 O O . ASN A 1 344 ? -4.883 21.344 -0.854 1 85.5 344 ASN A O 1
ATOM 2751 N N . TYR A 1 345 ? -2.877 22.375 -1.117 1 88.38 345 TYR A N 1
ATOM 2752 C CA . TYR A 1 345 ? -2.229 21.078 -0.977 1 88.38 345 TYR A CA 1
ATOM 2753 C C . TYR A 1 345 ? -1.349 21.031 0.266 1 88.38 345 TYR A C 1
ATOM 2755 O O . TYR A 1 345 ? -0.883 19.969 0.671 1 88.38 345 TYR A O 1
ATOM 2763 N N . GLY A 1 346 ? -1.095 22.172 0.896 1 86.31 346 GLY A N 1
ATOM 2764 C CA . GLY A 1 346 ? -0.363 22.188 2.152 1 86.31 346 GLY A CA 1
ATOM 2765 C C . GLY A 1 346 ? 1.005 22.828 2.039 1 86.31 346 GLY A C 1
ATOM 2766 O O . GLY A 1 346 ? 1.627 22.797 0.975 1 86.31 346 GLY A O 1
ATOM 2767 N N . ARG A 1 347 ? 1.415 23.297 3.158 1 83.44 347 ARG A N 1
ATOM 2768 C CA . ARG A 1 347 ? 2.74 23.891 3.238 1 83.44 347 ARG A CA 1
ATOM 2769 C C . ARG A 1 347 ? 3.789 22.859 3.635 1 83.44 347 ARG A C 1
ATOM 2771 O O . ARG A 1 347 ? 3.488 21.906 4.355 1 83.44 347 ARG A O 1
ATOM 2778 N N . THR A 1 348 ? 5.066 23.094 3.188 1 84.44 348 THR A N 1
ATOM 2779 C CA . THR A 1 348 ? 6.078 22.062 3.41 1 84.44 348 THR A CA 1
ATOM 2780 C C . THR A 1 348 ? 7.316 22.656 4.066 1 84.44 348 THR A C 1
ATOM 2782 O O . THR A 1 348 ? 8.344 22 4.195 1 84.44 348 THR A O 1
ATOM 2785 N N . TYR A 1 349 ? 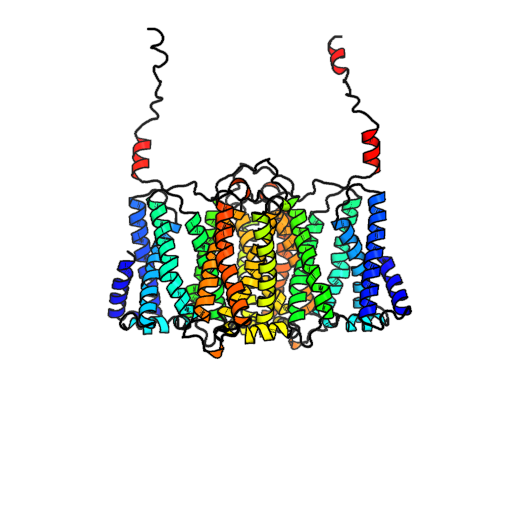7.281 23.828 4.535 1 80.31 349 TYR A N 1
ATOM 2786 C CA . TYR A 1 349 ? 8.484 24.391 5.129 1 80.31 349 TYR A CA 1
ATOM 2787 C C . TYR A 1 349 ? 8.57 24.062 6.613 1 80.31 349 TYR A C 1
ATOM 2789 O O . TYR A 1 349 ? 7.57 23.688 7.23 1 80.31 349 TYR A O 1
ATOM 2797 N N . THR A 1 350 ? 9.789 24.062 7.094 1 71.44 350 THR A N 1
ATOM 2798 C CA . THR A 1 350 ? 10.055 23.766 8.5 1 71.44 350 THR A CA 1
ATOM 2799 C C . THR A 1 350 ? 9.82 25 9.367 1 71.44 350 THR A C 1
ATOM 2801 O O . THR A 1 350 ? 10.156 26.125 8.969 1 71.44 350 THR A O 1
ATOM 2804 N N . VAL A 1 351 ? 9.258 24.688 10.492 1 67.88 351 VAL A N 1
ATOM 2805 C CA . VAL A 1 351 ? 9.008 25.797 11.414 1 67.88 351 VAL A CA 1
ATOM 2806 C C . VAL A 1 351 ? 10.164 25.906 12.406 1 67.88 351 VAL A C 1
ATOM 2808 O O . VAL A 1 351 ? 10.625 27.016 12.719 1 67.88 351 VAL A O 1
ATOM 2811 N N . ASP A 1 352 ? 10.719 24.703 12.781 1 68.19 352 ASP A N 1
ATOM 2812 C CA . ASP A 1 352 ? 11.773 24.719 13.797 1 68.19 352 ASP A CA 1
ATOM 2813 C C . ASP A 1 352 ? 13.156 24.75 13.156 1 68.19 352 ASP A C 1
ATOM 2815 O O . ASP A 1 352 ? 13.703 23.703 12.805 1 68.19 352 ASP A O 1
ATOM 2819 N N . LEU A 1 353 ? 13.688 25.922 13.055 1 75.19 353 LEU A N 1
ATOM 2820 C CA . LEU A 1 353 ? 15 26.094 12.445 1 75.19 353 LEU A CA 1
ATOM 2821 C C . LEU A 1 353 ? 16.109 25.938 13.484 1 75.19 353 LEU A C 1
ATOM 2823 O O . LEU A 1 353 ? 15.844 25.969 14.688 1 75.19 353 LEU A O 1
ATOM 2827 N N . ALA A 1 354 ? 17.297 25.609 13 1 77.81 354 ALA A N 1
ATOM 2828 C CA . ALA A 1 354 ? 18.438 25.406 13.891 1 77.81 354 ALA A CA 1
ATOM 2829 C C . ALA A 1 354 ? 18.672 26.641 14.758 1 77.81 354 ALA A C 1
ATOM 2831 O O . ALA A 1 354 ? 18.547 27.781 14.297 1 77.81 354 ALA A O 1
ATOM 2832 N N . THR A 1 355 ? 18.906 26.375 16.062 1 77.19 355 THR A N 1
ATOM 2833 C CA . THR A 1 355 ? 19.188 27.453 17 1 77.19 355 THR A CA 1
ATOM 2834 C C . THR A 1 355 ? 20.672 27.453 17.375 1 77.19 355 THR A C 1
ATOM 2836 O O . THR A 1 355 ? 21.125 26.594 18.141 1 77.19 355 THR A O 1
ATOM 2839 N N . PRO A 1 356 ? 21.406 28.438 16.859 1 75.38 356 PRO A N 1
ATOM 2840 C CA . PRO A 1 356 ? 22.828 28.5 17.219 1 75.38 356 PRO A CA 1
ATOM 2841 C C . PRO A 1 356 ? 23.047 28.75 18.703 1 75.38 356 PRO A C 1
ATOM 2843 O O . PRO A 1 356 ? 22.234 29.422 19.344 1 75.38 356 PRO A O 1
ATOM 2846 N N . ASN A 1 357 ? 24.078 28.109 19.203 1 73.62 357 ASN A N 1
ATOM 2847 C CA . ASN A 1 357 ? 24.375 28.266 20.625 1 73.62 357 ASN A CA 1
ATOM 2848 C C . ASN A 1 357 ? 24.578 29.719 21 1 73.62 357 ASN A C 1
ATOM 2850 O O . ASN A 1 357 ? 24.25 30.125 22.125 1 73.62 357 ASN A O 1
ATOM 2854 N N . TYR A 1 358 ? 25.172 30.578 20.141 1 66.19 358 TYR A N 1
ATOM 2855 C CA . TYR A 1 358 ? 25.484 31.953 20.5 1 66.19 358 TYR A CA 1
ATOM 2856 C C . TYR A 1 358 ? 24.203 32.781 20.641 1 66.19 358 TYR A C 1
ATOM 2858 O O . TYR A 1 358 ? 24.219 33.844 21.281 1 66.19 358 TYR A O 1
ATOM 2866 N N . LEU A 1 359 ? 23.141 32.375 20.016 1 61.03 359 LEU A N 1
ATOM 2867 C CA . LEU A 1 359 ? 21.875 33.094 20.109 1 61.03 359 LEU A CA 1
ATOM 2868 C C . LEU A 1 359 ? 21.203 32.812 21.453 1 61.03 359 LEU A C 1
ATOM 2870 O O . LEU A 1 359 ? 20.422 33.625 21.938 1 61.03 359 LEU A O 1
ATOM 2874 N N . VAL A 1 360 ? 21.469 31.797 21.984 1 58.31 360 VAL A N 1
ATOM 2875 C CA . VAL A 1 360 ? 20.875 31.453 23.266 1 58.31 360 VAL A CA 1
ATOM 2876 C C . VAL A 1 360 ? 21.609 32.188 24.391 1 58.31 360 VAL A C 1
ATOM 2878 O O . VAL A 1 360 ? 20.984 32.625 25.359 1 58.31 360 VAL A O 1
ATOM 2881 N N . GLY A 1 361 ? 22.828 32.438 24.344 1 50.69 361 GLY A N 1
ATOM 2882 C CA . GLY A 1 361 ? 23.547 33.188 25.344 1 50.69 361 GLY A CA 1
ATOM 2883 C C . GLY A 1 361 ? 23.109 34.656 25.422 1 50.69 361 GLY A C 1
ATOM 2884 O O . GLY A 1 361 ? 23.062 35.219 26.5 1 50.69 361 GLY A O 1
ATOM 2885 N N . ASP A 1 362 ? 22.844 35.25 24.312 1 47.53 362 ASP A N 1
ATOM 2886 C CA . ASP A 1 362 ? 22.531 36.688 24.344 1 47.53 362 ASP A CA 1
ATOM 2887 C C . ASP A 1 362 ? 21.109 36.906 24.859 1 47.53 362 ASP A C 1
ATOM 2889 O O . ASP A 1 362 ? 20.828 37.969 25.469 1 47.53 362 ASP A O 1
ATOM 2893 N N . ILE A 1 363 ? 20.188 36.031 24.578 1 47.12 363 ILE A N 1
ATOM 2894 C CA . ILE A 1 363 ? 18.828 36.25 25.031 1 47.12 363 ILE A CA 1
ATOM 2895 C C . ILE A 1 363 ? 18.781 36.156 26.562 1 47.12 363 ILE A C 1
ATOM 2897 O O . ILE A 1 363 ? 17.906 36.75 27.203 1 47.12 363 ILE A O 1
ATOM 2901 N N . VAL A 1 364 ? 19.625 35.406 27.219 1 44.53 364 VAL A N 1
ATOM 2902 C CA . VAL A 1 364 ? 19.609 35.375 28.672 1 44.53 364 VAL A CA 1
ATOM 2903 C C . VAL A 1 364 ? 20.203 36.688 29.219 1 44.53 364 VAL A C 1
ATOM 2905 O O . VAL A 1 364 ? 19.953 37.062 30.359 1 44.53 364 VAL A O 1
ATOM 2908 N N . LYS A 1 365 ? 21.156 37.281 28.594 1 44.66 365 LYS A N 1
ATOM 2909 C CA . LYS A 1 365 ? 21.656 38.531 29.219 1 44.66 365 LYS A CA 1
ATOM 2910 C C . LYS A 1 365 ? 20.719 39.688 28.938 1 44.66 365 LYS A C 1
ATOM 2912 O O . LYS A 1 365 ? 20.766 40.719 29.641 1 44.66 365 LYS A O 1
ATOM 2917 N N . LYS A 1 366 ? 20.281 40 27.766 1 42.5 366 LYS A N 1
ATOM 2918 C CA . LYS A 1 366 ? 19.594 41.281 27.688 1 42.5 366 LYS A CA 1
ATOM 2919 C C . LYS A 1 366 ? 18.125 41.156 28.094 1 42.5 366 LYS A C 1
ATOM 2921 O O . LYS A 1 366 ? 17.359 40.438 27.469 1 42.5 366 LYS A O 1
ATOM 2926 N N . PRO A 1 367 ? 17.719 41.344 29.453 1 36.25 367 PRO A N 1
ATOM 2927 C CA . PRO A 1 367 ? 16.312 41.531 29.797 1 36.25 367 PRO A CA 1
ATOM 2928 C C . PRO A 1 367 ? 15.547 42.344 28.766 1 36.25 367 PRO A C 1
ATOM 2930 O O . PRO A 1 367 ? 16.156 43.156 28.062 1 36.25 367 PRO A O 1
ATOM 2933 N N . ALA A 1 368 ? 14.352 41.875 28.234 1 34.81 368 ALA A N 1
ATOM 2934 C CA . ALA A 1 368 ? 13.422 42.75 27.5 1 34.81 368 ALA A CA 1
ATOM 2935 C C . ALA A 1 368 ? 13.477 44.188 28.016 1 34.81 368 ALA A C 1
ATOM 2937 O O . ALA A 1 368 ? 12.977 44.469 29.109 1 34.81 368 ALA A O 1
ATOM 2938 N N . ARG A 1 369 ? 14.492 44.906 27.984 1 34.44 369 ARG A N 1
ATOM 2939 C CA . ARG A 1 369 ? 14.227 46.312 28.156 1 34.44 369 ARG A CA 1
ATOM 2940 C C . ARG A 1 369 ? 13.016 46.75 27.328 1 34.44 369 ARG A C 1
ATOM 2942 O O . ARG A 1 369 ? 13.016 46.625 26.109 1 34.44 369 ARG A O 1
ATOM 2949 N N . ILE A 1 370 ? 11.75 46.562 27.859 1 33.16 370 ILE A N 1
ATOM 2950 C CA . ILE A 1 370 ? 10.516 47.219 27.422 1 33.16 370 ILE A CA 1
ATOM 2951 C C . ILE A 1 370 ? 10.836 48.594 26.859 1 33.16 370 ILE A C 1
ATOM 2953 O O . ILE A 1 370 ? 11.328 49.469 27.578 1 33.16 370 ILE A O 1
ATOM 2957 N N . TYR A 1 371 ? 11.336 48.688 25.656 1 29.67 371 TYR A N 1
ATOM 2958 C CA . TYR A 1 371 ? 11.352 49.969 24.953 1 29.67 371 TYR A CA 1
ATOM 2959 C C . TYR A 1 371 ? 10.047 50.719 25.156 1 29.67 371 TYR A C 1
ATOM 2961 O O . TYR A 1 371 ? 9 50.312 24.656 1 29.67 371 TYR A O 1
ATOM 2969 N N . HIS A 1 372 ? 9.734 51.156 26.5 1 32.53 372 HIS A N 1
ATOM 2970 C CA . HIS A 1 372 ? 8.797 52.25 26.75 1 32.53 372 HIS A CA 1
ATOM 2971 C C . HIS A 1 372 ? 8.992 53.375 25.734 1 32.53 372 HIS A C 1
ATOM 2973 O O . HIS A 1 372 ? 9.984 54.094 25.781 1 32.53 372 HIS A O 1
ATOM 2979 N N . SER A 1 373 ? 8.766 53.031 24.391 1 30.11 373 SER A N 1
ATOM 2980 C CA . SER A 1 373 ? 8.75 54.094 23.406 1 30.11 373 SER A CA 1
ATOM 2981 C C . SER A 1 373 ? 8.055 55.344 23.953 1 30.11 373 SER A C 1
ATOM 2983 O O . SER A 1 373 ? 6.969 55.25 24.531 1 30.11 373 SER A O 1
ATOM 2985 N N . LYS A 1 374 ? 8.773 56.312 24.406 1 38.25 374 LYS A N 1
ATOM 2986 C CA . LYS A 1 374 ? 8.547 57.688 24.75 1 38.25 374 LYS A CA 1
ATOM 2987 C C . LYS A 1 374 ? 7.566 58.344 23.781 1 38.25 374 LYS A C 1
ATOM 2989 O O . LYS A 1 374 ? 7.398 59.562 23.797 1 38.25 374 LYS A O 1
ATOM 2994 N N . TRP A 1 375 ? 7.008 57.5 22.875 1 33.66 375 TRP A N 1
ATOM 2995 C CA . TRP A 1 375 ? 6.203 58.25 21.891 1 33.66 375 TRP A CA 1
ATOM 2996 C C . TRP A 1 375 ? 5 58.906 22.562 1 33.66 375 TRP A C 1
ATOM 2998 O O . TRP A 1 375 ? 4.262 59.656 21.922 1 33.66 375 TRP A O 1
ATOM 3008 N N . GLU A 1 376 ? 4.668 58.375 23.781 1 33.03 376 GLU A N 1
ATOM 3009 C CA . GLU A 1 376 ? 3.477 59.062 24.266 1 33.03 376 GLU A CA 1
ATOM 3010 C C . GLU A 1 376 ? 3.773 60.531 24.594 1 33.03 376 GLU A C 1
ATOM 3012 O O . GLU A 1 376 ? 2.854 61.344 24.766 1 33.03 376 GLU A O 1
ATOM 3017 N N . THR A 1 377 ? 5.074 60.75 24.938 1 34.81 377 THR A N 1
ATOM 3018 C CA . THR A 1 377 ? 5.199 62.062 25.547 1 34.81 377 THR A CA 1
ATOM 3019 C C . THR A 1 377 ? 5.086 63.156 24.5 1 34.81 377 THR A C 1
ATOM 3021 O O . THR A 1 377 ? 5.008 64.312 24.844 1 34.81 377 THR A O 1
ATOM 3024 N N . LYS A 1 378 ? 5.508 62.875 23.234 1 40.03 378 LYS A N 1
ATOM 3025 C CA . LYS A 1 378 ? 5.621 64.062 22.422 1 40.03 378 LYS A CA 1
ATOM 3026 C C . LYS A 1 378 ? 4.246 64.625 22.062 1 40.03 378 LYS A C 1
ATOM 3028 O O . LYS A 1 378 ? 4.141 65.625 21.312 1 40.03 378 LYS A O 1
ATOM 3033 N N . LYS A 1 379 ? 3.186 63.75 22.188 1 39.94 379 LYS A N 1
ATOM 3034 C CA . LYS A 1 379 ? 1.985 64.438 21.75 1 39.94 379 LYS A CA 1
ATOM 3035 C C . LYS A 1 379 ? 1.67 65.625 22.656 1 39.94 379 LYS A C 1
ATOM 3037 O O . LYS A 1 379 ? 0.722 66.375 22.406 1 39.94 379 LYS A O 1
ATOM 3042 N N . ALA A 1 380 ? 2.152 65.5 23.938 1 38.88 380 ALA A N 1
ATOM 3043 C CA . ALA A 1 380 ? 1.63 66.625 24.766 1 38.88 380 ALA A CA 1
ATOM 3044 C C . ALA A 1 380 ? 2.293 67.938 24.406 1 38.88 380 ALA A C 1
ATOM 3046 O O . ALA A 1 380 ? 1.733 69 24.672 1 38.88 380 ALA A O 1
ATOM 3047 N N . GLU A 1 381 ? 3.502 67.812 23.844 1 29.94 381 GLU A N 1
ATOM 3048 C CA . GLU A 1 381 ? 3.947 69.125 23.609 1 29.94 381 GLU A CA 1
ATOM 3049 C C . GLU A 1 381 ? 3.395 69.688 22.297 1 29.94 381 GLU A C 1
ATOM 3051 O O . GLU A 1 381 ? 3.338 68.938 21.297 1 29.94 381 GLU A O 1
ATOM 3056 N N . MET B 1 1 ? -37.438 -7.41 -1.933 1 56.12 1 MET B N 1
ATOM 3057 C CA . MET B 1 1 ? -36.844 -7.375 -3.271 1 56.12 1 MET B CA 1
ATOM 3058 C C . MET B 1 1 ? -35.719 -8.391 -3.402 1 56.12 1 MET B C 1
ATOM 3060 O O . MET B 1 1 ? -35.562 -9.047 -4.438 1 56.12 1 MET B O 1
ATOM 3064 N N . SER B 1 2 ? -34.969 -8.547 -2.352 1 60.81 2 SER B N 1
ATOM 3065 C CA . SER B 1 2 ? -33.906 -9.555 -2.432 1 60.81 2 SER B CA 1
ATOM 3066 C C . SER B 1 2 ? -34.5 -10.953 -2.609 1 60.81 2 SER B C 1
ATOM 3068 O O . SER B 1 2 ? -33.906 -11.805 -3.268 1 60.81 2 SER B O 1
ATOM 3070 N N . LEU B 1 3 ? -35.594 -11.07 -2.129 1 62.88 3 LEU B N 1
ATOM 3071 C CA . LEU B 1 3 ? -36.219 -12.383 -2.193 1 62.88 3 LEU B CA 1
ATOM 3072 C C . LEU B 1 3 ? -36.812 -12.641 -3.578 1 62.88 3 LEU B C 1
ATOM 3074 O O . LEU B 1 3 ? -37 -13.797 -3.965 1 62.88 3 LEU B O 1
ATOM 3078 N N . LEU B 1 4 ? -37.031 -11.516 -4.305 1 59.44 4 LEU B N 1
ATOM 3079 C CA . LEU B 1 4 ? -37.594 -11.672 -5.637 1 59.44 4 LEU B CA 1
ATOM 3080 C C . LEU B 1 4 ? -36.531 -12.086 -6.645 1 59.44 4 LEU B C 1
ATOM 3082 O O . LEU B 1 4 ? -36.844 -12.5 -7.762 1 59.44 4 LEU B O 1
ATOM 3086 N N . SER B 1 5 ? -35.375 -12.062 -6.199 1 62 5 SER B N 1
ATOM 3087 C CA . SER B 1 5 ? -34.281 -12.391 -7.117 1 62 5 SER B CA 1
ATOM 3088 C C . SER B 1 5 ? -34.281 -13.875 -7.449 1 62 5 SER B C 1
ATOM 3090 O O . SER B 1 5 ? -34 -14.258 -8.594 1 62 5 SER B O 1
ATOM 3092 N N . TRP B 1 6 ? -34.719 -14.617 -6.539 1 63.12 6 TRP B N 1
ATOM 3093 C CA . TRP B 1 6 ? -34.688 -16.062 -6.762 1 63.12 6 TRP B CA 1
ATOM 3094 C C . TRP B 1 6 ? -35.781 -16.469 -7.762 1 63.12 6 TRP B C 1
ATOM 3096 O O . TRP B 1 6 ? -35.469 -17.156 -8.742 1 63.12 6 TRP B O 1
ATOM 3106 N N . PRO B 1 7 ? -36.906 -15.992 -7.559 1 59.81 7 PRO B N 1
ATOM 3107 C CA . PRO B 1 7 ? -37.906 -16.359 -8.562 1 59.81 7 PRO B CA 1
ATOM 3108 C C . PRO B 1 7 ? -37.562 -15.852 -9.961 1 59.81 7 PRO B C 1
ATOM 3110 O O . PRO B 1 7 ? -37.812 -16.531 -10.945 1 59.81 7 PRO B O 1
ATOM 3113 N N . ILE B 1 8 ? -36.938 -14.75 -10.008 1 64.88 8 ILE B N 1
ATOM 3114 C CA . ILE B 1 8 ? -36.531 -14.219 -11.305 1 64.88 8 ILE B CA 1
ATOM 3115 C C . ILE B 1 8 ? -35.469 -15.117 -11.922 1 64.88 8 ILE B C 1
ATOM 3117 O O . ILE B 1 8 ? -35.5 -15.398 -13.125 1 64.88 8 ILE B O 1
ATOM 3121 N N . PHE B 1 9 ? -34.688 -15.633 -11.102 1 65.06 9 PHE B N 1
ATOM 3122 C CA . PHE B 1 9 ? -33.656 -16.547 -11.562 1 65.06 9 PHE B CA 1
ATOM 3123 C C . PHE B 1 9 ? -34.281 -17.844 -12.078 1 65.06 9 PHE B C 1
ATOM 3125 O O . PHE B 1 9 ? -33.844 -18.359 -13.109 1 65.06 9 PHE B O 1
ATOM 3132 N N . VAL B 1 10 ? -35.281 -18.281 -11.469 1 63.19 10 VAL B N 1
ATOM 3133 C CA . VAL B 1 10 ? -35.938 -19.516 -11.859 1 63.19 10 VAL B CA 1
ATOM 3134 C C . VAL B 1 10 ? -36.656 -19.312 -13.195 1 63.19 10 VAL B C 1
ATOM 3136 O O . VAL B 1 10 ? -36.656 -20.203 -14.047 1 63.19 10 VAL B O 1
ATOM 3139 N N . VAL B 1 11 ? -37.125 -18.172 -13.312 1 61.94 11 VAL B N 1
ATOM 3140 C CA . VAL B 1 11 ? -37.875 -17.891 -14.531 1 61.94 11 VAL B CA 1
ATOM 3141 C C . VAL B 1 11 ? -36.906 -17.766 -15.711 1 61.94 11 VAL B C 1
ATOM 3143 O O . VAL B 1 11 ? -37.188 -18.266 -16.812 1 61.94 11 VAL B O 1
ATOM 3146 N N . ILE B 1 12 ? -35.844 -17.219 -15.477 1 65.19 12 ILE B N 1
ATOM 3147 C CA . ILE B 1 12 ? -34.844 -17.031 -16.547 1 65.19 12 ILE B CA 1
ATOM 3148 C C . ILE B 1 12 ? -34.281 -18.375 -16.938 1 65.19 12 ILE B C 1
ATOM 3150 O O . ILE B 1 12 ? -34 -18.625 -18.125 1 65.19 12 ILE B O 1
ATOM 3154 N N . ASP B 1 13 ? -34.062 -19.156 -16.016 1 62.88 13 ASP B N 1
ATOM 3155 C CA . ASP B 1 13 ? -33.562 -20.5 -16.281 1 62.88 13 ASP B CA 1
ATOM 3156 C C . ASP B 1 13 ? -34.562 -21.281 -17.141 1 62.88 13 ASP B C 1
ATOM 3158 O O . ASP B 1 13 ? -34.156 -22 -18.062 1 62.88 13 ASP B O 1
ATOM 3162 N N . LYS B 1 14 ? -35.75 -21 -16.844 1 60.53 14 LYS B N 1
ATOM 3163 C CA . LYS B 1 14 ? -36.781 -21.703 -17.594 1 60.53 14 LYS B CA 1
ATOM 3164 C C . LYS B 1 14 ? -36.906 -21.156 -19.016 1 60.53 14 LYS B C 1
ATOM 3166 O O . LYS B 1 14 ? -37.25 -21.891 -19.938 1 60.53 14 LYS B O 1
ATOM 3171 N N . LEU B 1 15 ? -36.531 -19.922 -19.109 1 59.5 15 LEU B N 1
ATOM 3172 C CA . LEU B 1 15 ? -36.625 -19.312 -20.422 1 59.5 15 LEU B CA 1
ATOM 3173 C C . LEU B 1 15 ? -35.375 -19.609 -21.266 1 59.5 15 LEU B C 1
ATOM 3175 O O . LEU B 1 15 ? -35.312 -19.188 -22.422 1 59.5 15 LEU B O 1
ATOM 3179 N N . ASN B 1 16 ? -34.562 -20.484 -20.891 1 59.69 16 ASN B N 1
ATOM 3180 C CA . ASN B 1 16 ? -33.375 -20.922 -21.609 1 59.69 16 ASN B CA 1
ATOM 3181 C C . ASN B 1 16 ? -32.531 -19.734 -22.094 1 59.69 16 ASN B C 1
ATOM 3183 O O . ASN B 1 16 ? -31.969 -19.781 -23.188 1 59.69 16 ASN B O 1
ATOM 3187 N N . LEU B 1 17 ? -32.594 -18.703 -21.516 1 57.59 17 LEU B N 1
ATOM 3188 C CA . LEU B 1 17 ? -31.844 -17.516 -21.922 1 57.59 17 LEU B CA 1
ATOM 3189 C C . LEU B 1 17 ? -30.359 -17.672 -21.609 1 57.59 17 LEU B C 1
ATOM 3191 O O . LEU B 1 17 ? -29.547 -16.891 -22.109 1 57.59 17 LEU B O 1
ATOM 3195 N N . PHE B 1 18 ? -30.016 -18.734 -20.906 1 57.53 18 PHE B N 1
ATOM 3196 C CA . PHE B 1 18 ? -28.641 -18.953 -20.484 1 57.53 18 PHE B CA 1
ATOM 3197 C C . PHE B 1 18 ? -27.891 -19.812 -21.516 1 57.53 18 PHE B C 1
ATOM 3199 O O . PHE B 1 18 ? -26.781 -20.281 -21.234 1 57.53 18 PHE B O 1
ATOM 3206 N N . LYS B 1 19 ? -28.547 -20.094 -22.641 1 58.03 19 LYS B N 1
ATOM 3207 C CA . LYS B 1 19 ? -27.906 -20.984 -23.609 1 58.03 19 LYS B CA 1
ATOM 3208 C C . LYS B 1 19 ? -26.609 -20.375 -24.141 1 58.03 19 LYS B C 1
ATOM 3210 O O . LYS B 1 19 ? -25.641 -21.094 -24.375 1 58.03 19 LYS B O 1
ATOM 3215 N N . SER B 1 20 ? -26.641 -19.047 -24.391 1 61.22 20 SER B N 1
ATOM 3216 C CA . SER B 1 20 ? -25.422 -18.422 -24.891 1 61.22 20 SER B CA 1
ATOM 3217 C C . SER B 1 20 ? -24.844 -17.438 -23.859 1 61.22 20 SER B C 1
ATOM 3219 O O . SER B 1 20 ? -25.594 -16.859 -23.062 1 61.22 20 SER B O 1
ATOM 3221 N N . GLU B 1 21 ? -23.578 -17.484 -23.641 1 64.06 21 GLU B N 1
ATOM 3222 C CA . GLU B 1 21 ? -22.844 -16.625 -22.703 1 64.06 21 GLU B CA 1
ATOM 3223 C C . GLU B 1 21 ? -23.25 -15.156 -22.891 1 64.06 21 GLU B C 1
ATOM 3225 O O . GLU B 1 21 ? -23.422 -14.43 -21.906 1 64.06 21 GLU B O 1
ATOM 3230 N N . SER B 1 22 ? -23.422 -14.859 -24.125 1 67.81 22 SER B N 1
ATOM 3231 C CA . SER B 1 22 ? -23.75 -13.461 -24.406 1 67.81 22 SER B CA 1
ATOM 3232 C C . SER B 1 22 ? -25.188 -13.133 -23.984 1 67.81 22 SER B C 1
ATOM 3234 O O . SER B 1 22 ? -25.453 -12.039 -23.484 1 67.81 22 SER B O 1
ATOM 3236 N N . SER B 1 23 ? -26.016 -14.117 -24.219 1 67.38 23 SER B N 1
ATOM 3237 C CA . SER B 1 23 ? -27.406 -13.891 -23.859 1 67.38 23 SER B CA 1
ATOM 3238 C C . SER B 1 23 ? -27.578 -13.844 -22.344 1 67.38 23 SER B C 1
ATOM 3240 O O . SER B 1 23 ? -28.375 -13.055 -21.828 1 67.38 23 SER B O 1
ATOM 3242 N N . ALA B 1 24 ? -26.781 -14.617 -21.672 1 66.81 24 ALA B N 1
ATOM 3243 C CA . ALA B 1 24 ? -26.812 -14.633 -20.219 1 66.81 24 ALA B CA 1
ATOM 3244 C C . ALA B 1 24 ? -26.328 -13.305 -19.641 1 66.81 24 ALA B C 1
ATOM 3246 O O . ALA B 1 24 ? -26.906 -12.789 -18.672 1 66.81 24 ALA B O 1
ATOM 3247 N N . ALA B 1 25 ? -25.328 -12.82 -20.281 1 68.88 25 ALA B N 1
ATOM 3248 C CA . ALA B 1 25 ? -24.797 -11.539 -19.828 1 68.88 25 ALA B CA 1
ATOM 3249 C C . ALA B 1 25 ? -25.781 -10.406 -20.047 1 68.88 25 ALA B C 1
ATOM 3251 O O . ALA B 1 25 ? -25.969 -9.547 -19.188 1 68.88 25 ALA B O 1
ATOM 3252 N N . LEU B 1 26 ? -26.406 -10.453 -21.172 1 70.19 26 LEU B N 1
ATOM 3253 C CA . LEU B 1 26 ? -27.375 -9.422 -21.5 1 70.19 26 LEU B CA 1
ATOM 3254 C C . LEU B 1 26 ? -28.578 -9.484 -20.562 1 70.19 26 LEU B C 1
ATOM 3256 O O . LEU B 1 26 ? -29.078 -8.453 -20.125 1 70.19 26 LEU B O 1
ATOM 3260 N N . ALA B 1 27 ? -28.969 -10.68 -20.312 1 69.56 27 ALA B N 1
ATOM 3261 C CA . ALA B 1 27 ? -30.094 -10.852 -19.375 1 69.56 27 ALA B CA 1
ATOM 3262 C C . ALA B 1 27 ? -29.719 -10.352 -17.984 1 69.56 27 ALA B C 1
ATOM 3264 O O . ALA B 1 27 ? -30.516 -9.703 -17.312 1 69.56 27 ALA B O 1
ATOM 3265 N N . GLY B 1 28 ? -28.5 -10.656 -17.594 1 71.12 28 GLY B N 1
ATOM 3266 C CA . GLY B 1 28 ? -28.031 -10.172 -16.297 1 71.12 28 GLY B CA 1
ATOM 3267 C C . GLY B 1 28 ? -28.016 -8.664 -16.203 1 71.12 28 GLY B C 1
ATOM 3268 O O . GLY B 1 28 ? -28.469 -8.094 -15.203 1 71.12 28 GLY B O 1
ATOM 3269 N N . PHE B 1 29 ? -27.609 -8.094 -17.25 1 73.75 29 PHE B N 1
ATOM 3270 C CA . PHE B 1 29 ? -27.547 -6.633 -17.266 1 73.75 29 PHE B CA 1
ATOM 3271 C C . PHE B 1 29 ? -28.953 -6.027 -17.234 1 73.75 29 PHE B C 1
ATOM 3273 O O . PHE B 1 29 ? -29.172 -5.012 -16.578 1 73.75 29 PHE B O 1
ATOM 3280 N N . ALA B 1 30 ? -29.812 -6.613 -17.953 1 74.81 30 ALA B N 1
ATOM 3281 C CA . ALA B 1 30 ? -31.188 -6.113 -18 1 74.81 30 ALA B CA 1
ATOM 3282 C C . ALA B 1 30 ? -31.844 -6.211 -16.641 1 74.81 30 ALA B C 1
ATOM 3284 O O . ALA B 1 30 ? -32.531 -5.281 -16.203 1 74.81 30 ALA B O 1
ATOM 3285 N N . ILE B 1 31 ? -31.594 -7.25 -15.992 1 74.94 31 ILE B N 1
ATOM 3286 C CA . ILE B 1 31 ? -32.188 -7.449 -14.672 1 74.94 31 ILE B CA 1
ATOM 3287 C C . ILE B 1 31 ? -31.625 -6.41 -13.703 1 74.94 31 ILE B C 1
ATOM 3289 O O . ILE B 1 31 ? -32.375 -5.832 -12.906 1 74.94 31 ILE B O 1
ATOM 3293 N N . ILE B 1 32 ? -30.375 -6.133 -13.836 1 77.62 32 ILE B N 1
ATOM 3294 C CA . ILE B 1 32 ? -29.75 -5.152 -12.961 1 77.62 32 ILE B CA 1
ATOM 3295 C C . ILE B 1 32 ? -30.312 -3.764 -13.242 1 77.62 32 ILE B C 1
ATOM 3297 O O . ILE B 1 32 ? -30.594 -3 -12.312 1 77.62 32 ILE B O 1
ATOM 3301 N N . ALA B 1 33 ? -30.547 -3.523 -14.438 1 80.44 33 ALA B N 1
ATOM 3302 C CA . ALA B 1 33 ? -31.062 -2.211 -14.82 1 80.44 33 ALA B CA 1
ATOM 3303 C C . ALA B 1 33 ? -32.5 -2.02 -14.328 1 80.44 33 ALA B C 1
ATOM 3305 O O . ALA B 1 33 ? -32.844 -0.954 -13.812 1 80.44 33 ALA B O 1
ATOM 3306 N N . ILE B 1 34 ? -33.281 -3.018 -14.484 1 81.62 34 ILE B N 1
ATOM 3307 C CA . ILE B 1 34 ? -34.688 -2.947 -14.055 1 81.62 34 ILE B CA 1
ATOM 3308 C C . ILE B 1 34 ? -34.75 -2.812 -12.531 1 81.62 34 ILE B C 1
ATOM 3310 O O . ILE B 1 34 ? -35.5 -2.006 -12.008 1 81.62 34 ILE B O 1
ATOM 3314 N N . ALA B 1 35 ? -33.969 -3.588 -11.875 1 81.06 35 ALA B N 1
ATOM 3315 C CA . ALA B 1 35 ? -33.938 -3.506 -10.414 1 81.06 35 ALA B CA 1
ATOM 3316 C C . ALA B 1 35 ? -33.5 -2.115 -9.961 1 81.06 35 ALA B C 1
ATOM 3318 O O . ALA B 1 35 ? -34.125 -1.547 -9.039 1 81.06 35 ALA B O 1
ATOM 3319 N N . LEU B 1 36 ? -32.531 -1.615 -10.609 1 83.06 36 LEU B N 1
ATOM 3320 C CA . LEU B 1 36 ? -32.062 -0.284 -10.258 1 83.06 36 LEU B CA 1
ATOM 3321 C C . LEU B 1 36 ? -33.156 0.76 -10.453 1 83.06 36 LEU B C 1
ATOM 3323 O O . LEU B 1 36 ? -33.344 1.626 -9.602 1 83.06 36 LEU B O 1
ATOM 3327 N N . LEU B 1 37 ? -33.844 0.678 -11.531 1 84 37 LEU B N 1
ATOM 3328 C CA . LEU B 1 37 ? -34.906 1.626 -11.82 1 84 37 LEU B CA 1
ATOM 3329 C C . LEU B 1 37 ? -36.031 1.521 -10.773 1 84 37 LEU B C 1
ATOM 3331 O O . LEU B 1 37 ? -36.562 2.539 -10.32 1 84 37 LEU B O 1
ATOM 3335 N N . LEU B 1 38 ? -36.312 0.389 -10.406 1 83.38 38 LEU B N 1
ATOM 3336 C CA . LEU B 1 38 ? -37.375 0.174 -9.406 1 83.38 38 LEU B CA 1
ATOM 3337 C C . LEU B 1 38 ? -36.938 0.779 -8.062 1 83.38 38 LEU B C 1
ATOM 3339 O O . LEU B 1 38 ? -37.75 1.422 -7.395 1 83.38 38 LEU B O 1
ATOM 3343 N N . PHE B 1 39 ? -35.75 0.557 -7.75 1 86 39 PHE B N 1
ATOM 3344 C CA . PHE B 1 39 ? -35.281 1.088 -6.477 1 86 39 PHE B CA 1
ATOM 3345 C C . PHE B 1 39 ? -35.25 2.611 -6.508 1 86 39 PHE B C 1
ATOM 3347 O O . PHE B 1 39 ? -35.562 3.268 -5.516 1 86 39 PHE B O 1
ATOM 3354 N N . ILE B 1 40 ? -34.844 3.137 -7.637 1 86.12 40 ILE B N 1
ATOM 3355 C CA . ILE B 1 40 ? -34.812 4.59 -7.77 1 86.12 40 ILE B CA 1
ATOM 3356 C C . ILE B 1 40 ? -36.219 5.156 -7.59 1 86.12 40 ILE B C 1
ATOM 3358 O O . ILE B 1 40 ? -36.438 6.121 -6.844 1 86.12 40 ILE B O 1
ATOM 3362 N N . LEU B 1 41 ? -37.156 4.531 -8.18 1 85.44 41 LEU B N 1
ATOM 3363 C CA . LEU B 1 41 ? -38.531 4.996 -8.094 1 85.44 41 LEU B CA 1
ATOM 3364 C C . LEU B 1 41 ? -39.062 4.867 -6.672 1 85.44 41 LEU B C 1
ATOM 3366 O O . LEU B 1 41 ? -39.75 5.762 -6.18 1 85.44 41 LEU B O 1
ATOM 3370 N N . LEU B 1 42 ? -38.719 3.84 -6.062 1 83.75 42 LEU B N 1
ATOM 3371 C CA . LEU B 1 42 ? -39.188 3.59 -4.707 1 83.75 42 LEU B CA 1
ATOM 3372 C C . LEU B 1 42 ? -38.594 4.602 -3.729 1 83.75 42 LEU B C 1
ATOM 3374 O O . LEU B 1 42 ? -39.312 5.199 -2.936 1 83.75 42 LEU B O 1
ATOM 3378 N N . PHE B 1 43 ? -37.344 4.82 -3.801 1 86.31 43 PHE B N 1
ATOM 3379 C CA . PHE B 1 43 ? -36.688 5.699 -2.834 1 86.31 43 PHE B CA 1
ATOM 3380 C C . PHE B 1 43 ? -37 7.16 -3.131 1 86.31 43 PHE B C 1
ATOM 3382 O O . PHE B 1 43 ? -37.156 7.965 -2.211 1 86.31 43 PHE B O 1
ATOM 3389 N N . ARG B 1 44 ? -37.062 7.488 -4.379 1 84.25 44 ARG B N 1
ATOM 3390 C CA . ARG B 1 44 ? -37.344 8.875 -4.734 1 84.25 44 ARG B CA 1
ATOM 3391 C C . ARG B 1 44 ? -38.75 9.266 -4.359 1 84.25 44 ARG B C 1
ATOM 3393 O O . ARG B 1 44 ? -39.062 10.445 -4.18 1 84.25 44 ARG B O 1
ATOM 3400 N N . ARG B 1 45 ? -39.531 8.312 -4.309 1 83.88 45 ARG B N 1
ATOM 3401 C CA . ARG B 1 45 ? -40.906 8.547 -3.889 1 83.88 45 ARG B CA 1
ATOM 3402 C C . ARG B 1 45 ? -40.969 8.992 -2.432 1 83.88 45 ARG B C 1
ATOM 3404 O O . ARG B 1 45 ? -41.781 9.836 -2.068 1 83.88 45 ARG B O 1
ATOM 3411 N N . TYR B 1 46 ? -40.062 8.508 -1.641 1 84.25 46 TYR B N 1
ATOM 3412 C CA . TYR B 1 46 ? -40.188 8.711 -0.201 1 84.25 46 TYR B CA 1
ATOM 3413 C C . TYR B 1 46 ? -39.094 9.68 0.296 1 84.25 46 TYR B C 1
ATOM 3415 O O . TYR B 1 46 ? -39.281 10.328 1.333 1 84.25 46 TYR B O 1
ATOM 3423 N N . PHE B 1 47 ? -38 9.742 -0.388 1 86.12 47 PHE B N 1
ATOM 3424 C CA . PHE B 1 47 ? -36.906 10.547 0.101 1 86.12 47 PHE B CA 1
ATOM 3425 C C . PHE B 1 47 ? -36.406 11.5 -0.98 1 86.12 47 PHE B C 1
ATOM 3427 O O . PHE B 1 47 ? -36.406 11.156 -2.164 1 86.12 47 PHE B O 1
ATOM 3434 N N . LYS B 1 48 ? -35.969 12.703 -0.433 1 81.88 48 LYS B N 1
ATOM 3435 C CA . LYS B 1 48 ? -35.312 13.672 -1.312 1 81.88 48 LYS B CA 1
ATOM 3436 C C . LYS B 1 48 ? -33.781 13.508 -1.297 1 81.88 48 LYS B C 1
ATOM 3438 O O . LYS B 1 48 ? -33.219 13.188 -0.259 1 81.88 48 LYS B O 1
ATOM 3443 N N . ARG B 1 49 ? -33.094 13.617 -2.355 1 82.56 49 ARG B N 1
ATOM 3444 C CA . ARG B 1 49 ? -31.625 13.547 -2.492 1 82.56 49 ARG B CA 1
ATOM 3445 C C . ARG B 1 49 ? -31.078 12.273 -1.861 1 82.56 49 ARG B C 1
ATOM 3447 O O . ARG B 1 49 ? -30.328 12.336 -0.888 1 82.56 49 ARG B O 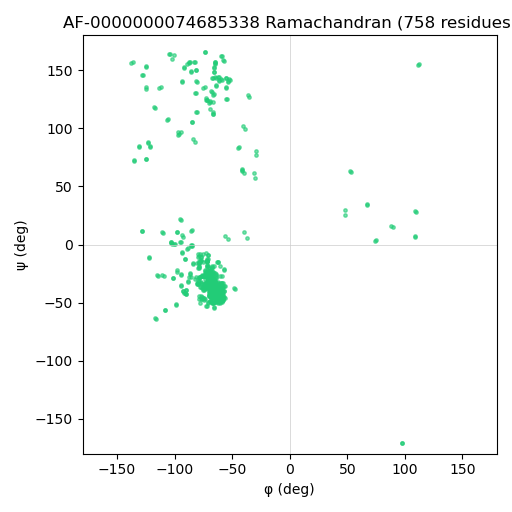1
ATOM 3454 N N . VAL B 1 50 ? -31.422 11.211 -2.32 1 87.88 50 VAL B N 1
ATOM 3455 C CA . VAL B 1 50 ? -31.062 9.898 -1.795 1 87.88 50 VAL B CA 1
ATOM 3456 C C . VAL B 1 50 ? -29.578 9.648 -1.995 1 87.88 50 VAL B C 1
ATOM 3458 O O . VAL B 1 50 ? -29.031 9.969 -3.051 1 87.88 50 VAL B O 1
ATOM 3461 N N . ASP B 1 51 ? -28.938 9.195 -0.932 1 89.62 51 ASP B N 1
ATOM 3462 C CA . ASP B 1 51 ? -27.547 8.758 -1.025 1 89.62 51 ASP B CA 1
ATOM 3463 C C . ASP B 1 51 ? -27.375 7.691 -2.104 1 89.62 51 ASP B C 1
ATOM 3465 O O . ASP B 1 51 ? -28.078 6.68 -2.096 1 89.62 51 ASP B O 1
ATOM 3469 N N . PRO B 1 52 ? -26.516 7.895 -3.018 1 89.94 52 PRO B N 1
ATOM 3470 C CA . PRO B 1 52 ? -26.344 6.949 -4.125 1 89.94 52 PRO B CA 1
ATOM 3471 C C . PRO B 1 52 ? -25.969 5.547 -3.65 1 89.94 52 PRO B C 1
ATOM 3473 O O . PRO B 1 52 ? -26.297 4.559 -4.312 1 89.94 52 PRO B O 1
ATOM 3476 N N . PHE B 1 53 ? -25.359 5.414 -2.561 1 92.56 53 PHE B N 1
ATOM 3477 C CA . PHE B 1 53 ? -24.906 4.105 -2.105 1 92.56 53 PHE B CA 1
ATOM 3478 C C . PHE B 1 53 ? -26.078 3.299 -1.54 1 92.56 53 PHE B C 1
ATOM 3480 O O . PHE B 1 53 ? -25.984 2.08 -1.393 1 92.56 53 PHE B O 1
ATOM 3487 N N . VAL B 1 54 ? -27.141 3.949 -1.294 1 90.38 54 VAL B N 1
ATOM 3488 C CA . VAL B 1 54 ? -28.328 3.207 -0.892 1 90.38 54 VAL B CA 1
ATOM 3489 C C . VAL B 1 54 ? -28.875 2.416 -2.08 1 90.38 54 VAL B C 1
ATOM 3491 O O . VAL B 1 54 ? -29.328 1.282 -1.922 1 90.38 54 VAL B O 1
ATOM 3494 N N . TYR B 1 55 ? -28.781 3.045 -3.283 1 90.06 55 TYR B N 1
ATOM 3495 C CA . TYR B 1 55 ? -29.172 2.338 -4.496 1 90.06 55 TYR B CA 1
ATOM 3496 C C . TYR B 1 55 ? -28.25 1.16 -4.766 1 90.06 55 TYR B C 1
ATOM 3498 O O . TYR B 1 55 ? -28.703 0.079 -5.152 1 90.06 55 TYR B O 1
ATOM 3506 N N . ILE B 1 56 ? -27 1.376 -4.543 1 92 56 ILE B N 1
ATOM 3507 C CA . ILE B 1 56 ? -26 0.348 -4.801 1 92 56 ILE B CA 1
ATOM 3508 C C . ILE B 1 56 ? -26.188 -0.814 -3.828 1 92 56 ILE B C 1
ATOM 3510 O O . ILE B 1 56 ? -26.141 -1.98 -4.227 1 92 56 ILE B O 1
ATOM 3514 N N . PHE B 1 57 ? -26.453 -0.527 -2.59 1 93.44 57 PHE B N 1
ATOM 3515 C CA . PHE B 1 57 ? -26.672 -1.571 -1.598 1 93.44 57 PHE B CA 1
ATOM 3516 C C . PHE B 1 57 ? -27.922 -2.367 -1.923 1 93.44 57 PHE B C 1
ATOM 3518 O O . PHE B 1 57 ? -27.969 -3.582 -1.718 1 93.44 57 PHE B O 1
ATOM 3525 N N . SER B 1 58 ? -28.906 -1.694 -2.443 1 89.75 58 SER B N 1
ATOM 3526 C CA . SER B 1 58 ? -30.125 -2.391 -2.828 1 89.75 58 SER B CA 1
ATOM 3527 C C . SER B 1 58 ? -29.875 -3.354 -3.984 1 89.75 58 SER B C 1
ATOM 3529 O O . SER B 1 58 ? -30.391 -4.473 -3.992 1 89.75 58 SER B O 1
ATOM 3531 N N . LEU B 1 59 ? -29.094 -2.92 -4.875 1 88.38 59 LEU B N 1
ATOM 3532 C CA . LEU B 1 59 ? -28.75 -3.77 -6.012 1 88.38 59 LEU B CA 1
ATOM 3533 C C . LEU B 1 59 ? -27.906 -4.961 -5.559 1 88.38 59 LEU B C 1
ATOM 3535 O O . LEU B 1 59 ? -28.094 -6.082 -6.035 1 88.38 59 LEU B O 1
ATOM 3539 N N . LEU B 1 60 ? -26.969 -4.719 -4.656 1 90.81 60 LEU B N 1
ATOM 3540 C CA . LEU B 1 60 ? -26.078 -5.773 -4.191 1 90.81 60 LEU B CA 1
ATOM 3541 C C . LEU B 1 60 ? -26.828 -6.781 -3.328 1 90.81 60 LEU B C 1
ATOM 3543 O O . LEU B 1 60 ? -26.438 -7.953 -3.26 1 90.81 60 LEU B O 1
ATOM 3547 N N . CYS B 1 61 ? -27.859 -6.34 -2.756 1 87.62 61 CYS B N 1
ATOM 3548 C CA . CYS B 1 61 ? -28.719 -7.266 -2.025 1 87.62 61 CYS B CA 1
ATOM 3549 C C . CYS B 1 61 ? -29.344 -8.297 -2.967 1 87.62 61 CYS B C 1
ATOM 3551 O O . CYS B 1 61 ? -29.453 -9.469 -2.613 1 87.62 61 CYS B O 1
ATOM 3553 N N . CYS B 1 62 ? -29.641 -7.871 -4.152 1 82.5 62 CYS B N 1
ATOM 3554 C CA . CYS B 1 62 ? -30.281 -8.742 -5.137 1 82.5 62 CYS B CA 1
ATOM 3555 C C . CYS B 1 62 ? -29.281 -9.75 -5.688 1 82.5 62 CYS B C 1
ATOM 3557 O O . CYS B 1 62 ? -29.656 -10.828 -6.145 1 82.5 62 CYS B O 1
ATOM 3559 N N . ASP B 1 63 ? -28.062 -9.398 -5.613 1 82.5 63 ASP B N 1
ATOM 3560 C CA . ASP B 1 63 ? -27.016 -10.289 -6.109 1 82.5 63 ASP B CA 1
ATOM 3561 C C . ASP B 1 63 ? -26.578 -11.273 -5.027 1 82.5 63 ASP B C 1
ATOM 3563 O O . ASP B 1 63 ? -26.172 -12.398 -5.332 1 82.5 63 ASP B O 1
ATOM 3567 N N . ALA B 1 64 ? -26.703 -10.898 -3.766 1 87.44 64 ALA B N 1
ATOM 3568 C CA . ALA B 1 64 ? -26.172 -11.688 -2.656 1 87.44 64 ALA B CA 1
ATOM 3569 C C . ALA B 1 64 ? -27.016 -12.93 -2.408 1 87.44 64 ALA B C 1
ATOM 3571 O O . ALA B 1 64 ? -26.484 -14 -2.104 1 87.44 64 ALA B O 1
ATOM 3572 N N . LEU B 1 65 ? -28.234 -12.898 -2.598 1 83.56 65 LEU B N 1
ATOM 3573 C CA . LEU B 1 65 ? -29.141 -13.992 -2.244 1 83.56 65 LEU B CA 1
ATOM 3574 C C . LEU B 1 65 ? -29 -15.148 -3.227 1 83.56 65 LEU B C 1
ATOM 3576 O O . LEU B 1 65 ? -28.859 -16.312 -2.814 1 83.56 65 LEU B O 1
ATOM 3580 N N . PRO B 1 66 ? -28.984 -14.852 -4.508 1 79.19 66 PRO B N 1
ATOM 3581 C CA . PRO B 1 66 ? -28.75 -15.969 -5.426 1 79.19 66 PRO B CA 1
ATOM 3582 C C . PRO B 1 66 ? -27.422 -16.672 -5.172 1 79.19 66 PRO B C 1
ATOM 3584 O O . PRO B 1 66 ? -27.312 -17.891 -5.336 1 79.19 66 PRO B O 1
ATOM 3587 N N . GLY B 1 67 ? -26.453 -15.883 -4.82 1 84.25 67 GLY B N 1
ATOM 3588 C CA . GLY B 1 67 ? -25.172 -16.484 -4.488 1 84.25 67 GLY B CA 1
ATOM 3589 C C . GLY B 1 67 ? -25.25 -17.422 -3.289 1 84.25 67 GLY B C 1
ATOM 3590 O O . GLY B 1 67 ? -24.625 -18.484 -3.283 1 84.25 67 GLY B O 1
ATOM 3591 N N . LEU B 1 68 ? -26.016 -17.062 -2.363 1 87.94 68 LEU B N 1
ATOM 3592 C CA . LEU B 1 68 ? -26.172 -17.875 -1.165 1 87.94 68 LEU B CA 1
ATOM 3593 C C . LEU B 1 68 ? -26.906 -19.172 -1.488 1 87.94 68 LEU B C 1
ATOM 3595 O O . LEU B 1 68 ? -26.516 -20.234 -0.999 1 87.94 68 LEU B O 1
ATOM 3599 N N . VAL B 1 69 ? -27.875 -19.078 -2.289 1 84.31 69 VAL B N 1
ATOM 3600 C CA . VAL B 1 69 ? -28.625 -20.266 -2.684 1 84.31 69 VAL B CA 1
ATOM 3601 C C . VAL B 1 69 ? -27.719 -21.219 -3.467 1 84.31 69 VAL B C 1
ATOM 3603 O O . VAL B 1 69 ? -27.766 -22.422 -3.273 1 84.31 69 VAL B O 1
ATOM 3606 N N . PHE B 1 70 ? -26.938 -20.688 -4.227 1 84.31 70 PHE B N 1
ATOM 3607 C CA . PHE B 1 70 ? -26 -21.453 -5.035 1 84.31 70 PHE B CA 1
ATOM 3608 C C . PHE B 1 70 ? -25.062 -22.266 -4.152 1 84.31 70 PHE B C 1
ATOM 3610 O O . PHE B 1 70 ? -24.891 -23.469 -4.371 1 84.31 70 PHE B O 1
ATOM 3617 N N . VAL B 1 71 ? -24.484 -21.641 -3.189 1 89.81 71 VAL B N 1
ATOM 3618 C CA . VAL B 1 71 ? -23.484 -22.328 -2.375 1 89.81 71 VAL B CA 1
ATOM 3619 C C . VAL B 1 71 ? -24.172 -23.328 -1.456 1 89.81 71 VAL B C 1
ATOM 3621 O O . VAL B 1 71 ? -23.625 -24.391 -1.163 1 89.81 71 VAL B O 1
ATOM 3624 N N . LEU B 1 72 ? -25.375 -23 -1.049 1 89.69 72 LEU B N 1
ATOM 3625 C CA . LEU B 1 72 ? -26.125 -23.953 -0.243 1 89.69 72 LEU B CA 1
ATOM 3626 C C . LEU B 1 72 ? -26.453 -25.219 -1.048 1 89.69 72 LEU B C 1
ATOM 3628 O O . LEU B 1 72 ? -26.438 -26.328 -0.51 1 89.69 72 LEU B O 1
ATOM 3632 N N . GLU B 1 73 ? -26.688 -25.031 -2.316 1 8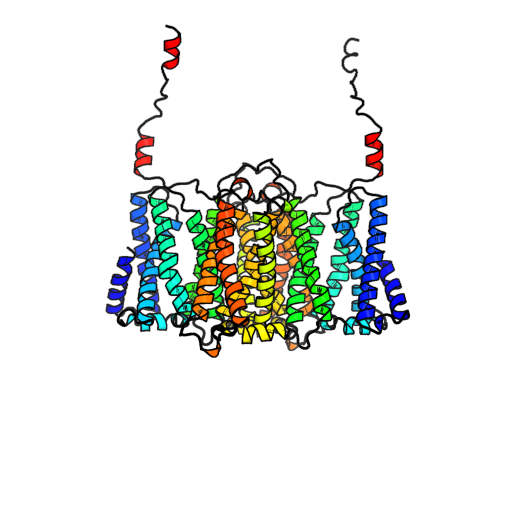8 73 GLU B N 1
ATOM 3633 C CA . GLU B 1 73 ? -26.906 -26.172 -3.213 1 88 73 GLU B CA 1
ATOM 3634 C C . GLU B 1 73 ? -25.609 -26.953 -3.432 1 88 73 GLU B C 1
ATOM 3636 O O . GLU B 1 73 ? -25.625 -28.188 -3.416 1 88 73 GLU B O 1
ATOM 3641 N N . LEU B 1 74 ? -24.625 -26.234 -3.641 1 86.94 74 LEU B N 1
ATOM 3642 C CA . LEU B 1 74 ? -23.312 -26.844 -3.898 1 86.94 74 LEU B CA 1
ATOM 3643 C C . LEU B 1 74 ? -22.859 -27.688 -2.711 1 86.94 74 LEU B C 1
ATOM 3645 O O . LEU B 1 74 ? -22.281 -28.766 -2.891 1 86.94 74 LEU B O 1
ATOM 3649 N N . ASP B 1 75 ? -23.156 -27.234 -1.517 1 90 75 ASP B N 1
ATOM 3650 C CA . ASP B 1 75 ? -22.75 -27.953 -0.314 1 90 75 ASP B CA 1
ATOM 3651 C C . ASP B 1 75 ? -23.797 -28.984 0.096 1 90 75 ASP B C 1
ATOM 3653 O O . ASP B 1 75 ? -23.625 -29.703 1.088 1 90 75 ASP B O 1
ATOM 3657 N N . GLY B 1 76 ? -24.891 -29.062 -0.576 1 87.94 76 GLY B N 1
ATOM 3658 C CA . GLY B 1 76 ? -25.875 -30.109 -0.389 1 87.94 76 GLY B CA 1
ATOM 3659 C C . GLY B 1 76 ? -26.891 -29.781 0.676 1 87.94 76 GLY B C 1
ATOM 3660 O O . GLY B 1 76 ? -27.578 -30.672 1.191 1 87.94 76 GLY B O 1
ATOM 3661 N N . PHE B 1 77 ? -27 -28.578 1.069 1 88.44 77 PHE B N 1
ATOM 3662 C CA . PHE B 1 77 ? -27.984 -28.203 2.068 1 88.44 77 PHE B CA 1
ATOM 3663 C C . PHE B 1 77 ? -29.375 -28.078 1.44 1 88.44 77 PHE B C 1
ATOM 3665 O O . PHE B 1 77 ? -30.391 -28.219 2.127 1 88.44 77 PHE B O 1
ATOM 3672 N N . ILE B 1 78 ? -29.359 -27.734 0.109 1 84.19 78 ILE B N 1
ATOM 3673 C CA . ILE B 1 78 ? -30.609 -27.672 -0.653 1 84.19 78 ILE B CA 1
ATOM 3674 C C . ILE B 1 78 ? -30.5 -28.562 -1.891 1 84.19 78 ILE B C 1
ATOM 3676 O O . ILE B 1 78 ? -29.406 -28.828 -2.377 1 84.19 78 ILE B O 1
ATOM 3680 N N . PRO B 1 79 ? -31.688 -29.031 -2.35 1 81.19 79 PRO B N 1
ATOM 3681 C CA . PRO B 1 79 ? -31.641 -29.891 -3.531 1 81.19 79 PRO B CA 1
ATOM 3682 C C . PRO B 1 79 ? -31.094 -29.188 -4.762 1 81.19 79 PRO B C 1
ATOM 3684 O O . PRO B 1 79 ? -31.234 -27.969 -4.902 1 81.19 79 PRO B O 1
ATOM 3687 N N . ARG B 1 80 ? -30.344 -30.078 -5.523 1 73.69 80 ARG B N 1
ATOM 3688 C CA . ARG B 1 80 ? -29.656 -29.562 -6.703 1 73.69 80 ARG B CA 1
ATOM 3689 C C . ARG B 1 80 ? -30.656 -29.125 -7.773 1 73.69 80 ARG B C 1
ATOM 3691 O O . ARG B 1 80 ? -31.578 -29.875 -8.109 1 73.69 80 ARG B O 1
ATOM 3698 N N . TYR B 1 81 ? -30.562 -27.859 -7.91 1 66.81 81 TYR B N 1
ATOM 3699 C CA . TYR B 1 81 ? -31.281 -27.359 -9.078 1 66.81 81 TYR B CA 1
ATOM 3700 C C . TYR B 1 81 ? -30.328 -27.094 -10.227 1 66.81 81 TYR B C 1
ATOM 3702 O O . TYR B 1 81 ? -29.109 -27.172 -10.062 1 66.81 81 TYR B O 1
ATOM 3710 N N . ASN B 1 82 ? -30.625 -26.922 -11.578 1 58.91 82 ASN B N 1
ATOM 3711 C CA . ASN B 1 82 ? -29.812 -26.641 -12.758 1 58.91 82 ASN B CA 1
ATOM 3712 C C . ASN B 1 82 ? -29 -25.359 -12.586 1 58.91 82 ASN B C 1
ATOM 3714 O O . ASN B 1 82 ? -28.141 -25.047 -13.414 1 58.91 82 ASN B O 1
ATOM 3718 N N . SER B 1 83 ? -29 -24.766 -11.438 1 61.69 83 SER B N 1
ATOM 3719 C CA . SER B 1 83 ? -28.344 -23.484 -11.242 1 61.69 83 SER B CA 1
ATOM 3720 C C . SER B 1 83 ? -26.844 -23.672 -11.008 1 61.69 83 SER B C 1
ATOM 3722 O O . SER B 1 83 ? -26.031 -22.844 -11.445 1 61.69 83 SER B O 1
ATOM 3724 N N . THR B 1 84 ? -26.531 -24.688 -10.492 1 61.16 84 THR B N 1
ATOM 3725 C CA . THR B 1 84 ? -25.141 -24.922 -10.148 1 61.16 84 THR B CA 1
ATOM 3726 C C . THR B 1 84 ? -24.297 -25.109 -11.398 1 61.16 84 THR B C 1
ATOM 3728 O O . THR B 1 84 ? -23.172 -24.609 -11.477 1 61.16 84 THR B O 1
ATOM 3731 N N . THR B 1 85 ? -24.859 -25.703 -12.273 1 59 85 THR B N 1
ATOM 3732 C CA . THR B 1 85 ? -24.109 -25.953 -13.5 1 59 85 THR B CA 1
ATOM 3733 C C . THR B 1 85 ? -23.906 -24.672 -14.289 1 59 85 THR B C 1
ATOM 3735 O O . THR B 1 85 ? -22.859 -24.453 -14.883 1 59 85 THR B O 1
ATOM 3738 N N . MET B 1 86 ? -24.797 -23.844 -14.156 1 60.12 86 MET B N 1
ATOM 3739 C CA . MET B 1 86 ? -24.719 -22.609 -14.938 1 60.12 86 MET B CA 1
ATOM 3740 C C . MET B 1 86 ? -23.703 -21.641 -14.336 1 60.12 86 MET B C 1
ATOM 3742 O O . MET B 1 86 ? -22.875 -21.094 -15.047 1 60.12 86 MET B O 1
ATOM 3746 N N . VAL B 1 87 ? -23.781 -21.547 -13.07 1 65.88 87 VAL B N 1
ATOM 3747 C CA . VAL B 1 87 ? -22.922 -20.578 -12.406 1 65.88 87 VAL B CA 1
ATOM 3748 C C . VAL B 1 87 ? -21.469 -21.062 -12.461 1 65.88 87 VAL B C 1
ATOM 3750 O O . VAL B 1 87 ? -20.562 -20.266 -12.711 1 65.88 87 VAL B O 1
ATOM 3753 N N . THR B 1 88 ? -21.391 -22.328 -12.391 1 67.31 88 THR B N 1
ATOM 3754 C CA . THR B 1 88 ? -20.031 -22.859 -12.375 1 67.31 88 THR B CA 1
ATOM 3755 C C . THR B 1 88 ? -19.438 -22.875 -13.781 1 67.31 88 THR B C 1
ATOM 3757 O O . THR B 1 88 ? -18.219 -22.906 -13.945 1 67.31 88 THR B O 1
ATOM 3760 N N . GLY B 1 89 ? -20.312 -22.797 -14.695 1 68.25 89 GLY B N 1
ATOM 3761 C CA . GLY B 1 89 ? -19.828 -22.688 -16.062 1 68.25 89 GLY B CA 1
ATOM 3762 C C . GLY B 1 89 ? -19.266 -21.312 -16.391 1 68.25 89 GLY B C 1
ATOM 3763 O O . GLY B 1 89 ? -18.281 -21.188 -17.109 1 68.25 89 GLY B O 1
ATOM 3764 N N . ILE B 1 90 ? -19.828 -20.391 -15.648 1 70.5 90 ILE B N 1
ATOM 3765 C CA . ILE B 1 90 ? -19.406 -19.016 -15.898 1 70.5 90 ILE B CA 1
ATOM 3766 C C . ILE B 1 90 ? -18.25 -18.641 -14.969 1 70.5 90 ILE B C 1
ATOM 3768 O O . ILE B 1 90 ? -17.281 -18.016 -15.391 1 70.5 90 ILE B O 1
ATOM 3772 N N . GLU B 1 91 ? -18.344 -19.078 -13.75 1 82.31 91 GLU B N 1
ATOM 3773 C CA . GLU B 1 91 ? -17.328 -18.781 -12.758 1 82.31 91 GLU B CA 1
ATOM 3774 C C . GLU B 1 91 ? -16.891 -20.047 -12.023 1 82.31 91 GLU B C 1
ATOM 3776 O O . GLU B 1 91 ? -17.281 -20.266 -10.875 1 82.31 91 GLU B O 1
ATOM 3781 N N . PRO B 1 92 ? -16.016 -20.688 -12.617 1 84.81 92 PRO B N 1
ATOM 3782 C CA . PRO B 1 92 ? -15.609 -21.984 -12.039 1 84.81 92 PRO B CA 1
ATOM 3783 C C . PRO B 1 92 ? -14.93 -21.828 -10.68 1 84.81 92 PRO B C 1
ATOM 3785 O O . PRO B 1 92 ? -14.93 -22.766 -9.883 1 84.81 92 PRO B O 1
ATOM 3788 N N . TYR B 1 93 ? -14.352 -20.641 -10.43 1 89.06 93 TYR B N 1
ATOM 3789 C CA . TYR B 1 93 ? -13.641 -20.469 -9.172 1 89.06 93 TYR B CA 1
ATOM 3790 C C . TYR B 1 93 ? -14.586 -20.609 -7.984 1 89.06 93 TYR B C 1
ATOM 3792 O O . TYR B 1 93 ? -14.141 -20.859 -6.859 1 89.06 93 TYR B O 1
ATOM 3800 N N . MET B 1 94 ? -15.859 -20.562 -8.18 1 88.94 94 MET B N 1
ATOM 3801 C CA . MET B 1 94 ? -16.844 -20.594 -7.109 1 88.94 94 MET B CA 1
ATOM 3802 C C . MET B 1 94 ? -16.922 -21.969 -6.461 1 88.94 94 MET B C 1
ATOM 3804 O O . MET B 1 94 ? -17.469 -22.125 -5.367 1 88.94 94 MET B O 1
ATOM 3808 N N . LYS B 1 95 ? -16.312 -22.938 -7.098 1 90 95 LYS B N 1
ATOM 3809 C CA . LYS B 1 95 ? -16.312 -24.281 -6.543 1 90 95 LYS B CA 1
ATOM 3810 C C . LYS B 1 95 ? -15.109 -24.516 -5.637 1 90 95 LYS B C 1
ATOM 3812 O O . LYS B 1 95 ? -15.078 -25.484 -4.871 1 90 95 LYS B O 1
ATOM 3817 N N . THR B 1 96 ? -14.172 -23.609 -5.715 1 92.62 96 THR B N 1
ATOM 3818 C CA . THR B 1 96 ? -12.992 -23.734 -4.867 1 92.62 96 THR B CA 1
ATOM 3819 C C . THR B 1 96 ? -13.328 -23.391 -3.42 1 92.62 96 THR B C 1
ATOM 3821 O O . THR B 1 96 ? -14.406 -22.875 -3.133 1 92.62 96 THR B O 1
ATOM 3824 N N . SER B 1 97 ? -12.445 -23.75 -2.539 1 94.94 97 SER B N 1
ATOM 3825 C CA . SER B 1 97 ? -12.656 -23.453 -1.126 1 94.94 97 SER B CA 1
ATOM 3826 C C . SER B 1 97 ? -12.836 -21.953 -0.9 1 94.94 97 SER B C 1
ATOM 3828 O O . SER B 1 97 ? -13.766 -21.531 -0.205 1 94.94 97 SER B O 1
ATOM 3830 N N . TYR B 1 98 ? -11.969 -21.172 -1.482 1 95.75 98 TYR B N 1
ATOM 3831 C CA . TYR B 1 98 ? -12.07 -19.719 -1.355 1 95.75 98 TYR B CA 1
ATOM 3832 C C . TYR B 1 98 ? -13.391 -19.219 -1.929 1 95.75 98 TYR B C 1
ATOM 3834 O O . TYR B 1 98 ? -14.055 -18.359 -1.326 1 95.75 98 TYR B O 1
ATOM 3842 N N . GLY B 1 99 ? -13.766 -19.703 -3.104 1 94 99 GLY B N 1
ATOM 3843 C CA . GLY B 1 99 ? -14.992 -19.266 -3.752 1 94 99 GLY B CA 1
ATOM 3844 C C . GLY B 1 99 ? -16.234 -19.547 -2.926 1 94 99 GLY B C 1
ATOM 3845 O O . GLY B 1 99 ? -17.094 -18.688 -2.785 1 94 99 GLY B O 1
ATOM 3846 N N . VAL B 1 100 ? -16.266 -20.656 -2.4 1 94.69 100 VAL B N 1
ATOM 3847 C CA . VAL B 1 100 ? -17.422 -21.062 -1.605 1 94.69 100 VAL B CA 1
ATOM 3848 C C . VAL B 1 100 ? -17.531 -20.188 -0.359 1 94.69 100 VAL B C 1
ATOM 3850 O O . VAL B 1 100 ? -18.594 -19.625 -0.074 1 94.69 100 VAL B O 1
ATOM 3853 N N . ILE B 1 101 ? -16.422 -20.047 0.343 1 97.06 101 ILE B N 1
ATOM 3854 C CA . ILE B 1 101 ? -16.453 -19.312 1.598 1 97.06 101 ILE B CA 1
ATOM 3855 C C . ILE B 1 101 ? -16.719 -17.828 1.314 1 97.06 101 ILE B C 1
ATOM 3857 O O . ILE B 1 101 ? -17.438 -17.172 2.064 1 97.06 101 ILE B O 1
ATOM 3861 N N . SER B 1 102 ? -16.094 -17.297 0.294 1 96.5 102 SER B N 1
ATOM 3862 C CA . SER B 1 102 ? -16.328 -15.906 -0.065 1 96.5 102 SER B CA 1
ATOM 3863 C C . SER B 1 102 ? -17.781 -15.672 -0.455 1 96.5 102 SER B C 1
ATOM 3865 O O . SER B 1 102 ? -18.344 -14.602 -0.19 1 96.5 102 SER B O 1
ATOM 3867 N N . THR B 1 103 ? -18.375 -16.641 -1.137 1 94.19 103 THR B N 1
ATOM 3868 C CA . THR B 1 103 ? -19.797 -16.516 -1.503 1 94.19 103 THR B CA 1
ATOM 3869 C C . THR B 1 103 ? -20.672 -16.609 -0.265 1 94.19 103 THR B C 1
ATOM 3871 O O . THR B 1 103 ? -21.672 -15.891 -0.164 1 94.19 103 THR B O 1
ATOM 3874 N N . TYR B 1 104 ? -20.359 -17.5 0.642 1 96.25 104 TYR B N 1
ATOM 3875 C CA . TYR B 1 104 ? -21.047 -17.5 1.925 1 96.25 104 TYR B CA 1
ATOM 3876 C C . TYR B 1 104 ? -20.922 -16.141 2.607 1 96.25 104 TYR B C 1
ATOM 3878 O O . TYR B 1 104 ? -21.906 -15.625 3.156 1 96.25 104 TYR B O 1
ATOM 3886 N N . TRP B 1 105 ? -19.719 -15.609 2.617 1 97.81 105 TRP B N 1
ATOM 3887 C CA . TRP B 1 105 ? -19.469 -14.305 3.229 1 97.81 105 TRP B CA 1
ATOM 3888 C C . TRP B 1 105 ? -20.344 -13.234 2.58 1 97.81 105 TRP B C 1
ATOM 3890 O O . TRP B 1 105 ? -20.938 -12.406 3.271 1 97.81 105 TRP B O 1
ATOM 3900 N N . ASN B 1 106 ? -20.391 -13.25 1.298 1 95.5 106 ASN B N 1
ATOM 3901 C CA . ASN B 1 106 ? -21.219 -12.281 0.579 1 95.5 106 ASN B CA 1
ATOM 3902 C C . ASN B 1 106 ? -22.703 -12.484 0.861 1 95.5 106 ASN B C 1
ATOM 3904 O O . ASN B 1 106 ? -23.438 -11.516 1.079 1 95.5 106 ASN B O 1
ATOM 3908 N N . GLY B 1 107 ? -23.125 -13.664 0.939 1 93.94 107 GLY B N 1
ATOM 3909 C CA . GLY B 1 107 ? -24.547 -13.992 1.091 1 93.94 107 GLY B CA 1
ATOM 3910 C C . GLY B 1 107 ? -25.047 -13.82 2.512 1 93.94 107 GLY B C 1
ATOM 3911 O O . GLY B 1 107 ? -26.25 -13.758 2.742 1 93.94 107 GLY B O 1
ATOM 3912 N N . ILE B 1 108 ? -24.141 -13.734 3.42 1 96.44 108 ILE B N 1
ATOM 3913 C CA . ILE B 1 108 ? -24.562 -13.617 4.809 1 96.44 108 ILE B CA 1
ATOM 3914 C C . ILE B 1 108 ? -24.109 -12.273 5.383 1 96.44 108 ILE B C 1
ATOM 3916 O O . ILE B 1 108 ? -24.938 -11.414 5.684 1 96.44 108 ILE B O 1
ATOM 3920 N N . VAL B 1 109 ? -22.828 -12.148 5.434 1 97.81 109 VAL B N 1
ATOM 3921 C CA . VAL B 1 109 ? -22.297 -10.992 6.133 1 97.81 109 VAL B CA 1
ATOM 3922 C C . VAL B 1 109 ? -22.547 -9.727 5.309 1 97.81 109 VAL B C 1
ATOM 3924 O O . VAL B 1 109 ? -23.094 -8.75 5.816 1 97.81 109 VAL B O 1
ATOM 3927 N N . HIS B 1 110 ? -22.125 -9.742 4.035 1 97.81 110 HIS B N 1
ATOM 3928 C CA . HIS B 1 110 ? -22.359 -8.562 3.211 1 97.81 110 HIS B CA 1
ATOM 3929 C C . HIS B 1 110 ? -23.859 -8.266 3.107 1 97.81 110 HIS B C 1
ATOM 3931 O O . HIS B 1 110 ? -24.266 -7.098 3.109 1 97.81 110 HIS B O 1
ATOM 3937 N N . LEU B 1 111 ? -24.672 -9.258 3.014 1 95.38 111 LEU B N 1
ATOM 3938 C CA . LEU B 1 111 ? -26.109 -9.055 2.969 1 95.38 111 LEU B CA 1
ATOM 3939 C C . LEU B 1 111 ? -26.594 -8.328 4.219 1 95.38 111 LEU B C 1
ATOM 3941 O O . LEU B 1 111 ? -27.375 -7.379 4.125 1 95.38 111 LEU B O 1
ATOM 3945 N N . ILE B 1 112 ? -26.125 -8.797 5.352 1 97.12 112 ILE B N 1
ATOM 3946 C CA . ILE B 1 112 ? -26.5 -8.156 6.609 1 97.12 112 ILE B CA 1
ATOM 3947 C C . ILE B 1 112 ? -26.047 -6.695 6.598 1 97.12 112 ILE B C 1
ATOM 3949 O O . ILE B 1 112 ? -26.766 -5.805 7.035 1 97.12 112 ILE B O 1
ATOM 3953 N N . LEU B 1 113 ? -24.875 -6.453 6.098 1 97.62 113 LEU B N 1
ATOM 3954 C CA . LEU B 1 113 ? -24.344 -5.098 6.043 1 97.62 113 LEU B CA 1
ATOM 3955 C C . LEU B 1 113 ? -25.156 -4.23 5.086 1 97.62 113 LEU B C 1
ATOM 3957 O O . LEU B 1 113 ? -25.438 -3.064 5.379 1 97.62 113 LEU B O 1
ATOM 3961 N N . TYR B 1 114 ? -25.578 -4.832 3.898 1 95.75 114 TYR B N 1
ATOM 3962 C CA . TYR B 1 114 ? -26.438 -4.105 2.963 1 95.75 114 TYR B CA 1
ATOM 3963 C C . TYR B 1 114 ? -27.766 -3.727 3.613 1 95.75 114 TYR B C 1
ATOM 3965 O O . TYR B 1 114 ? -28.172 -2.562 3.576 1 95.75 114 TYR B O 1
ATOM 3973 N N . LEU B 1 115 ? -28.375 -4.625 4.238 1 94.25 115 LEU B N 1
ATOM 3974 C CA . LEU B 1 115 ? -29.672 -4.402 4.855 1 94.25 115 LEU B CA 1
ATOM 3975 C C . LEU B 1 115 ? -29.562 -3.42 6.016 1 94.25 115 LEU B C 1
ATOM 3977 O O . LEU B 1 115 ? -30.438 -2.576 6.207 1 94.25 115 LEU B O 1
ATOM 3981 N N . SER B 1 116 ? -28.5 -3.588 6.758 1 96.06 116 SER B N 1
ATOM 3982 C CA . SER B 1 116 ? -28.281 -2.668 7.871 1 96.06 116 SER B CA 1
ATOM 3983 C C . SER B 1 116 ? -28.094 -1.236 7.379 1 96.06 116 SER B C 1
ATOM 3985 O O . SER B 1 116 ? -28.656 -0.3 7.965 1 96.06 116 SER B O 1
ATOM 3987 N N . ALA B 1 117 ? -27.312 -1.04 6.359 1 94.56 117 ALA B N 1
ATOM 3988 C CA . ALA B 1 117 ? -27.094 0.294 5.812 1 94.56 117 ALA B CA 1
ATOM 3989 C C . ALA B 1 117 ? -28.391 0.908 5.309 1 94.56 117 ALA B C 1
ATOM 3991 O O . ALA B 1 117 ? -28.672 2.08 5.57 1 94.56 117 ALA B O 1
ATOM 3992 N N . ILE B 1 118 ? -29.203 0.159 4.633 1 91.88 118 ILE B N 1
ATOM 3993 C CA . ILE B 1 118 ? -30.484 0.626 4.094 1 91.88 118 ILE B CA 1
ATOM 3994 C C . ILE B 1 118 ? -31.438 0.958 5.242 1 91.88 118 ILE B C 1
ATOM 3996 O O . ILE B 1 118 ? -32.094 2 5.227 1 91.88 118 ILE B O 1
ATOM 4000 N N . THR B 1 119 ? -31.484 0.074 6.191 1 93.69 119 THR B N 1
ATOM 4001 C CA . THR B 1 119 ? -32.375 0.281 7.336 1 93.69 119 THR B CA 1
ATOM 4002 C C . THR B 1 119 ? -31.984 1.549 8.094 1 93.69 119 THR B C 1
ATOM 4004 O O . THR B 1 119 ? -32.844 2.344 8.461 1 93.69 119 THR B O 1
ATOM 4007 N N . LEU B 1 120 ? -30.703 1.687 8.336 1 93.38 120 LEU B N 1
ATOM 4008 C CA . LEU B 1 120 ? -30.234 2.881 9.023 1 93.38 120 LEU B CA 1
ATOM 4009 C C . LEU B 1 120 ? -30.578 4.137 8.227 1 93.38 120 LEU B C 1
ATOM 4011 O O . LEU B 1 120 ? -30.984 5.148 8.805 1 93.38 120 LEU B O 1
ATOM 4015 N N . TYR B 1 121 ? -30.438 4.031 6.922 1 90.31 121 TYR B N 1
ATOM 4016 C CA . TYR B 1 121 ? -30.75 5.164 6.066 1 90.31 121 TYR B CA 1
ATOM 4017 C C . TYR B 1 121 ? -32.25 5.508 6.152 1 90.31 121 TYR B C 1
ATOM 4019 O O . TYR B 1 121 ? -32.594 6.68 6.289 1 90.31 121 TYR B O 1
ATOM 4027 N N . VAL B 1 122 ? -33.094 4.539 6.09 1 88.19 122 VAL B N 1
ATOM 4028 C CA . VAL B 1 122 ? -34.562 4.734 6.098 1 88.19 122 VAL B CA 1
ATOM 4029 C C . VAL B 1 122 ? -35 5.277 7.453 1 88.19 122 VAL B C 1
ATOM 4031 O O . VAL B 1 122 ? -35.906 6.094 7.535 1 88.19 122 VAL B O 1
ATOM 4034 N N . ARG B 1 123 ? -34.281 4.906 8.492 1 91.06 123 ARG B N 1
ATOM 4035 C CA . ARG B 1 123 ? -34.625 5.359 9.844 1 91.06 123 ARG B CA 1
ATOM 4036 C C . ARG B 1 123 ? -34 6.719 10.133 1 91.06 123 ARG B C 1
ATOM 4038 O O . ARG B 1 123 ? -34.062 7.227 11.25 1 91.06 123 ARG B O 1
ATOM 4045 N N . ARG B 1 124 ? -33.25 7.277 9.18 1 88.81 124 ARG B N 1
ATOM 4046 C CA . ARG B 1 124 ? -32.594 8.578 9.312 1 88.81 124 ARG B CA 1
ATOM 4047 C C . ARG B 1 124 ? -31.5 8.539 10.359 1 88.81 124 ARG B C 1
ATOM 4049 O O . ARG B 1 124 ? -31.391 9.438 11.195 1 88.81 124 ARG B O 1
ATOM 4056 N N . ASP B 1 125 ? -30.875 7.355 10.414 1 90.69 125 ASP B N 1
ATOM 4057 C CA . ASP B 1 125 ? -29.688 7.176 11.242 1 90.69 125 ASP B CA 1
ATOM 4058 C C . ASP B 1 125 ? -28.422 7.148 10.383 1 90.69 125 ASP B C 1
ATOM 4060 O O . ASP B 1 125 ? -28.484 6.988 9.164 1 90.69 125 ASP B O 1
ATOM 4064 N N . SER B 1 126 ? -27.312 7.324 11.039 1 90.81 126 SER B N 1
ATOM 4065 C CA . SER B 1 126 ? -26.047 7.324 10.32 1 90.81 126 SER B CA 1
ATOM 4066 C C . SER B 1 126 ? -25.672 5.918 9.852 1 90.81 126 SER B C 1
ATOM 4068 O O . SER B 1 126 ? -25.656 4.98 10.648 1 90.81 126 SER B O 1
ATOM 4070 N N . HIS B 1 127 ? -25.453 5.754 8.602 1 92.81 127 HIS B N 1
ATOM 4071 C CA . HIS B 1 127 ? -25.047 4.465 8.047 1 92.81 127 HIS B CA 1
ATOM 4072 C C . HIS B 1 127 ? -23.609 4.492 7.566 1 92.81 127 HIS B C 1
ATOM 4074 O O . HIS B 1 127 ? -23.141 3.551 6.914 1 92.81 127 HIS B O 1
ATOM 4080 N N . ARG B 1 128 ? -22.875 5.531 7.863 1 93.62 128 ARG B N 1
ATOM 4081 C CA . ARG B 1 128 ? -21.516 5.738 7.387 1 93.62 128 ARG B CA 1
ATOM 4082 C C . ARG B 1 128 ? -20.578 4.68 7.949 1 93.62 128 ARG B C 1
ATOM 4084 O O . ARG B 1 128 ? -19.719 4.152 7.23 1 93.62 128 ARG B O 1
ATOM 4091 N N . GLU B 1 129 ? -20.703 4.344 9.203 1 95.06 129 GLU B N 1
ATOM 4092 C CA . GLU B 1 129 ? -19.828 3.371 9.844 1 95.06 129 GLU B CA 1
ATOM 4093 C C . GLU B 1 129 ? -19.984 1.987 9.227 1 95.06 129 GLU B C 1
ATOM 4095 O O . GLU B 1 129 ? -19 1.315 8.93 1 95.06 129 GLU B O 1
ATOM 4100 N N . VAL B 1 130 ? -21.188 1.65 9.016 1 96.25 130 VAL B N 1
ATOM 4101 C CA . VAL B 1 130 ? -21.484 0.348 8.422 1 96.25 130 VAL B CA 1
ATOM 4102 C C . VAL B 1 130 ? -20.969 0.305 6.984 1 96.25 130 VAL B C 1
ATOM 4104 O O . VAL B 1 130 ? -20.422 -0.71 6.547 1 96.25 130 VAL B O 1
ATOM 4107 N N . THR B 1 131 ? -21.094 1.389 6.289 1 96.38 131 THR B N 1
ATOM 4108 C CA . THR B 1 131 ? -20.688 1.455 4.891 1 96.38 131 THR B CA 1
ATOM 4109 C C . THR B 1 131 ? -19.172 1.395 4.773 1 96.38 131 THR B C 1
ATOM 4111 O O . THR B 1 131 ? -18.641 0.74 3.873 1 96.38 131 THR B O 1
ATOM 4114 N N . LEU B 1 132 ? -18.453 2.07 5.648 1 97.44 132 LEU B N 1
ATOM 4115 C CA . LEU B 1 132 ? -16.984 2.014 5.625 1 97.44 132 LEU B CA 1
ATOM 4116 C C . LEU B 1 132 ? -16.5 0.611 5.953 1 97.44 132 LEU B C 1
ATOM 4118 O O . LEU B 1 132 ? -15.555 0.116 5.328 1 97.44 132 LEU B O 1
ATOM 4122 N N . PHE B 1 133 ? -17.125 -0.022 6.926 1 98.38 133 PHE B N 1
ATOM 4123 C CA . PHE B 1 133 ? -16.812 -1.404 7.258 1 98.38 133 PHE B CA 1
ATOM 4124 C C . PHE B 1 133 ? -17.047 -2.318 6.062 1 98.38 133 PHE B C 1
ATOM 4126 O O . PHE B 1 133 ? -16.188 -3.139 5.723 1 98.38 133 PHE B O 1
ATOM 4133 N N . TRP B 1 134 ? -18.172 -2.152 5.422 1 98.44 134 TRP B N 1
ATOM 4134 C CA . TRP B 1 134 ? -18.516 -2.928 4.234 1 98.44 134 TRP B CA 1
ATOM 4135 C C . TRP B 1 134 ? -17.5 -2.689 3.121 1 98.44 134 TRP B C 1
ATOM 4137 O O . TRP B 1 134 ? -17.062 -3.633 2.459 1 98.44 134 TRP B O 1
ATOM 4147 N N . ALA B 1 135 ? -17.156 -1.453 2.857 1 98.5 135 ALA B N 1
ATOM 4148 C CA . ALA B 1 135 ? -16.234 -1.107 1.776 1 98.5 135 ALA B CA 1
ATOM 4149 C C . ALA B 1 135 ? -14.883 -1.794 1.963 1 98.5 135 ALA B C 1
ATOM 4151 O O . ALA B 1 135 ? -14.289 -2.279 0.998 1 98.5 135 ALA B O 1
ATOM 4152 N N . GLY B 1 136 ? -14.398 -1.842 3.193 1 98.69 136 GLY B N 1
ATOM 4153 C CA . GLY B 1 136 ? -13.164 -2.562 3.477 1 98.69 136 GLY B CA 1
ATOM 4154 C C . GLY B 1 136 ? -13.273 -4.051 3.215 1 98.69 136 GLY B C 1
ATOM 4155 O O . GLY B 1 136 ? -12.375 -4.652 2.623 1 98.69 136 GLY B O 1
ATOM 4156 N N . SER B 1 137 ? -14.367 -4.598 3.66 1 98.75 137 SER B N 1
ATOM 4157 C CA . SER B 1 137 ? -14.609 -6.023 3.471 1 98.75 137 SER B CA 1
ATOM 4158 C C . SER B 1 137 ? -14.695 -6.379 1.989 1 98.75 137 SER B C 1
ATOM 4160 O O . SER B 1 137 ? -14.055 -7.328 1.537 1 98.75 137 SER B O 1
ATOM 4162 N N . PHE B 1 138 ? -15.422 -5.617 1.287 1 98.31 138 PHE B N 1
ATOM 4163 C CA . PHE B 1 138 ? -15.633 -5.863 -0.134 1 98.31 138 PHE B CA 1
ATOM 4164 C C . PHE B 1 138 ? -14.352 -5.625 -0.919 1 98.31 138 PHE B C 1
ATOM 4166 O O . PHE B 1 138 ? -14.055 -6.352 -1.871 1 98.31 138 PHE B O 1
ATOM 4173 N N . LEU B 1 139 ? -13.602 -4.641 -0.549 1 98.5 139 LEU B N 1
ATOM 4174 C CA . LEU B 1 139 ? -12.344 -4.332 -1.224 1 98.5 139 LEU B CA 1
ATOM 4175 C C . LEU B 1 139 ? -11.352 -5.477 -1.065 1 98.5 139 LEU B C 1
ATOM 4177 O O . LEU B 1 139 ? -10.711 -5.891 -2.037 1 98.5 139 LEU B O 1
ATOM 4181 N N . ASN B 1 140 ? -11.211 -5.945 0.154 1 98.69 140 ASN B N 1
ATOM 4182 C CA . ASN B 1 140 ? -10.289 -7.055 0.359 1 98.69 140 ASN B CA 1
ATOM 4183 C C . ASN B 1 140 ? -10.68 -8.273 -0.475 1 98.69 140 ASN B C 1
ATOM 4185 O O . ASN B 1 140 ? -9.812 -8.945 -1.038 1 98.69 140 ASN B O 1
ATOM 4189 N N . MET B 1 141 ? -11.953 -8.523 -0.547 1 98.06 141 MET B N 1
ATOM 4190 C CA . MET B 1 141 ? -12.438 -9.664 -1.324 1 98.06 141 MET B CA 1
ATOM 4191 C C . MET B 1 141 ? -12.016 -9.539 -2.785 1 98.06 141 MET B C 1
ATOM 4193 O O . MET B 1 141 ? -11.516 -10.5 -3.369 1 98.06 141 MET B O 1
ATOM 4197 N N . LEU B 1 142 ? -12.102 -8.383 -3.314 1 97.31 142 LEU B N 1
ATOM 4198 C CA . LEU B 1 142 ? -11.844 -8.18 -4.734 1 97.31 142 LEU B CA 1
ATOM 4199 C C . LEU B 1 142 ? -10.344 -8.117 -5.008 1 97.31 142 LEU B C 1
ATOM 4201 O O . LEU B 1 142 ? -9.883 -8.57 -6.059 1 97.31 142 LEU B O 1
ATOM 4205 N N . VAL B 1 143 ? -9.562 -7.57 -4.078 1 97.31 143 VAL B N 1
ATOM 4206 C CA . VAL B 1 143 ? -8.117 -7.434 -4.242 1 97.31 143 VAL B CA 1
ATOM 4207 C C . VAL B 1 143 ? -7.465 -8.812 -4.23 1 97.31 143 VAL B C 1
ATOM 4209 O O . VAL B 1 143 ? -6.387 -9 -4.801 1 97.31 143 VAL B O 1
ATOM 4212 N N . VAL B 1 144 ? -8.117 -9.766 -3.607 1 97.81 144 VAL B N 1
ATOM 4213 C CA . VAL B 1 144 ? -7.605 -11.133 -3.578 1 97.81 144 VAL B CA 1
ATOM 4214 C C . VAL B 1 144 ? -8.148 -11.914 -4.77 1 97.81 144 VAL B C 1
ATOM 4216 O O . VAL B 1 144 ? -7.406 -12.625 -5.449 1 97.81 144 VAL B O 1
ATOM 4219 N N . LEU B 1 145 ? -9.391 -11.711 -5.121 1 97.06 145 LEU B N 1
ATOM 4220 C CA . LEU B 1 145 ? -10.102 -12.492 -6.129 1 97.06 145 LEU B CA 1
ATOM 4221 C C . LEU B 1 145 ? -9.547 -12.211 -7.523 1 97.06 145 LEU B C 1
ATOM 4223 O O . LEU B 1 145 ? -9.188 -13.133 -8.25 1 97.06 145 LEU B O 1
ATOM 4227 N N . VAL B 1 146 ? -9.383 -10.992 -7.895 1 95.81 146 VAL B N 1
ATOM 4228 C CA . VAL B 1 146 ? -9.102 -10.617 -9.273 1 95.81 146 VAL B CA 1
ATOM 4229 C C . VAL B 1 146 ? -7.68 -11.031 -9.648 1 95.81 146 VAL B C 1
ATOM 4231 O O . VAL B 1 146 ? -7.473 -11.719 -10.648 1 95.81 146 VAL B O 1
ATOM 4234 N N . PRO B 1 147 ? -6.668 -10.703 -8.844 1 96.12 147 PRO B N 1
ATOM 4235 C CA . PRO B 1 147 ? -5.328 -11.164 -9.219 1 96.12 147 PRO B CA 1
ATOM 4236 C C . PRO B 1 147 ? -5.215 -12.688 -9.25 1 96.12 147 PRO B C 1
ATOM 4238 O O . PRO B 1 147 ? -4.492 -13.242 -10.078 1 96.12 147 PRO B O 1
ATOM 4241 N N . ALA B 1 148 ? -5.926 -13.328 -8.391 1 96.81 148 ALA B N 1
ATOM 4242 C CA . ALA B 1 148 ? -5.895 -14.789 -8.391 1 96.81 148 ALA B CA 1
ATOM 4243 C C . ALA B 1 148 ? -6.504 -15.344 -9.68 1 96.81 148 ALA B C 1
ATOM 4245 O O . ALA B 1 148 ? -5.98 -16.297 -10.258 1 96.81 148 ALA B O 1
ATOM 4246 N N . LEU B 1 149 ? -7.551 -14.727 -10.141 1 95.06 149 LEU B N 1
ATOM 4247 C CA . LEU B 1 149 ? -8.211 -15.172 -11.359 1 95.06 149 LEU B CA 1
ATOM 4248 C C . LEU B 1 149 ? -7.305 -14.969 -12.57 1 95.06 149 LEU B C 1
ATOM 4250 O O . LEU B 1 149 ? -7.285 -15.805 -13.484 1 95.06 149 LEU B O 1
ATOM 4254 N N . VAL B 1 150 ? -6.52 -13.953 -12.562 1 95.12 150 VAL B N 1
ATOM 4255 C CA . VAL B 1 150 ? -5.664 -13.602 -13.695 1 95.12 150 VAL B CA 1
ATOM 4256 C C . VAL B 1 150 ? -4.5 -14.578 -13.789 1 95.12 150 VAL B C 1
ATOM 4258 O O . VAL B 1 150 ? -3.951 -14.797 -14.875 1 95.12 150 VAL B O 1
ATOM 4261 N N . THR B 1 151 ? -4.133 -15.266 -12.695 1 94.31 151 THR B N 1
ATOM 4262 C CA . THR B 1 151 ? -2.959 -16.141 -12.672 1 94.31 151 THR B CA 1
ATOM 4263 C C . THR B 1 151 ? -3.369 -17.594 -12.766 1 94.31 151 THR B C 1
ATOM 4265 O O . THR B 1 151 ? -2.516 -18.484 -12.773 1 94.31 151 THR B O 1
ATOM 4268 N N . GLN B 1 152 ? -4.641 -17.875 -12.898 1 91.94 152 GLN B N 1
ATOM 4269 C CA . GLN B 1 152 ? -5.105 -19.25 -12.938 1 91.94 152 GLN B CA 1
ATOM 4270 C C . GLN B 1 152 ? -5.031 -19.828 -14.352 1 91.94 152 GLN B C 1
ATOM 4272 O O . GLN B 1 152 ? -5.113 -19.078 -15.328 1 91.94 152 GLN B O 1
ATOM 4277 N N . THR B 1 153 ? -4.797 -21.156 -14.398 1 87.94 153 THR B N 1
ATOM 4278 C CA . THR B 1 153 ? -4.852 -21.906 -15.641 1 87.94 153 THR B CA 1
ATOM 4279 C C . THR B 1 153 ? -5.953 -22.969 -15.586 1 87.94 153 THR B C 1
ATOM 4281 O O . THR B 1 153 ? -5.953 -23.828 -14.711 1 87.94 153 THR B O 1
ATOM 4284 N N . PRO B 1 154 ? -7.062 -22.969 -16.469 1 86.94 154 PRO B N 1
ATOM 4285 C CA . PRO B 1 154 ? -7.188 -22.062 -17.609 1 86.94 154 PRO B CA 1
ATOM 4286 C C . PRO B 1 154 ? -7.723 -20.688 -17.203 1 86.94 154 PRO B C 1
ATOM 4288 O O . PRO B 1 154 ? -8.398 -20.562 -16.188 1 86.94 154 PRO B O 1
ATOM 4291 N N . LEU B 1 155 ? -7.43 -19.734 -18.016 1 86.19 155 LEU B N 1
ATOM 4292 C CA . LEU B 1 155 ? -7.859 -18.359 -17.766 1 86.19 155 LEU B CA 1
ATOM 4293 C C . LEU B 1 155 ? -9.367 -18.219 -17.938 1 86.19 155 LEU B C 1
ATOM 4295 O O . LEU B 1 155 ? -9.922 -18.609 -18.969 1 86.19 155 LEU B O 1
ATOM 4299 N N . ASN B 1 156 ? -9.953 -17.781 -16.891 1 84.38 156 ASN B N 1
ATOM 4300 C CA . ASN B 1 156 ? -11.383 -17.516 -16.953 1 84.38 156 ASN B CA 1
ATOM 4301 C C . ASN B 1 156 ? -11.664 -16.031 -17.234 1 84.38 156 ASN B C 1
ATOM 4303 O O . ASN B 1 156 ? -11.875 -15.258 -16.312 1 84.38 156 ASN B O 1
ATOM 4307 N N . LYS B 1 157 ? -11.852 -15.719 -18.391 1 84.56 157 LYS B N 1
ATOM 4308 C CA . LYS B 1 157 ? -12 -14.328 -18.812 1 84.56 157 LYS B CA 1
ATOM 4309 C C . LYS B 1 157 ? -13.32 -13.742 -18.328 1 84.56 157 LYS B C 1
ATOM 4311 O O . LYS B 1 157 ? -13.375 -12.578 -17.922 1 84.56 157 LYS B O 1
ATOM 4316 N N . SER B 1 158 ? -14.328 -14.57 -18.344 1 83.06 158 SER B N 1
ATOM 4317 C CA . SER B 1 158 ? -15.641 -14.086 -17.922 1 83.06 158 SER B CA 1
ATOM 4318 C C . SER B 1 158 ? -15.625 -13.633 -16.469 1 83.06 158 SER B C 1
ATOM 4320 O O . SER B 1 158 ? -16.141 -12.562 -16.141 1 83.06 158 SER B O 1
ATOM 4322 N N . ALA B 1 159 ? -14.977 -14.43 -15.648 1 87.31 159 ALA B N 1
ATOM 4323 C CA . ALA B 1 159 ? -14.898 -14.086 -14.234 1 87.31 159 ALA B CA 1
ATOM 4324 C C . ALA B 1 159 ? -14.086 -12.812 -14.023 1 87.31 159 ALA B C 1
ATOM 4326 O O . ALA B 1 159 ? -14.414 -12 -13.156 1 87.31 159 ALA B O 1
ATOM 4327 N N . ILE B 1 160 ? -13.078 -12.594 -14.789 1 90.12 160 ILE B N 1
ATOM 4328 C CA . ILE B 1 160 ? -12.219 -11.422 -14.656 1 90.12 160 ILE B CA 1
ATOM 4329 C C . ILE B 1 160 ? -12.984 -10.172 -15.086 1 90.12 160 ILE B C 1
ATOM 4331 O O . ILE B 1 160 ? -12.977 -9.164 -14.383 1 90.12 160 ILE B O 1
ATOM 4335 N N . TYR B 1 161 ? -13.703 -10.273 -16.156 1 86.38 161 TYR B N 1
ATOM 4336 C CA . TYR B 1 161 ? -14.414 -9.125 -16.703 1 86.38 161 TYR B CA 1
ATOM 4337 C C . TYR B 1 161 ? -15.578 -8.727 -15.805 1 86.38 161 TYR B C 1
ATOM 4339 O O . TYR B 1 161 ? -15.93 -7.543 -15.719 1 86.38 161 TYR B O 1
ATOM 4347 N N . THR B 1 162 ? -16.109 -9.656 -15.109 1 83.19 162 THR B N 1
ATOM 4348 C CA . THR B 1 162 ? -17.25 -9.375 -14.242 1 83.19 162 THR B CA 1
ATOM 4349 C C . THR B 1 162 ? -16.781 -8.75 -12.93 1 83.19 162 THR B C 1
ATOM 4351 O O . THR B 1 162 ? -17.438 -7.848 -12.398 1 83.19 162 THR B O 1
ATOM 4354 N N . ASN B 1 163 ? -15.625 -9.141 -12.453 1 89.25 163 ASN B N 1
ATOM 4355 C CA . ASN B 1 163 ? -15.219 -8.742 -11.109 1 89.25 163 ASN B CA 1
ATOM 4356 C C . ASN B 1 163 ? -14.227 -7.582 -11.141 1 89.25 163 ASN B C 1
ATOM 4358 O O . ASN B 1 163 ? -14.25 -6.719 -10.258 1 89.25 163 ASN B O 1
ATOM 4362 N N . ALA B 1 164 ? -13.461 -7.441 -12.141 1 92.31 164 ALA B N 1
ATOM 4363 C CA . ALA B 1 164 ? -12.383 -6.461 -12.188 1 92.31 164 ALA B CA 1
ATOM 4364 C C . ALA B 1 164 ? -12.93 -5.035 -12.141 1 92.31 164 ALA B C 1
ATOM 4366 O O . ALA B 1 164 ? -12.469 -4.215 -11.352 1 92.31 164 ALA B O 1
ATOM 4367 N N . PRO B 1 165 ? -13.977 -4.75 -12.883 1 90.88 165 PRO B N 1
ATOM 4368 C CA . PRO B 1 165 ? -14.477 -3.371 -12.836 1 90.88 165 PRO B CA 1
ATOM 4369 C C . PRO B 1 165 ? -15.133 -3.025 -11.5 1 90.88 165 PRO B C 1
ATOM 4371 O O . PRO B 1 165 ? -15.188 -1.854 -11.125 1 90.88 165 PRO B O 1
ATOM 4374 N N . ILE B 1 166 ? -15.586 -3.998 -10.773 1 93.25 166 ILE B N 1
ATOM 4375 C CA . ILE B 1 166 ? -16.328 -3.797 -9.539 1 93.25 166 ILE B CA 1
ATOM 4376 C C . ILE B 1 166 ? -15.391 -3.301 -8.438 1 93.25 166 ILE B C 1
ATOM 4378 O O . ILE B 1 166 ? -15.836 -2.723 -7.445 1 93.25 166 ILE B O 1
ATOM 4382 N N . ILE B 1 167 ? -14.094 -3.402 -8.656 1 96.06 167 ILE B N 1
ATOM 4383 C CA . ILE B 1 167 ? -13.102 -3.033 -7.645 1 96.06 167 ILE B CA 1
ATOM 4384 C C . ILE B 1 167 ? -13.156 -1.527 -7.398 1 96.06 167 ILE B C 1
ATOM 4386 O O . ILE B 1 167 ? -12.812 -1.058 -6.312 1 96.06 167 ILE B O 1
ATOM 4390 N N . VAL B 1 168 ? -13.648 -0.815 -8.367 1 95.31 168 VAL B N 1
ATOM 4391 C CA . VAL B 1 168 ? -13.703 0.64 -8.273 1 95.31 168 VAL B CA 1
ATOM 4392 C C . VAL B 1 168 ? -14.766 1.053 -7.258 1 95.31 168 VAL B C 1
ATOM 4394 O O . VAL B 1 168 ? -14.648 2.098 -6.613 1 95.31 168 VAL B O 1
ATOM 4397 N N . LEU B 1 169 ? -15.742 0.183 -7.055 1 96 169 LEU B N 1
ATOM 4398 C CA . LEU B 1 169 ? -16.906 0.52 -6.246 1 96 169 LEU B CA 1
ATOM 4399 C C . LEU B 1 169 ? -16.516 0.746 -4.789 1 96 169 LEU B C 1
ATOM 4401 O O . LEU B 1 169 ? -16.797 1.805 -4.223 1 96 169 LEU B O 1
ATOM 4405 N N . PRO B 1 170 ? -15.844 -0.202 -4.168 1 97.62 170 PRO B N 1
ATOM 4406 C CA . PRO B 1 170 ? -15.461 0.057 -2.775 1 97.62 170 PRO B CA 1
ATOM 4407 C C . PRO B 1 170 ? -14.453 1.198 -2.643 1 97.62 170 PRO B C 1
ATOM 4409 O O . PRO B 1 170 ? -14.461 1.914 -1.637 1 97.62 170 PRO B O 1
ATOM 4412 N N . ILE B 1 171 ? -13.617 1.438 -3.59 1 97.75 171 ILE B N 1
ATOM 4413 C CA . ILE B 1 171 ? -12.641 2.525 -3.559 1 97.75 171 ILE B CA 1
ATOM 4414 C C . ILE B 1 171 ? -13.367 3.867 -3.574 1 97.75 171 ILE B C 1
ATOM 4416 O O . ILE B 1 171 ? -13.055 4.762 -2.785 1 97.75 171 ILE B O 1
ATOM 4420 N N . VAL B 1 172 ? -14.375 3.93 -4.434 1 96.81 172 VAL B N 1
ATOM 4421 C CA . VAL B 1 172 ? -15.164 5.152 -4.543 1 96.81 172 VAL B CA 1
ATOM 4422 C C . VAL B 1 172 ? -15.969 5.359 -3.264 1 96.81 172 VAL B C 1
ATOM 4424 O O . VAL B 1 172 ? -16.125 6.484 -2.789 1 96.81 172 VAL B O 1
ATOM 4427 N N . ALA B 1 173 ? -16.484 4.281 -2.723 1 96.94 173 ALA B N 1
ATOM 4428 C CA . ALA B 1 173 ? -17.25 4.379 -1.473 1 96.94 173 ALA B CA 1
ATOM 4429 C C . ALA B 1 173 ? -16.375 4.93 -0.349 1 96.94 173 ALA B C 1
ATOM 4431 O O . ALA B 1 173 ? -16.781 5.824 0.389 1 96.94 173 ALA B O 1
ATOM 4432 N N . ILE B 1 174 ? -15.172 4.461 -0.236 1 97.19 174 ILE B N 1
ATOM 4433 C CA . ILE B 1 174 ? -14.25 4.91 0.807 1 97.19 174 ILE B CA 1
ATOM 4434 C C . ILE B 1 174 ? -13.961 6.398 0.627 1 97.19 174 ILE B C 1
ATOM 4436 O O . ILE B 1 174 ? -14.078 7.18 1.575 1 97.19 174 ILE B O 1
ATOM 4440 N N . GLY B 1 175 ? -13.672 6.801 -0.595 1 94.56 175 GLY B N 1
ATOM 4441 C CA . GLY B 1 175 ? -13.406 8.203 -0.854 1 94.56 175 GLY B CA 1
ATOM 4442 C C . GLY B 1 175 ? -14.609 9.094 -0.615 1 94.56 175 GLY B C 1
ATOM 4443 O O . GLY B 1 175 ? -14.484 10.18 -0.037 1 94.56 175 GLY B O 1
ATOM 4444 N N . TYR B 1 176 ? -15.758 8.602 -1.049 1 93.56 176 TYR B N 1
ATOM 4445 C CA . TYR B 1 176 ? -17 9.344 -0.931 1 93.56 176 TYR B CA 1
ATOM 4446 C C . TYR B 1 176 ? -17.344 9.609 0.531 1 93.56 176 TYR B C 1
ATOM 4448 O O . TYR B 1 176 ? -17.672 10.742 0.904 1 93.56 176 TYR B O 1
ATOM 4456 N N . TYR B 1 177 ? -17.203 8.656 1.378 1 92.94 177 TYR B N 1
ATOM 4457 C CA . TYR B 1 177 ? -17.609 8.805 2.771 1 92.94 177 TYR B CA 1
ATOM 4458 C C . TYR B 1 177 ? -16.5 9.414 3.607 1 92.94 177 TYR B C 1
ATOM 4460 O O . TYR B 1 177 ? -16.766 10.047 4.633 1 92.94 177 TYR B O 1
ATOM 4468 N N . MET B 1 178 ? -15.25 9.25 3.152 1 90.69 178 MET B N 1
ATOM 4469 C CA . MET B 1 178 ? -14.156 9.922 3.842 1 90.69 178 MET B CA 1
ATOM 4470 C C . MET B 1 178 ? -14.242 11.438 3.66 1 90.69 178 MET B C 1
ATOM 4472 O O . MET B 1 178 ? -13.914 12.195 4.574 1 90.69 178 MET B O 1
ATOM 4476 N N . HIS B 1 179 ? -14.672 11.852 2.514 1 88.44 179 HIS B N 1
ATOM 4477 C CA . HIS B 1 179 ? -14.82 13.273 2.227 1 88.44 179 HIS B CA 1
ATOM 4478 C C . HIS B 1 179 ? -15.945 13.891 3.055 1 88.44 179 HIS B C 1
ATOM 4480 O O . HIS B 1 179 ? -15.891 15.07 3.4 1 88.44 179 HIS B O 1
ATOM 4486 N N . ARG B 1 180 ? -16.906 13.086 3.416 1 86.88 180 ARG B N 1
ATOM 4487 C CA . ARG B 1 180 ? -18.078 13.586 4.137 1 86.88 180 ARG B CA 1
ATOM 4488 C C . ARG B 1 180 ? -17.906 13.422 5.641 1 86.88 180 ARG B C 1
ATOM 4490 O O . ARG B 1 180 ? -18.875 13.398 6.387 1 86.88 180 ARG B O 1
ATOM 4497 N N . ARG B 1 181 ? -16.672 13.32 6.043 1 87.31 181 ARG B N 1
ATOM 4498 C CA . ARG B 1 181 ? -16.375 13.234 7.469 1 87.31 181 ARG B CA 1
ATOM 4499 C C . ARG B 1 181 ? -16.781 14.516 8.188 1 87.31 181 ARG B C 1
ATOM 4501 O O . ARG B 1 181 ? -16.562 15.617 7.676 1 87.31 181 ARG B O 1
ATOM 4508 N N . PRO B 1 182 ? -17.375 14.305 9.32 1 83.19 182 PRO B N 1
ATOM 4509 C CA . PRO B 1 182 ? -17.75 15.516 10.062 1 83.19 182 PRO B CA 1
ATOM 4510 C C . PRO B 1 182 ? -16.547 16.375 10.445 1 83.19 182 PRO B C 1
ATOM 4512 O O . PRO B 1 182 ? -15.492 15.828 10.789 1 83.19 182 PRO B O 1
ATOM 4515 N N . VAL B 1 183 ? -16.719 17.625 10.352 1 77.94 183 VAL B N 1
ATOM 4516 C CA . VAL B 1 183 ? -15.656 18.562 10.68 1 77.94 183 VAL B CA 1
ATOM 4517 C C . VAL B 1 183 ? -15.461 18.609 12.195 1 77.94 183 VAL B C 1
ATOM 4519 O O . VAL B 1 183 ? -16.422 18.656 12.953 1 77.94 183 VAL B O 1
ATOM 4522 N N . GLN B 1 184 ? -14.25 18.344 12.523 1 78.62 184 GLN B N 1
ATOM 4523 C CA . GLN B 1 184 ? -13.922 18.375 13.945 1 78.62 184 GLN B CA 1
ATOM 4524 C C . GLN B 1 184 ? -12.75 19.328 14.211 1 78.62 184 GLN B C 1
ATOM 4526 O O . GLN B 1 184 ? -11.789 19.359 13.438 1 78.62 184 GLN B O 1
ATOM 4531 N N . ALA B 1 185 ? -12.953 20.109 15.258 1 72.44 185 ALA B N 1
ATOM 4532 C CA . ALA B 1 185 ? -11.883 21.016 15.672 1 72.44 185 ALA B CA 1
ATOM 4533 C C . ALA B 1 185 ? -10.773 20.25 16.391 1 72.44 185 ALA B C 1
ATOM 4535 O O . ALA B 1 185 ? -11.031 19.266 17.078 1 72.44 185 ALA B O 1
ATOM 4536 N N . ARG B 1 186 ? -9.531 20.516 16.062 1 69.38 186 ARG B N 1
ATOM 4537 C CA . ARG B 1 186 ? -8.406 19.891 16.734 1 69.38 186 ARG B CA 1
ATOM 4538 C C . ARG B 1 186 ? -8.312 20.328 18.188 1 69.38 186 ARG B C 1
ATOM 4540 O O . ARG B 1 186 ? -8.508 21.516 18.5 1 69.38 186 ARG B O 1
ATOM 4547 N N . SER B 1 187 ? -8.344 19.359 19 1 67.06 187 SER B N 1
ATOM 4548 C CA . SER B 1 187 ? -8.195 19.688 20.406 1 67.06 187 SER B CA 1
ATOM 4549 C C . SER B 1 187 ? -6.809 20.234 20.719 1 67.06 187 SER B C 1
ATOM 4551 O O . SER B 1 187 ? -5.816 19.781 20.141 1 67.06 187 SER B O 1
ATOM 4553 N N . PHE B 1 188 ? -6.793 21.297 21.344 1 65.75 188 PHE B N 1
ATOM 4554 C CA . PHE B 1 188 ? -5.539 21.891 21.781 1 65.75 188 PHE B CA 1
ATOM 4555 C C . PHE B 1 188 ? -4.91 21.078 22.906 1 65.75 188 PHE B C 1
ATOM 4557 O O . PHE B 1 188 ? -3.738 21.281 23.234 1 65.75 188 PHE B O 1
ATOM 4564 N N . LEU B 1 189 ? -5.656 20.172 23.359 1 67.31 189 LEU B N 1
ATOM 4565 C CA . LEU B 1 189 ? -5.121 19.406 24.484 1 67.31 189 LEU B CA 1
ATOM 4566 C C . LEU B 1 189 ? -4.172 18.312 23.984 1 67.31 189 LEU B C 1
ATOM 4568 O O . LEU B 1 189 ? -4.5 17.578 23.062 1 67.31 189 LEU B O 1
ATOM 4572 N N . GLU B 1 190 ? -2.938 18.516 24.359 1 74.88 190 GLU B N 1
ATOM 4573 C CA . GLU B 1 190 ? -1.914 17.547 24 1 74.88 190 GLU B CA 1
ATOM 4574 C C . GLU B 1 190 ? -2.145 16.203 24.703 1 74.88 190 GLU B C 1
ATOM 4576 O O . GLU B 1 190 ? -2.281 16.172 25.922 1 74.88 190 GLU B O 1
ATOM 4581 N N . ALA B 1 191 ? -2.459 15.25 23.906 1 78 191 ALA B N 1
ATOM 4582 C CA . ALA B 1 191 ? -2.598 13.906 24.469 1 78 191 ALA B CA 1
ATOM 4583 C C . ALA B 1 191 ? -1.3 13.445 25.125 1 78 191 ALA B C 1
ATOM 4585 O O . ALA B 1 191 ? -0.208 13.812 24.672 1 78 191 ALA B O 1
ATOM 4586 N N . PRO B 1 192 ? -1.468 12.742 26.234 1 85.69 192 PRO B N 1
ATOM 4587 C CA . PRO B 1 192 ? -0.269 12.203 26.875 1 85.69 192 PRO B CA 1
ATOM 4588 C C . PRO B 1 192 ? 0.54 11.297 25.938 1 85.69 192 PRO B C 1
ATOM 4590 O O . PRO B 1 192 ? 0.021 10.828 24.922 1 85.69 192 PRO B O 1
ATOM 4593 N N . LYS B 1 193 ? 1.771 11.211 26.359 1 89.88 193 LYS B N 1
ATOM 4594 C CA . LYS B 1 193 ? 2.629 10.297 25.594 1 89.88 193 LYS B CA 1
ATOM 4595 C C . LYS B 1 193 ? 2.078 8.875 25.625 1 89.88 193 LYS B C 1
ATOM 4597 O O . LYS B 1 193 ? 1.239 8.547 26.469 1 89.88 193 LYS B O 1
ATOM 4602 N N . ILE B 1 194 ? 2.51 8.023 24.734 1 93 194 ILE B N 1
ATOM 4603 C CA . ILE B 1 194 ? 1.92 6.703 24.516 1 93 194 ILE B CA 1
ATOM 4604 C C . ILE B 1 194 ? 2.168 5.816 25.734 1 93 194 ILE B C 1
ATOM 4606 O O . ILE B 1 194 ? 1.38 4.91 26.016 1 93 194 ILE B O 1
ATOM 4610 N N . TRP B 1 195 ? 3.238 6.066 26.516 1 93.06 195 TRP B N 1
ATOM 4611 C CA . TRP B 1 195 ? 3.562 5.246 27.672 1 93.06 195 TRP B CA 1
ATOM 4612 C C . TRP B 1 195 ? 2.523 5.426 28.781 1 93.06 195 TRP B C 1
ATOM 4614 O O . TRP B 1 195 ? 2.395 4.578 29.656 1 93.06 195 TRP B O 1
ATOM 4624 N N . LYS B 1 196 ? 1.764 6.516 28.781 1 93.94 196 LYS B N 1
ATOM 4625 C CA . LYS B 1 196 ? 0.725 6.809 29.766 1 93.94 196 LYS B CA 1
ATOM 4626 C C . LYS B 1 196 ? -0.645 6.352 29.266 1 93.94 196 LYS B C 1
ATOM 4628 O O . LYS B 1 196 ? -1.652 6.539 29.953 1 93.94 196 LYS B O 1
ATOM 4633 N N . ARG B 1 197 ? -0.639 5.762 28.125 1 94 197 ARG B N 1
ATOM 4634 C CA . ARG B 1 197 ? -1.851 5.203 27.531 1 94 197 ARG B CA 1
ATOM 4635 C C . ARG B 1 197 ? -1.691 3.711 27.266 1 94 197 ARG B C 1
ATOM 4637 O O . ARG B 1 197 ? -1.466 3.299 26.125 1 94 197 ARG B O 1
ATOM 4644 N N . PRO B 1 198 ? -1.915 2.926 28.203 1 94.94 198 PRO B N 1
ATOM 4645 C CA . PRO B 1 198 ? -1.596 1.5 28.109 1 94.94 198 PRO B CA 1
ATOM 4646 C C . PRO B 1 198 ? -2.369 0.795 27 1 94.94 198 PRO B C 1
ATOM 4648 O O . PRO B 1 198 ? -1.829 -0.091 26.328 1 94.94 198 PRO B O 1
ATOM 4651 N N . MET B 1 199 ? -3.635 1.085 26.859 1 95.31 199 MET B N 1
ATOM 4652 C CA . MET B 1 199 ? -4.406 0.452 25.797 1 95.31 199 MET B CA 1
ATOM 4653 C C . MET B 1 199 ? -3.822 0.788 24.438 1 95.31 199 MET B C 1
ATOM 4655 O O . MET B 1 199 ? -3.697 -0.088 23.578 1 95.31 199 MET B O 1
ATOM 4659 N N . ASP B 1 200 ? -3.494 2.025 24.25 1 96.12 200 ASP B N 1
ATOM 4660 C CA . ASP B 1 200 ? -2.889 2.438 22.984 1 96.12 200 ASP B CA 1
ATOM 4661 C C . ASP B 1 200 ? -1.519 1.789 22.797 1 96.12 200 ASP B C 1
ATOM 4663 O O . ASP B 1 200 ? -1.138 1.446 21.672 1 96.12 200 ASP B O 1
ATOM 4667 N N . LEU B 1 201 ? -0.81 1.638 23.891 1 97.56 201 LEU B N 1
ATOM 4668 C CA . LEU B 1 201 ? 0.486 0.971 23.828 1 97.56 201 LEU B CA 1
ATOM 4669 C C . LEU B 1 201 ? 0.329 -0.488 23.406 1 97.56 201 LEU B C 1
ATOM 4671 O O . LEU B 1 201 ? 1.128 -1.004 22.625 1 97.56 201 LEU B O 1
ATOM 4675 N N . LEU B 1 202 ? -0.651 -1.146 23.922 1 98 202 LEU B N 1
ATOM 4676 C CA . LEU B 1 202 ? -0.913 -2.535 23.562 1 98 202 LEU B CA 1
ATOM 4677 C C . LEU B 1 202 ? -1.233 -2.66 22.078 1 98 202 LEU B C 1
ATOM 4679 O O . LEU B 1 202 ? -0.753 -3.578 21.406 1 98 202 LEU B O 1
ATOM 4683 N N . PHE B 1 203 ? -2.053 -1.752 21.578 1 98.38 203 PHE B N 1
ATOM 4684 C CA . PHE B 1 203 ? -2.363 -1.763 20.156 1 98.38 203 PHE B CA 1
ATOM 4685 C C . PHE B 1 203 ? -1.118 -1.474 19.328 1 98.38 203 PHE B C 1
ATOM 4687 O O . PHE B 1 203 ? -0.926 -2.059 18.266 1 98.38 203 PHE B O 1
ATOM 4694 N N . PHE B 1 204 ? -0.29 -0.57 19.828 1 98.25 204 PHE B N 1
ATOM 4695 C CA . PHE B 1 204 ? 0.959 -0.268 19.141 1 98.25 204 PHE B CA 1
ATOM 4696 C C . PHE B 1 204 ? 1.832 -1.512 19.031 1 98.25 204 PHE B C 1
ATOM 4698 O O . PHE B 1 204 ? 2.361 -1.812 17.969 1 98.25 204 PHE B O 1
ATOM 4705 N N . VAL B 1 205 ? 1.963 -2.217 20.062 1 98.31 205 VAL B N 1
ATOM 4706 C CA . VAL B 1 205 ? 2.766 -3.434 20.094 1 98.31 205 VAL B CA 1
ATOM 4707 C C . VAL B 1 205 ? 2.164 -4.473 19.156 1 98.31 205 VAL B C 1
ATOM 4709 O O . VAL B 1 205 ? 2.889 -5.16 18.438 1 98.31 205 VAL B O 1
ATOM 4712 N N . TYR B 1 206 ? 0.896 -4.562 19.156 1 98.38 206 TYR B N 1
ATOM 4713 C CA . TYR B 1 206 ? 0.239 -5.484 18.234 1 98.38 206 TYR B CA 1
ATOM 4714 C C . TYR B 1 206 ? 0.568 -5.141 16.797 1 98.38 206 TYR B C 1
ATOM 4716 O O . TYR B 1 206 ? 0.909 -6.023 16 1 98.38 206 TYR B O 1
ATOM 4724 N N . PHE B 1 207 ? 0.429 -3.871 16.438 1 98.62 207 PHE B N 1
ATOM 4725 C CA . PHE B 1 207 ? 0.669 -3.48 15.055 1 98.62 207 PHE B CA 1
ATOM 4726 C C . PHE B 1 207 ? 2.129 -3.701 14.68 1 98.62 207 PHE B C 1
ATOM 4728 O O . PHE B 1 207 ? 2.432 -4.047 13.531 1 98.62 207 PHE B O 1
ATOM 4735 N N . LEU B 1 208 ? 2.996 -3.523 15.609 1 98.06 208 LEU B N 1
ATOM 4736 C CA . LEU B 1 208 ? 4.406 -3.803 15.367 1 98.06 208 LEU B CA 1
ATOM 4737 C C . LEU B 1 208 ? 4.629 -5.289 15.102 1 98.06 208 LEU B C 1
ATOM 4739 O O . LEU B 1 208 ? 5.301 -5.656 14.133 1 98.06 208 LEU B O 1
ATOM 4743 N N . LEU B 1 209 ? 4.047 -6.094 15.875 1 98.06 209 LEU B N 1
ATOM 4744 C CA . LEU B 1 209 ? 4.176 -7.539 15.711 1 98.06 209 LEU B CA 1
ATOM 4745 C C . LEU B 1 209 ? 3.496 -8.008 14.43 1 98.06 209 LEU B C 1
ATOM 4747 O O . LEU B 1 209 ? 4.039 -8.836 13.703 1 98.06 209 LEU B O 1
ATOM 4751 N N . ALA B 1 210 ? 2.299 -7.492 14.211 1 98.5 210 ALA B N 1
ATOM 4752 C CA . ALA B 1 210 ? 1.573 -7.84 12.992 1 98.5 210 ALA B CA 1
ATOM 4753 C C . ALA B 1 210 ? 2.369 -7.449 11.75 1 98.5 210 ALA B C 1
ATOM 4755 O O . ALA B 1 210 ? 2.369 -8.172 10.75 1 98.5 210 ALA B O 1
ATOM 4756 N N . ALA B 1 211 ? 3.043 -6.309 11.82 1 98.25 211 ALA B N 1
ATOM 4757 C CA . ALA B 1 211 ? 3.885 -5.871 10.711 1 98.25 211 ALA B CA 1
ATOM 4758 C C . ALA B 1 211 ? 5.004 -6.871 10.445 1 98.25 211 ALA B C 1
ATOM 4760 O O . ALA B 1 211 ? 5.27 -7.219 9.289 1 98.25 211 ALA B O 1
ATOM 4761 N N . CYS B 1 212 ? 5.598 -7.367 11.438 1 97.19 212 CYS B N 1
ATOM 4762 C CA . CYS B 1 212 ? 6.668 -8.352 11.297 1 97.19 212 CYS B CA 1
ATOM 4763 C C . CYS B 1 212 ? 6.137 -9.656 10.719 1 97.19 212 CYS B C 1
ATOM 4765 O O . CYS B 1 212 ? 6.766 -10.25 9.844 1 97.19 212 CYS B O 1
ATOM 4767 N N . VAL B 1 213 ? 4.984 -10.016 11.133 1 97.62 213 VAL B N 1
ATOM 4768 C CA . VAL B 1 213 ? 4.398 -11.281 10.703 1 97.62 213 VAL B CA 1
ATOM 4769 C C . VAL B 1 213 ? 4.023 -11.203 9.227 1 97.62 213 VAL B C 1
ATOM 4771 O O . VAL B 1 213 ? 4.27 -12.148 8.469 1 97.62 213 VAL B O 1
ATOM 4774 N N . VAL B 1 214 ? 3.434 -10.125 8.844 1 97.88 214 VAL B N 1
ATOM 4775 C CA . VAL B 1 214 ? 2.961 -10.039 7.461 1 97.88 214 VAL B CA 1
ATOM 4776 C C . VAL B 1 214 ? 4.152 -9.922 6.516 1 97.88 214 VAL B C 1
ATOM 4778 O O . VAL B 1 214 ? 4.102 -10.414 5.383 1 97.88 214 VAL B O 1
ATOM 4781 N N . VAL B 1 215 ? 5.25 -9.297 6.977 1 97.19 215 VAL B N 1
ATOM 4782 C CA . VAL B 1 215 ? 6.461 -9.242 6.164 1 97.19 215 VAL B CA 1
ATOM 4783 C C . VAL B 1 215 ? 7.059 -10.641 6.027 1 97.19 215 VAL B C 1
ATOM 4785 O O . VAL B 1 215 ? 7.406 -11.07 4.922 1 97.19 215 VAL B O 1
ATOM 4788 N N . PHE B 1 216 ? 7.117 -11.367 7.105 1 97.06 216 PHE B N 1
ATOM 4789 C CA . PHE B 1 216 ? 7.664 -12.719 7.105 1 97.06 216 PHE B CA 1
ATOM 4790 C C . PHE B 1 216 ? 6.832 -13.641 6.223 1 97.06 216 PHE B C 1
ATOM 4792 O O . PHE B 1 216 ? 7.375 -14.359 5.379 1 97.06 216 PHE B O 1
ATOM 4799 N N . ARG B 1 217 ? 5.547 -13.562 6.449 1 97.12 217 ARG B N 1
ATOM 4800 C CA . ARG B 1 217 ? 4.621 -14.383 5.68 1 97.12 217 ARG B CA 1
ATOM 4801 C C . ARG B 1 217 ? 4.68 -14.031 4.195 1 97.12 217 ARG B C 1
ATOM 4803 O O . ARG B 1 217 ? 4.676 -14.922 3.342 1 97.12 217 ARG B O 1
ATOM 4810 N N . GLY B 1 218 ? 4.703 -12.766 3.918 1 96.56 218 GLY B N 1
ATOM 4811 C CA . GLY B 1 218 ? 4.785 -12.32 2.537 1 96.56 218 GLY B CA 1
ATOM 4812 C C . GLY B 1 218 ? 6.066 -12.75 1.847 1 96.56 218 GLY B C 1
ATOM 4813 O O . GLY B 1 218 ? 6.039 -13.195 0.699 1 96.56 218 GLY B O 1
ATOM 4814 N N . MET B 1 219 ? 7.18 -12.664 2.539 1 96.12 219 MET B N 1
ATOM 4815 C CA . MET B 1 219 ? 8.461 -13.078 1.972 1 96.12 219 MET B CA 1
ATOM 4816 C C . MET B 1 219 ? 8.484 -14.586 1.733 1 96.12 219 MET B C 1
ATOM 4818 O O . MET B 1 219 ? 9.062 -15.055 0.748 1 96.12 219 MET B O 1
ATOM 4822 N N . ALA B 1 220 ? 7.859 -15.297 2.596 1 96.62 220 ALA B N 1
ATOM 4823 C CA . ALA B 1 220 ? 7.797 -16.75 2.439 1 96.62 220 ALA B CA 1
ATOM 4824 C C . ALA B 1 220 ? 7.027 -17.125 1.18 1 96.62 220 ALA B C 1
ATOM 4826 O O . ALA B 1 220 ? 7.426 -18.047 0.452 1 96.62 220 ALA B O 1
ATOM 4827 N N . VAL B 1 221 ? 5.98 -16.391 0.898 1 95.81 221 VAL B N 1
ATOM 4828 C CA . VAL B 1 221 ? 5.09 -16.734 -0.201 1 95.81 221 VAL B CA 1
ATOM 4829 C C . VAL B 1 221 ? 5.723 -16.328 -1.53 1 95.81 221 VAL B C 1
ATOM 4831 O O . VAL B 1 221 ? 5.484 -16.969 -2.559 1 95.81 221 VAL B O 1
ATOM 4834 N N . VAL B 1 222 ? 6.586 -15.281 -1.525 1 93.5 222 VAL B N 1
ATOM 4835 C CA . VAL B 1 222 ? 7.168 -14.797 -2.773 1 93.5 222 VAL B CA 1
ATOM 4836 C C . VAL B 1 222 ? 8.414 -15.617 -3.113 1 93.5 222 VAL B C 1
ATOM 4838 O O . VAL B 1 222 ? 9.055 -15.383 -4.141 1 93.5 222 VAL B O 1
ATOM 4841 N N . GLY B 1 223 ? 8.773 -16.562 -2.289 1 92.81 223 GLY B N 1
ATOM 4842 C CA . GLY B 1 223 ? 9.859 -17.469 -2.611 1 92.81 223 GLY B CA 1
ATOM 4843 C C . GLY B 1 223 ? 11.102 -17.25 -1.768 1 92.81 223 GLY B C 1
ATOM 4844 O O . GLY B 1 223 ? 12.219 -17.453 -2.234 1 92.81 223 GLY B O 1
ATOM 4845 N N . GLY B 1 224 ? 10.867 -16.766 -0.603 1 94.44 224 GLY B N 1
ATOM 4846 C CA . GLY B 1 224 ? 12.008 -16.641 0.288 1 94.44 224 GLY B CA 1
ATOM 4847 C C . GLY B 1 224 ? 12.781 -17.938 0.462 1 94.44 224 GLY B C 1
ATOM 4848 O O . GLY B 1 224 ? 12.188 -19 0.604 1 94.44 224 GLY B O 1
ATOM 4849 N N . LYS B 1 225 ? 14.078 -17.828 0.493 1 94.44 225 LYS B N 1
ATOM 4850 C CA . LYS B 1 225 ? 14.898 -19.031 0.464 1 94.44 225 LYS B CA 1
ATOM 4851 C C . LYS B 1 225 ? 15.383 -19.406 1.863 1 94.44 225 LYS B C 1
ATOM 4853 O O . LYS B 1 225 ? 16.031 -20.438 2.051 1 94.44 225 LYS B O 1
ATOM 4858 N N . ALA B 1 226 ? 15.008 -18.641 2.807 1 93.25 226 ALA B N 1
ATOM 4859 C CA . ALA B 1 226 ? 15.406 -18.953 4.18 1 93.25 226 ALA B CA 1
ATOM 4860 C C . ALA B 1 226 ? 14.742 -20.234 4.664 1 93.25 226 ALA B C 1
ATOM 4862 O O . ALA B 1 226 ? 13.578 -20.484 4.367 1 93.25 226 ALA B O 1
ATOM 4863 N N . SER B 1 227 ? 15.438 -21.047 5.441 1 94 227 SER B N 1
ATOM 4864 C CA . SER B 1 227 ? 14.938 -22.328 5.93 1 94 227 SER B CA 1
ATOM 4865 C C . SER B 1 227 ? 13.711 -22.156 6.816 1 94 227 SER B C 1
ATOM 4867 O O . SER B 1 227 ? 12.781 -22.953 6.766 1 94 227 SER B O 1
ATOM 4869 N N . CYS B 1 228 ? 13.727 -21.078 7.582 1 94.19 228 CYS B N 1
ATOM 4870 C CA . CYS B 1 228 ? 12.594 -20.828 8.469 1 94.19 228 CYS B CA 1
ATOM 4871 C C . CYS B 1 228 ? 11.336 -20.531 7.668 1 94.19 228 CYS B C 1
ATOM 4873 O O . CYS B 1 228 ? 10.227 -20.859 8.102 1 94.19 228 CYS B O 1
ATOM 4875 N N . MET B 1 229 ? 11.469 -19.969 6.59 1 95.5 229 MET B N 1
ATOM 4876 C CA . MET B 1 229 ? 10.328 -19.625 5.746 1 95.5 229 MET B CA 1
ATOM 4877 C C . MET B 1 229 ? 9.773 -20.875 5.059 1 95.5 229 MET B C 1
ATOM 4879 O O . MET B 1 229 ? 8.555 -21.031 4.961 1 95.5 229 MET B O 1
ATOM 4883 N N . LYS B 1 230 ? 10.648 -21.734 4.648 1 95.25 230 LYS B N 1
ATOM 4884 C CA . LYS B 1 230 ? 10.219 -23 4.047 1 95.25 230 LYS B CA 1
ATOM 4885 C C . LYS B 1 230 ? 9.492 -23.875 5.066 1 95.25 230 LYS B C 1
ATOM 4887 O O . LYS B 1 230 ? 8.469 -24.484 4.746 1 95.25 230 LYS B O 1
ATOM 4892 N N . ASP B 1 231 ? 10.062 -23.859 6.207 1 95.88 231 ASP B N 1
ATOM 4893 C CA . ASP B 1 231 ? 9.445 -24.625 7.281 1 95.88 231 ASP B CA 1
ATOM 4894 C C . ASP B 1 231 ? 8.062 -24.062 7.625 1 95.88 231 ASP B C 1
ATOM 4896 O O . ASP B 1 231 ? 7.121 -24.828 7.863 1 95.88 231 ASP B O 1
ATOM 4900 N N . TYR B 1 232 ? 7.938 -22.844 7.664 1 96.38 232 TYR B N 1
ATOM 4901 C CA . TYR B 1 232 ? 6.668 -22.188 7.961 1 96.38 232 TYR B CA 1
ATOM 4902 C C . TYR B 1 232 ? 5.609 -22.547 6.926 1 96.38 232 TYR B C 1
ATOM 4904 O O . TYR B 1 232 ? 4.48 -22.906 7.277 1 96.38 232 TYR B O 1
ATOM 4912 N N . LEU B 1 233 ? 5.957 -22.547 5.672 1 95.88 233 LEU B N 1
ATOM 4913 C CA . LEU B 1 233 ? 5.031 -22.828 4.582 1 95.88 233 LEU B CA 1
ATOM 4914 C C . LEU B 1 233 ? 4.633 -24.312 4.582 1 95.88 233 LEU B C 1
ATOM 4916 O O . LEU B 1 233 ? 3.496 -24.641 4.242 1 95.88 233 LEU B O 1
ATOM 4920 N N . SER B 1 234 ? 5.508 -25.141 4.988 1 94.81 234 SER B N 1
ATOM 4921 C CA . SER B 1 234 ? 5.246 -26.578 4.895 1 94.81 234 SER B CA 1
ATOM 4922 C C . SER B 1 234 ? 4.539 -27.094 6.145 1 94.81 234 SER B C 1
ATOM 4924 O O . SER B 1 234 ? 3.682 -27.969 6.059 1 94.81 234 SER B O 1
ATOM 4926 N N . ASN B 1 235 ? 4.863 -26.438 7.297 1 94.69 235 ASN B N 1
ATOM 4927 C CA . ASN B 1 235 ? 4.406 -27.062 8.531 1 94.69 235 ASN B CA 1
ATOM 4928 C C . ASN B 1 235 ? 3.385 -26.188 9.258 1 94.69 235 ASN B C 1
ATOM 4930 O O . ASN B 1 235 ? 2.555 -26.703 10.016 1 94.69 235 ASN B O 1
ATOM 4934 N N . CYS B 1 236 ? 3.424 -24.984 9.078 1 94.94 236 CYS B N 1
ATOM 4935 C CA . CYS B 1 236 ? 2.521 -24.109 9.828 1 94.94 236 CYS B CA 1
ATOM 4936 C C . CYS B 1 236 ? 1.311 -23.734 8.984 1 94.94 236 CYS B C 1
ATOM 4938 O O . CYS B 1 236 ? 0.171 -23.859 9.438 1 94.94 236 CYS B O 1
ATOM 4940 N N . GLU B 1 237 ? 1.566 -23.25 7.793 1 96.62 237 GLU B N 1
ATOM 4941 C CA . GLU B 1 237 ? 0.478 -22.797 6.934 1 96.62 237 GLU B CA 1
ATOM 4942 C C . GLU B 1 237 ? 0.66 -23.297 5.5 1 96.62 237 GLU B C 1
ATOM 4944 O O . GLU B 1 237 ? 0.821 -22.5 4.578 1 96.62 237 GLU B O 1
ATOM 4949 N N . PRO B 1 238 ? 0.457 -24.562 5.285 1 96.25 238 PRO B N 1
ATOM 4950 C CA . PRO B 1 238 ? 0.623 -25.109 3.939 1 96.25 238 PRO B CA 1
ATOM 4951 C C . PRO B 1 238 ? -0.426 -24.594 2.957 1 96.25 238 PRO B C 1
ATOM 4953 O O . PRO B 1 238 ? -0.232 -24.672 1.741 1 96.25 238 PRO B O 1
ATOM 4956 N N . TYR B 1 239 ? -1.575 -24.047 3.482 1 96.81 239 TYR B N 1
ATOM 4957 C CA . TYR B 1 239 ? -2.65 -23.516 2.656 1 96.81 239 TYR B CA 1
ATOM 4958 C C . TYR B 1 239 ? -2.133 -22.422 1.731 1 96.81 239 TYR B C 1
ATOM 4960 O O . TYR B 1 239 ? -2.682 -22.203 0.648 1 96.81 239 TYR B O 1
ATOM 4968 N N . LEU B 1 240 ? -1.016 -21.812 2.062 1 96.75 240 LEU B N 1
ATOM 4969 C CA . LEU B 1 240 ? -0.442 -20.703 1.3 1 96.75 240 LEU B CA 1
ATOM 4970 C C . LEU B 1 240 ? 0.139 -21.203 -0.021 1 96.75 240 LEU B C 1
ATOM 4972 O O . LEU B 1 240 ? 0.384 -20.406 -0.933 1 96.75 240 LEU B O 1
ATOM 4976 N N . LYS B 1 241 ? 0.316 -22.484 -0.14 1 93.81 241 LYS B N 1
ATOM 4977 C CA . LYS B 1 241 ? 0.868 -23.062 -1.357 1 93.81 241 LYS B CA 1
ATOM 4978 C C . LYS B 1 241 ? -0.241 -23.594 -2.266 1 93.81 241 LYS B C 1
ATOM 4980 O O . LYS B 1 241 ? 0.033 -24.25 -3.27 1 93.81 241 LYS B O 1
ATOM 4985 N N . ASP B 1 242 ? -1.445 -23.266 -1.933 1 92.88 242 ASP B N 1
ATOM 4986 C CA . ASP B 1 242 ? -2.584 -23.75 -2.713 1 92.88 242 ASP B CA 1
ATOM 4987 C C . ASP B 1 242 ? -2.432 -23.375 -4.188 1 92.88 242 ASP B C 1
ATOM 4989 O O . ASP B 1 242 ? -1.98 -22.281 -4.516 1 92.88 242 ASP B O 1
ATOM 4993 N N . SER B 1 243 ? -2.84 -24.219 -5.055 1 88.5 243 SER B N 1
ATOM 4994 C CA . SER B 1 243 ? -2.645 -24.078 -6.492 1 88.5 243 SER B CA 1
ATOM 4995 C C . SER B 1 243 ? -3.539 -22.984 -7.066 1 88.5 243 SER B C 1
ATOM 4997 O O . SER B 1 243 ? -3.23 -22.406 -8.109 1 88.5 243 SER B O 1
ATOM 4999 N N . ASN B 1 244 ? -4.645 -22.688 -6.383 1 90.88 244 ASN B N 1
ATOM 5000 C CA . ASN B 1 244 ? -5.551 -21.656 -6.879 1 90.88 244 ASN B CA 1
ATOM 5001 C C . ASN B 1 244 ? -5.035 -20.266 -6.562 1 90.88 244 ASN B C 1
ATOM 5003 O O . ASN B 1 244 ? -5.582 -19.266 -7.055 1 90.88 244 ASN B O 1
ATOM 5007 N N . SER B 1 245 ? -4.059 -20.047 -5.789 1 93.56 245 SER B N 1
ATOM 5008 C CA . SER B 1 245 ? -3.271 -18.828 -5.559 1 93.56 245 SER B CA 1
ATOM 5009 C C . SER B 1 245 ? -4.055 -17.812 -4.742 1 93.56 245 SER B C 1
ATOM 5011 O O . SER B 1 245 ? -3.604 -16.672 -4.559 1 93.56 245 SER B O 1
ATOM 5013 N N . PHE B 1 246 ? -5.32 -18.156 -4.27 1 96.62 246 PHE B N 1
ATOM 5014 C CA . PHE B 1 246 ? -6.094 -17.203 -3.484 1 96.62 246 PHE B CA 1
ATOM 5015 C C . PHE B 1 246 ? -5.375 -16.875 -2.184 1 96.62 246 PHE B C 1
ATOM 5017 O O . PHE B 1 246 ? -5.191 -15.695 -1.856 1 96.62 246 PHE B O 1
ATOM 5024 N N . PRO B 1 247 ? -4.867 -17.875 -1.456 1 96.88 247 PRO B N 1
ATOM 5025 C CA . PRO B 1 247 ? -4.16 -17.547 -0.217 1 96.88 247 PRO B CA 1
ATOM 5026 C C . PRO B 1 247 ? -2.863 -16.766 -0.465 1 96.88 247 PRO B C 1
ATOM 5028 O O . PRO B 1 247 ? -2.457 -15.961 0.366 1 96.88 247 PRO B O 1
ATOM 5031 N N . LYS B 1 248 ? -2.25 -17.031 -1.582 1 96.19 248 LYS B N 1
ATOM 5032 C CA . LYS B 1 248 ? -1.036 -16.312 -1.948 1 96.19 248 LYS B CA 1
ATOM 5033 C C . LYS B 1 248 ? -1.307 -14.812 -2.078 1 96.19 248 LYS B C 1
ATOM 5035 O O . LYS B 1 248 ? -0.563 -13.992 -1.534 1 96.19 248 LYS B O 1
ATOM 5040 N N . PHE B 1 249 ? -2.355 -14.477 -2.73 1 97.25 249 PHE B N 1
ATOM 5041 C CA . PHE B 1 249 ? -2.662 -13.07 -2.959 1 97.25 249 PHE B CA 1
ATOM 5042 C C . PHE B 1 249 ? -3.209 -12.422 -1.691 1 97.25 249 PHE B C 1
ATOM 5044 O O . PHE B 1 249 ? -3.064 -11.211 -1.492 1 97.25 249 PHE B O 1
ATOM 5051 N N . GLN B 1 250 ? -3.822 -13.188 -0.835 1 98.12 250 GLN B N 1
ATOM 5052 C CA . GLN B 1 250 ? -4.168 -12.648 0.477 1 98.12 250 GLN B CA 1
ATOM 5053 C C . GLN B 1 250 ? -2.916 -12.289 1.271 1 98.12 250 GLN B C 1
ATOM 5055 O O . GLN B 1 250 ? -2.865 -11.242 1.922 1 98.12 250 GLN B O 1
ATOM 5060 N N . ALA B 1 251 ? -1.907 -13.211 1.193 1 97.69 251 ALA B N 1
ATOM 5061 C CA . ALA B 1 251 ? -0.646 -12.938 1.88 1 97.69 251 ALA B CA 1
ATOM 5062 C C . ALA B 1 251 ? 0.037 -11.703 1.305 1 97.69 251 ALA B C 1
ATOM 5064 O O . ALA B 1 251 ? 0.622 -10.906 2.045 1 97.69 251 ALA B O 1
ATOM 5065 N N . LEU B 1 252 ? -0.052 -11.508 0.014 1 96.81 252 LEU B N 1
ATOM 5066 C CA . LEU B 1 252 ? 0.533 -10.328 -0.619 1 96.81 252 LEU B CA 1
ATOM 5067 C C . LEU B 1 252 ? -0.227 -9.07 -0.225 1 96.81 252 LEU B C 1
ATOM 5069 O O . LEU B 1 252 ? 0.376 -8.008 -0.033 1 96.81 252 LEU B O 1
ATOM 5073 N N . SER B 1 253 ? -1.53 -9.172 -0.139 1 97.31 253 SER B N 1
ATOM 5074 C CA . SER B 1 253 ? -2.32 -8.039 0.324 1 97.31 253 SER B CA 1
ATOM 5075 C C . SER B 1 253 ? -1.927 -7.629 1.74 1 97.31 253 SER B C 1
ATOM 5077 O O . SER B 1 253 ? -1.877 -6.438 2.059 1 97.31 253 SER B O 1
ATOM 5079 N N . TYR B 1 254 ? -1.625 -8.617 2.584 1 98.06 254 TYR B N 1
ATOM 5080 C CA . TYR B 1 254 ? -1.146 -8.336 3.934 1 98.06 254 TYR B CA 1
ATOM 5081 C C . TYR B 1 254 ? 0.196 -7.613 3.895 1 98.06 254 TYR B C 1
ATOM 5083 O O . TYR B 1 254 ? 0.382 -6.598 4.566 1 98.06 254 TYR B O 1
ATOM 5091 N N . LEU B 1 255 ? 1.039 -8.094 3.084 1 97.12 255 LEU B N 1
ATOM 5092 C CA . LEU B 1 255 ? 2.41 -7.605 3.016 1 97.12 255 LEU B CA 1
ATOM 5093 C C . LEU B 1 255 ? 2.443 -6.141 2.59 1 97.12 255 LEU B C 1
ATOM 5095 O O . LEU B 1 255 ? 3.258 -5.363 3.09 1 97.12 255 LEU B O 1
ATOM 5099 N N . TYR B 1 256 ? 1.515 -5.742 1.701 1 96.44 256 TYR B N 1
ATOM 5100 C CA . TYR B 1 256 ? 1.638 -4.402 1.136 1 96.44 256 TYR B CA 1
ATOM 5101 C C . TYR B 1 256 ? 0.562 -3.477 1.689 1 96.44 256 TYR B C 1
ATOM 5103 O O . TYR B 1 256 ? 0.862 -2.537 2.43 1 96.44 256 TYR B O 1
ATOM 5111 N N . PHE B 1 257 ? -0.672 -3.809 1.562 1 97.19 257 PHE B N 1
ATOM 5112 C CA . PHE B 1 257 ? -1.743 -2.904 1.96 1 97.19 257 PHE B CA 1
ATOM 5113 C C . PHE B 1 257 ? -1.903 -2.889 3.477 1 97.19 257 PHE B C 1
ATOM 5115 O O . PHE B 1 257 ? -1.981 -1.819 4.086 1 97.19 257 PHE B O 1
ATOM 5122 N N . TYR B 1 258 ? -1.927 -4.023 4.07 1 98.31 258 TYR B N 1
ATOM 5123 C CA . TYR B 1 258 ? -2.1 -4.07 5.516 1 98.31 258 TYR B CA 1
ATOM 5124 C C . TYR B 1 258 ? -0.88 -3.502 6.23 1 98.31 258 TYR B C 1
ATOM 5126 O O . TYR B 1 258 ? -1.013 -2.822 7.254 1 98.31 258 TYR B O 1
ATOM 5134 N N . LEU B 1 259 ? 0.253 -3.791 5.684 1 98.12 259 LEU B N 1
ATOM 5135 C CA . LEU B 1 259 ? 1.474 -3.244 6.27 1 98.12 259 LEU B CA 1
ATOM 5136 C C . LEU B 1 259 ? 1.438 -1.72 6.27 1 98.12 259 LEU B C 1
ATOM 5138 O O . LEU B 1 259 ? 1.768 -1.089 7.277 1 98.12 259 LEU B O 1
ATOM 5142 N N . ALA B 1 260 ? 1.065 -1.168 5.133 1 96.44 260 ALA B N 1
ATOM 5143 C CA . ALA B 1 260 ? 0.947 0.285 5.051 1 96.44 260 ALA B CA 1
ATOM 5144 C C . ALA B 1 260 ? -0.027 0.817 6.098 1 96.44 260 ALA B C 1
ATOM 5146 O O . ALA B 1 260 ? 0.222 1.854 6.715 1 96.44 260 ALA B O 1
ATOM 5147 N N . TYR B 1 261 ? -1.114 0.11 6.305 1 98.12 261 TYR B N 1
ATOM 5148 C CA . TYR B 1 261 ? -2.072 0.529 7.324 1 98.12 261 TYR B CA 1
ATOM 5149 C C . TYR B 1 261 ? -1.483 0.386 8.719 1 98.12 261 TYR B C 1
ATOM 5151 O O . TYR B 1 261 ? -1.691 1.246 9.578 1 98.12 261 TYR B O 1
ATOM 5159 N N . TYR B 1 262 ? -0.79 -0.712 8.969 1 98.62 262 TYR B N 1
ATOM 5160 C CA . TYR B 1 262 ? -0.192 -0.924 10.281 1 98.62 262 TYR B CA 1
ATOM 5161 C C . TYR B 1 262 ? 0.768 0.207 10.633 1 98.62 262 TYR B C 1
ATOM 5163 O O . TYR B 1 262 ? 0.75 0.718 11.758 1 98.62 262 TYR B O 1
ATOM 5171 N N . LEU B 1 263 ? 1.522 0.586 9.703 1 97.56 263 LEU B N 1
ATOM 5172 C CA . LEU B 1 263 ? 2.465 1.678 9.922 1 97.56 263 LEU B CA 1
ATOM 5173 C C . LEU B 1 263 ? 1.73 2.99 10.164 1 97.56 263 LEU B C 1
ATOM 5175 O O . LEU B 1 263 ? 2.125 3.775 11.031 1 97.56 263 LEU B O 1
ATOM 5179 N N . SER B 1 264 ? 0.639 3.199 9.43 1 96.75 264 SER B N 1
ATOM 5180 C CA . SER B 1 264 ? -0.161 4.406 9.625 1 96.75 264 SER B CA 1
ATOM 5181 C C . SER B 1 264 ? -0.844 4.402 10.984 1 96.75 264 SER B C 1
ATOM 5183 O O . SER B 1 264 ? -0.955 5.449 11.633 1 96.75 264 SER B O 1
ATOM 5185 N N . ALA B 1 265 ? -1.321 3.234 11.32 1 97.81 265 ALA B N 1
ATOM 5186 C CA . ALA B 1 265 ? -1.967 3.115 12.625 1 97.81 265 ALA B CA 1
ATOM 5187 C C . ALA B 1 265 ? -0.976 3.385 13.758 1 97.81 265 ALA B C 1
ATOM 5189 O O . ALA B 1 265 ? -1.313 4.043 14.742 1 97.81 265 ALA B O 1
ATOM 5190 N N . MET B 1 266 ? 0.234 2.877 13.609 1 97.75 266 MET B N 1
ATOM 5191 C CA . MET B 1 266 ? 1.271 3.148 14.602 1 97.75 266 MET B CA 1
ATOM 5192 C C . MET B 1 266 ? 1.558 4.645 14.695 1 97.75 266 MET B C 1
ATOM 5194 O O . MET B 1 266 ? 1.708 5.188 15.789 1 97.75 266 MET B O 1
ATOM 5198 N N . TYR B 1 267 ? 1.572 5.309 13.594 1 96 267 TYR B N 1
ATOM 5199 C CA . TYR B 1 267 ? 1.762 6.754 13.555 1 96 267 TYR B CA 1
ATOM 5200 C C . TYR B 1 267 ? 0.646 7.469 14.305 1 96 267 TYR B C 1
ATOM 5202 O O . TYR B 1 267 ? 0.907 8.367 15.109 1 96 267 TYR B O 1
ATOM 5210 N N . GLY B 1 268 ? -0.562 7.051 14.023 1 94.25 268 GLY B N 1
ATOM 5211 C CA . GLY B 1 268 ? -1.696 7.676 14.688 1 94.25 268 GLY B CA 1
ATOM 5212 C C . GLY B 1 268 ? -1.721 7.438 16.188 1 94.25 268 GLY B C 1
ATOM 5213 O O . GLY B 1 268 ? -2.201 8.281 16.938 1 94.25 268 GLY B O 1
ATOM 5214 N N . LEU B 1 269 ? -1.235 6.332 16.594 1 95.94 269 LEU B N 1
ATOM 5215 C CA . LEU B 1 269 ? -1.188 6.016 18.016 1 95.94 269 LEU B CA 1
ATOM 5216 C C . LEU B 1 269 ? -0.095 6.816 18.719 1 95.94 269 LEU B C 1
ATOM 5218 O O . LEU B 1 269 ? -0.259 7.227 19.859 1 95.94 269 LEU B O 1
ATOM 5222 N N . LEU B 1 270 ? 1.008 7.055 18.031 1 94.31 270 LEU B N 1
ATOM 5223 C CA . LEU B 1 270 ? 2.107 7.832 18.578 1 94.31 270 LEU B CA 1
ATOM 5224 C C . LEU B 1 270 ? 1.745 9.312 18.656 1 94.31 270 LEU B C 1
ATOM 5226 O O . LEU B 1 270 ? 2.172 10.016 19.578 1 94.31 270 LEU B O 1
ATOM 5230 N N . TYR B 1 271 ? 0.998 9.703 17.656 1 90.75 271 TYR B N 1
ATOM 5231 C CA . TYR B 1 271 ? 0.591 11.102 17.562 1 90.75 271 TYR B CA 1
ATOM 5232 C C . TYR B 1 271 ? -0.927 11.227 17.516 1 90.75 271 TYR B C 1
ATOM 5234 O O . TYR B 1 271 ? -1.502 11.422 16.438 1 90.75 271 TYR B O 1
ATOM 5242 N N . PRO B 1 272 ? -1.485 11.281 18.688 1 88.88 272 PRO B N 1
ATOM 5243 C CA . PRO B 1 272 ? -2.945 11.391 18.703 1 88.88 272 PRO B CA 1
ATOM 5244 C C . PRO B 1 272 ? -3.441 12.703 18.094 1 88.88 272 PRO B C 1
ATOM 5246 O O . PRO B 1 272 ? -2.688 13.672 18.016 1 88.88 272 PRO B O 1
ATOM 5249 N N . GLY B 1 273 ? -4.676 12.711 17.641 1 86.06 273 GLY B N 1
ATOM 5250 C CA . GLY B 1 273 ? -5.266 13.867 16.984 1 86.06 273 GLY B CA 1
ATOM 5251 C C . GLY B 1 273 ? -5.469 13.68 15.492 1 86.06 273 GLY B C 1
ATOM 5252 O O . GLY B 1 273 ? -5.828 14.617 14.781 1 86.06 273 GLY B O 1
ATOM 5253 N N . GLN B 1 274 ? -5.203 12.469 15.062 1 88.31 274 GLN B N 1
ATOM 5254 C CA . GLN B 1 274 ? -5.434 12.141 13.664 1 88.31 274 GLN B CA 1
ATOM 5255 C C . GLN B 1 274 ? -6.883 11.727 13.43 1 88.31 274 GLN B C 1
ATOM 5257 O O . GLN B 1 274 ? -7.234 10.555 13.609 1 88.31 274 GLN B O 1
ATOM 5262 N N . HIS B 1 275 ? -7.645 12.516 12.867 1 88.56 275 HIS B N 1
ATOM 5263 C CA . HIS B 1 275 ? -9.086 12.289 12.789 1 88.56 275 HIS B CA 1
ATOM 5264 C C . HIS B 1 275 ? -9.422 11.281 11.703 1 88.56 275 HIS B C 1
ATOM 5266 O O . HIS B 1 275 ? -10.539 10.766 11.656 1 88.56 275 HIS B O 1
ATOM 5272 N N . TRP B 1 276 ? -8.445 11.008 10.836 1 91 276 TRP B N 1
ATOM 5273 C CA . TRP B 1 276 ? -8.695 10.016 9.797 1 91 276 TRP B CA 1
ATOM 5274 C C . TRP B 1 276 ? -8.609 8.602 10.359 1 91 276 TRP B C 1
ATOM 5276 O O . TRP B 1 276 ? -9.023 7.637 9.703 1 91 276 TRP B O 1
ATOM 5286 N N . MET B 1 277 ? -8.133 8.438 11.578 1 94.62 277 MET B N 1
ATOM 5287 C CA . MET B 1 277 ? -7.82 7.133 12.156 1 94.62 277 MET B CA 1
ATOM 5288 C C . MET B 1 277 ? -9.086 6.312 12.359 1 94.62 277 MET B C 1
ATOM 5290 O O . MET B 1 277 ? -9.117 5.121 12.055 1 94.62 277 MET B O 1
ATOM 5294 N N . ALA B 1 278 ? -10.141 6.879 12.844 1 95.38 278 ALA B N 1
ATOM 5295 C CA . ALA B 1 278 ? -11.375 6.145 13.109 1 95.38 278 ALA B CA 1
ATOM 5296 C C . ALA B 1 278 ? -11.977 5.598 11.812 1 95.38 278 ALA B C 1
ATOM 5298 O O . ALA B 1 278 ? -12.398 4.441 11.758 1 95.38 278 ALA B O 1
ATOM 5299 N N . ASP B 1 279 ? -11.984 6.363 10.773 1 95.88 279 ASP B N 1
ATOM 5300 C CA . ASP B 1 279 ? -12.508 5.926 9.484 1 95.88 279 ASP B CA 1
ATOM 5301 C C . ASP B 1 279 ? -11.711 4.746 8.938 1 95.88 279 ASP B C 1
ATOM 5303 O O . ASP B 1 279 ? -12.281 3.738 8.523 1 95.88 279 ASP B O 1
ATOM 5307 N N . TRP B 1 280 ? -10.43 4.902 8.969 1 97.25 280 TRP B N 1
ATOM 5308 C CA . TRP B 1 280 ? -9.578 3.865 8.391 1 97.25 280 TRP B CA 1
ATOM 5309 C C . TRP B 1 280 ? -9.57 2.621 9.273 1 97.25 280 TRP B C 1
ATOM 5311 O O . TRP B 1 280 ? -9.367 1.507 8.789 1 97.25 280 TRP B O 1
ATOM 5321 N N . SER B 1 281 ? -9.781 2.818 10.578 1 98.19 281 SER B N 1
ATOM 5322 C CA . SER B 1 281 ? -9.891 1.65 11.445 1 98.19 281 SER B CA 1
ATOM 5323 C C . SER B 1 281 ? -11.117 0.813 11.094 1 98.19 281 SER B C 1
ATOM 5325 O O . SER B 1 281 ? -11.078 -0.417 11.164 1 98.19 281 SER B O 1
ATOM 5327 N N . LEU B 1 282 ? -12.211 1.468 10.68 1 98.12 282 LEU B N 1
ATOM 5328 C CA . LEU B 1 282 ? -13.414 0.757 10.266 1 98.12 282 LEU B CA 1
ATOM 5329 C C . LEU B 1 282 ? -13.18 0.02 8.953 1 98.12 282 LEU B C 1
ATOM 5331 O O . LEU B 1 282 ? -13.562 -1.146 8.812 1 98.12 282 LEU B O 1
ATOM 5335 N N . VAL B 1 283 ? -12.523 0.677 8 1 98.5 283 VAL B N 1
ATOM 5336 C CA . VAL B 1 283 ? -12.211 0.057 6.723 1 98.5 283 VAL B CA 1
ATOM 5337 C C . VAL B 1 283 ? -11.312 -1.163 6.941 1 98.5 283 VAL B C 1
ATOM 5339 O O . VAL B 1 283 ? -11.57 -2.234 6.387 1 98.5 283 VAL B O 1
ATOM 5342 N N . HIS B 1 284 ? -10.344 -0.963 7.805 1 98.81 284 HIS B N 1
ATOM 5343 C CA . HIS B 1 284 ? -9.414 -2.051 8.07 1 98.81 284 HIS B CA 1
ATOM 5344 C C . HIS B 1 284 ? -10.094 -3.189 8.82 1 98.81 284 HIS B C 1
ATOM 5346 O O . HIS B 1 284 ? -9.781 -4.363 8.602 1 98.81 284 HIS B O 1
ATOM 5352 N N . ALA B 1 285 ? -10.938 -2.877 9.742 1 98.81 285 ALA B N 1
ATOM 5353 C CA . ALA B 1 285 ? -11.656 -3.91 10.477 1 98.81 285 ALA B CA 1
ATOM 5354 C C . ALA B 1 285 ? -12.508 -4.766 9.547 1 98.81 285 ALA B C 1
ATOM 5356 O O . ALA B 1 285 ? -12.531 -5.992 9.664 1 98.81 285 ALA B O 1
ATOM 5357 N N . GLY B 1 286 ? -13.227 -4.148 8.641 1 98.81 286 GLY B N 1
ATOM 5358 C CA . GLY B 1 286 ? -13.992 -4.895 7.652 1 98.81 286 GLY B CA 1
ATOM 5359 C C . GLY B 1 286 ? -13.133 -5.77 6.766 1 98.81 286 GLY B C 1
ATOM 5360 O O . GLY B 1 286 ? -13.477 -6.926 6.5 1 98.81 286 GLY B O 1
ATOM 5361 N N . ALA B 1 287 ? -12.047 -5.203 6.305 1 98.81 287 ALA B N 1
ATOM 5362 C CA . ALA B 1 287 ? -11.117 -5.961 5.461 1 98.81 287 ALA B CA 1
ATOM 5363 C C . ALA B 1 287 ? -10.547 -7.156 6.215 1 98.81 287 ALA B C 1
ATOM 5365 O O . ALA B 1 287 ? -10.477 -8.266 5.676 1 98.81 287 ALA B O 1
ATOM 5366 N N . ALA B 1 288 ? -10.172 -6.895 7.465 1 98.81 288 ALA B N 1
ATOM 5367 C CA . ALA B 1 288 ? -9.562 -7.949 8.273 1 98.81 288 ALA B CA 1
ATOM 5368 C C . ALA B 1 288 ? -10.562 -9.07 8.555 1 98.81 288 ALA B C 1
ATOM 5370 O O . ALA B 1 288 ? -10.195 -10.25 8.555 1 98.81 288 ALA B O 1
ATOM 5371 N N . ALA B 1 289 ? -11.758 -8.703 8.812 1 98.75 289 ALA B N 1
ATOM 5372 C CA . ALA B 1 289 ? -12.781 -9.719 9.062 1 98.75 289 ALA B CA 1
ATOM 5373 C C . ALA B 1 289 ? -12.984 -10.602 7.84 1 98.75 289 ALA B C 1
ATOM 5375 O O . ALA B 1 289 ? -12.984 -11.828 7.945 1 98.75 289 ALA B O 1
ATOM 5376 N N . GLN B 1 290 ? -13.164 -10.016 6.727 1 98.81 290 GLN B N 1
ATOM 5377 C CA . GLN B 1 290 ? -13.352 -10.773 5.492 1 98.81 290 GLN B CA 1
ATOM 5378 C C . GLN B 1 290 ? -12.117 -11.617 5.176 1 98.81 290 GLN B C 1
ATOM 5380 O O . GLN B 1 290 ? -12.242 -12.773 4.77 1 98.81 290 GLN B O 1
ATOM 5385 N N . ALA B 1 291 ? -10.953 -11.055 5.332 1 98.69 291 ALA B N 1
ATOM 5386 C CA . ALA B 1 291 ? -9.695 -11.734 5.016 1 98.69 291 ALA B CA 1
ATOM 5387 C C . ALA B 1 291 ? -9.492 -12.953 5.906 1 98.69 291 ALA B C 1
ATOM 5389 O O . ALA B 1 291 ? -9.234 -14.055 5.41 1 98.69 291 ALA B O 1
ATOM 5390 N N . GLN B 1 292 ? -9.68 -12.734 7.188 1 98.56 292 GLN B N 1
ATOM 5391 C CA . GLN B 1 292 ? -9.32 -13.797 8.125 1 98.56 292 GLN B CA 1
ATOM 5392 C C . GLN B 1 292 ? -10.375 -14.891 8.148 1 98.56 292 GLN B C 1
ATOM 5394 O O . GLN B 1 292 ? -10.055 -16.078 8.258 1 98.56 292 GLN B O 1
ATOM 5399 N N . VAL B 1 293 ? -11.609 -14.555 8.039 1 98.31 293 VAL B N 1
ATOM 5400 C CA . VAL B 1 293 ? -12.656 -15.57 8.023 1 98.31 293 VAL B CA 1
ATOM 5401 C C . VAL B 1 293 ? -12.539 -16.422 6.766 1 98.31 293 VAL B C 1
ATOM 5403 O O . VAL B 1 293 ? -12.602 -17.656 6.828 1 98.31 293 VAL B O 1
ATOM 5406 N N . THR B 1 294 ? -12.344 -15.773 5.656 1 97.75 294 THR B N 1
ATOM 5407 C CA . THR B 1 294 ? -12.211 -16.5 4.402 1 97.75 294 THR B CA 1
ATOM 5408 C C . THR B 1 294 ? -10.93 -17.328 4.391 1 97.75 294 THR B C 1
ATOM 5410 O O . THR B 1 294 ? -10.914 -18.453 3.879 1 97.75 294 THR B O 1
ATOM 5413 N N . TYR B 1 295 ? -9.875 -16.797 4.961 1 97.81 295 TYR B N 1
ATOM 5414 C CA . TYR B 1 295 ? -8.602 -17.5 5 1 97.81 295 TYR B CA 1
ATOM 5415 C C . TYR B 1 295 ? -8.688 -18.734 5.902 1 97.81 295 TYR B C 1
ATOM 5417 O O . TYR B 1 295 ? -8.297 -19.828 5.508 1 97.81 295 TYR B O 1
ATOM 5425 N N . ILE B 1 296 ? -9.18 -18.562 7.113 1 97.75 296 ILE B N 1
ATOM 5426 C CA . ILE B 1 296 ? -9.258 -19.656 8.094 1 97.75 296 ILE B CA 1
ATOM 5427 C C . ILE B 1 296 ? -10.25 -20.703 7.609 1 97.75 296 ILE B C 1
ATOM 5429 O O . ILE B 1 296 ? -9.922 -21.891 7.562 1 97.75 296 ILE B O 1
ATOM 5433 N N . ALA B 1 297 ? -11.43 -20.25 7.227 1 97.5 297 ALA B N 1
ATOM 5434 C CA . ALA B 1 297 ? -12.453 -21.188 6.77 1 97.5 297 ALA B CA 1
ATOM 5435 C C . ALA B 1 297 ? -12.039 -21.875 5.473 1 97.5 297 ALA B C 1
ATOM 5437 O O . ALA B 1 297 ? -12.359 -23.031 5.246 1 97.5 297 ALA B O 1
ATOM 5438 N N . GLY B 1 298 ? -11.359 -21.156 4.633 1 96.38 298 GLY B N 1
ATOM 5439 C CA . GLY B 1 298 ? -10.852 -21.75 3.41 1 96.38 298 GLY B CA 1
ATOM 5440 C C . GLY B 1 298 ? -9.797 -22.812 3.66 1 96.38 298 GLY B C 1
ATOM 5441 O O . GLY B 1 298 ? -9.789 -23.859 3.01 1 96.38 298 GLY B O 1
ATOM 5442 N N . ALA B 1 299 ? -8.938 -22.562 4.59 1 96.75 299 ALA B N 1
ATOM 5443 C CA . ALA B 1 299 ? -7.867 -23.5 4.922 1 96.75 299 ALA B CA 1
ATOM 5444 C C . ALA B 1 299 ? -8.438 -24.781 5.52 1 96.75 299 ALA B C 1
ATOM 5446 O O . ALA B 1 299 ? -7.887 -25.859 5.309 1 96.75 299 ALA B O 1
ATOM 5447 N N . LEU B 1 300 ? -9.516 -24.656 6.223 1 96.06 300 LEU B N 1
ATOM 5448 C CA . LEU B 1 300 ? -10.094 -25.797 6.934 1 96.06 300 LEU B CA 1
ATOM 5449 C C . LEU B 1 300 ? -11.156 -26.484 6.078 1 96.06 300 LEU B C 1
ATOM 5451 O O . LEU B 1 300 ? -11.641 -27.562 6.434 1 96.06 300 LEU B O 1
ATOM 5455 N N . ASN B 1 301 ? -11.461 -25.922 5.004 1 95 301 ASN B N 1
ATOM 5456 C CA . ASN B 1 301 ? -12.555 -26.406 4.168 1 95 301 ASN B CA 1
ATOM 5457 C C . ASN B 1 301 ? -12.242 -27.781 3.588 1 95 301 ASN B C 1
ATOM 5459 O O . ASN B 1 301 ? -11.078 -28.109 3.336 1 95 301 ASN B O 1
ATOM 5463 N N . ARG B 1 302 ? -13.281 -28.562 3.316 1 93.56 302 ARG B N 1
ATOM 5464 C CA . ARG B 1 302 ? -13.148 -29.922 2.791 1 93.56 302 ARG B CA 1
ATOM 5465 C C . ARG B 1 302 ? -12.625 -29.906 1.358 1 93.56 302 ARG B C 1
ATOM 5467 O O . ARG B 1 302 ? -12.031 -30.875 0.9 1 93.56 302 ARG B O 1
ATOM 5474 N N . ARG B 1 303 ? -12.805 -28.844 0.681 1 92.75 303 ARG B N 1
ATOM 5475 C CA . ARG B 1 303 ? -12.391 -28.719 -0.713 1 92.75 303 ARG B CA 1
ATOM 5476 C C . ARG B 1 303 ? -10.891 -28.453 -0.815 1 92.75 303 ARG B C 1
ATOM 5478 O O . ARG B 1 303 ? -10.305 -28.578 -1.896 1 92.75 303 ARG B O 1
ATOM 5485 N N . THR B 1 304 ? -10.289 -28.062 0.298 1 94.81 304 THR B N 1
ATOM 5486 C CA . THR B 1 304 ? -8.836 -27.922 0.356 1 94.81 304 THR B CA 1
ATOM 5487 C C . THR B 1 304 ? -8.18 -29.281 0.604 1 94.81 304 THR B C 1
ATOM 5489 O O . THR B 1 304 ? -8.609 -30.031 1.479 1 94.81 304 THR B O 1
ATOM 5492 N N . ALA B 1 305 ? -7.207 -29.578 -0.204 1 94.06 305 ALA B N 1
ATOM 5493 C CA . ALA B 1 305 ? -6.508 -30.859 -0.067 1 94.06 305 ALA B CA 1
ATOM 5494 C C . ALA B 1 305 ? -6.039 -31.078 1.369 1 94.06 305 ALA B C 1
ATOM 5496 O O . ALA B 1 305 ? -5.598 -30.141 2.033 1 94.06 305 ALA B O 1
ATOM 5497 N N . ALA B 1 306 ? -6.109 -32.25 1.845 1 92.75 306 ALA B N 1
ATOM 5498 C CA . ALA B 1 306 ? -5.773 -32.594 3.223 1 92.75 306 ALA B CA 1
ATOM 5499 C C . ALA B 1 306 ? -4.336 -32.219 3.549 1 92.75 306 ALA B C 1
ATOM 5501 O O . ALA B 1 306 ? -4.039 -31.781 4.668 1 92.75 306 ALA B O 1
ATOM 5502 N N . SER B 1 307 ? -3.459 -32.312 2.557 1 92.5 307 SER B N 1
ATOM 5503 C CA . SER B 1 307 ? -2.047 -31.984 2.754 1 92.5 307 SER B CA 1
ATOM 5504 C C . SER B 1 307 ? -1.824 -30.484 2.91 1 92.5 307 SER B C 1
ATOM 5506 O O . SER B 1 307 ? -0.782 -30.062 3.41 1 92.5 307 SER B O 1
ATOM 5508 N N . MET B 1 308 ? -2.822 -29.75 2.488 1 94.75 308 MET B N 1
ATOM 5509 C CA . MET B 1 308 ? -2.676 -28.297 2.52 1 94.75 308 MET B CA 1
ATOM 5510 C C . MET B 1 308 ? -3.436 -27.688 3.699 1 94.75 308 MET B C 1
ATOM 5512 O O . MET B 1 308 ? -3.438 -26.469 3.889 1 94.75 308 MET B O 1
ATOM 5516 N N . ARG B 1 309 ? -4.055 -28.5 4.48 1 95 309 ARG B N 1
ATOM 5517 C CA . ARG B 1 309 ? -4.793 -28.016 5.645 1 95 309 ARG B CA 1
ATOM 5518 C C . ARG B 1 309 ? -3.854 -27.766 6.816 1 95 309 ARG B C 1
ATOM 5520 O O . ARG B 1 309 ? -2.795 -28.391 6.918 1 95 309 ARG B O 1
ATOM 5527 N N . PRO B 1 310 ? -4.215 -26.812 7.645 1 94.88 310 PRO B N 1
ATOM 5528 C CA . PRO B 1 310 ? -3.354 -26.516 8.797 1 94.88 310 PRO B CA 1
ATOM 5529 C C . PRO B 1 310 ? -3.271 -27.688 9.781 1 94.88 310 PRO B C 1
ATOM 5531 O O . PRO B 1 310 ? -4.184 -28.516 9.836 1 94.88 310 PRO B O 1
ATOM 5534 N N . PRO B 1 311 ? -2.178 -27.672 10.5 1 93.88 311 PRO B N 1
ATOM 5535 C CA . PRO B 1 311 ? -2.035 -28.734 11.5 1 93.88 311 PRO B CA 1
ATOM 5536 C C . PRO B 1 311 ? -3.078 -28.641 12.609 1 93.88 311 PRO B C 1
ATOM 5538 O O . PRO B 1 311 ? -3.461 -27.547 13.016 1 93.88 311 PRO B O 1
ATOM 5541 N N . THR B 1 312 ? -3.434 -29.75 13.102 1 90.44 312 THR B N 1
ATOM 5542 C CA . THR B 1 312 ? -4.5 -29.797 14.102 1 90.44 312 THR B CA 1
ATOM 5543 C C . THR B 1 312 ? -3.922 -29.859 15.508 1 90.44 312 THR B C 1
ATOM 5545 O O . THR B 1 312 ? -4.582 -29.469 16.469 1 90.44 312 THR B O 1
ATOM 5548 N N . THR B 1 313 ? -2.65 -30.328 15.555 1 89.75 313 THR B N 1
ATOM 5549 C CA . THR B 1 313 ? -2.076 -30.469 16.891 1 89.75 313 THR B CA 1
ATOM 5550 C C . THR B 1 313 ? -0.635 -29.984 16.922 1 89.75 313 THR B C 1
ATOM 5552 O O . THR B 1 313 ? -0.039 -29.734 15.867 1 89.75 313 THR B O 1
ATOM 5555 N N . GLY B 1 314 ? -0.221 -29.609 18.141 1 92.88 314 GLY B N 1
ATOM 5556 C CA . GLY B 1 314 ? 1.179 -29.25 18.328 1 92.88 314 GLY B CA 1
ATOM 5557 C C . GLY B 1 314 ? 1.433 -27.766 18.281 1 92.88 314 GLY B C 1
ATOM 5558 O O . GLY B 1 314 ? 0.494 -26.969 18.344 1 92.88 314 GLY B O 1
ATOM 5559 N N . THR B 1 315 ? 2.686 -27.375 18.25 1 95.44 315 THR B N 1
ATOM 5560 C CA . THR B 1 315 ? 3.137 -26 18.281 1 95.44 315 THR B CA 1
ATOM 5561 C C . THR B 1 315 ? 2.773 -25.281 16.984 1 95.44 315 THR B C 1
ATOM 5563 O O . THR B 1 315 ? 2.418 -24.094 16.984 1 95.44 315 THR B O 1
ATOM 5566 N N . ASN B 1 316 ? 2.799 -25.984 15.914 1 95.88 316 ASN B N 1
ATOM 5567 C CA . ASN B 1 316 ? 2.465 -25.406 14.617 1 95.88 316 ASN B CA 1
ATOM 5568 C C . ASN B 1 316 ? 0.998 -25 14.547 1 95.88 316 ASN B C 1
ATOM 5570 O O . ASN B 1 316 ? 0.663 -23.969 13.953 1 95.88 316 ASN B O 1
ATOM 5574 N N . SER B 1 317 ? 0.174 -25.797 15.156 1 96.38 317 SER B N 1
ATOM 5575 C CA . SER B 1 317 ? -1.242 -25.453 15.219 1 96.38 317 SER B CA 1
ATOM 5576 C C . SER B 1 317 ? -1.468 -24.203 16.062 1 96.38 317 SER B C 1
ATOM 5578 O O . SER B 1 317 ? -2.277 -23.344 15.695 1 96.38 317 SER B O 1
ATOM 5580 N N . LEU B 1 318 ? -0.733 -24.109 17.109 1 96.56 318 LEU B N 1
ATOM 5581 C CA . LEU B 1 318 ? -0.847 -22.938 17.969 1 96.56 318 LEU B CA 1
ATOM 5582 C C . LEU B 1 318 ? -0.409 -21.672 17.234 1 96.56 318 LEU B C 1
ATOM 5584 O O . LEU B 1 318 ? -1.006 -20.609 17.422 1 96.56 318 LEU B O 1
ATOM 5588 N N . ILE B 1 319 ? 0.609 -21.812 16.469 1 96.5 319 ILE B N 1
ATOM 5589 C CA . ILE B 1 319 ? 1.105 -20.672 15.688 1 96.5 319 ILE B CA 1
ATOM 5590 C C . ILE B 1 319 ? 0.054 -20.25 14.672 1 96.5 319 ILE B C 1
ATOM 5592 O O . ILE B 1 319 ? -0.259 -19.062 14.555 1 96.5 319 ILE B O 1
ATOM 5596 N N . PHE B 1 320 ? -0.539 -21.203 14 1 97.12 320 PHE B N 1
ATOM 5597 C CA . PHE B 1 320 ? -1.57 -20.922 13.008 1 97.12 320 PHE B CA 1
ATOM 5598 C C . PHE B 1 320 ? -2.744 -20.172 13.641 1 97.12 320 PHE B C 1
ATOM 5600 O O . PHE B 1 320 ? -3.148 -19.109 13.164 1 97.12 320 PHE B O 1
ATOM 5607 N N . TRP B 1 321 ? -3.211 -20.688 14.734 1 97.38 321 TRP B N 1
ATOM 5608 C CA . TRP B 1 321 ? -4.398 -20.125 15.367 1 97.38 321 TRP B CA 1
ATOM 5609 C C . TRP B 1 321 ? -4.086 -18.797 16.031 1 97.38 321 TRP B C 1
ATOM 5611 O O . TRP B 1 321 ? -4.891 -17.859 15.969 1 97.38 321 TRP B O 1
ATOM 5621 N N . SER B 1 322 ? -2.932 -18.641 16.609 1 97.25 322 SER B N 1
ATOM 5622 C CA . SER B 1 322 ? -2.57 -17.391 17.266 1 97.25 322 SER B CA 1
ATOM 5623 C C . SER B 1 322 ? -2.455 -16.25 16.266 1 97.25 322 SER B C 1
ATOM 5625 O O . SER B 1 322 ? -3.025 -15.18 16.469 1 97.25 322 SER B O 1
ATOM 5627 N N . ILE B 1 323 ? -1.806 -16.484 15.172 1 97.5 323 ILE B N 1
ATOM 5628 C CA . ILE B 1 323 ? -1.583 -15.445 14.18 1 97.5 323 ILE B CA 1
ATOM 5629 C C . ILE B 1 323 ? -2.914 -15.047 13.547 1 97.5 323 ILE B C 1
ATOM 5631 O O . ILE B 1 323 ? -3.262 -13.859 13.516 1 97.5 323 ILE B O 1
ATOM 5635 N N . ASN B 1 324 ? -3.656 -15.977 13.125 1 98.06 324 ASN B N 1
ATOM 5636 C CA . ASN B 1 324 ? -4.844 -15.68 12.336 1 98.06 324 ASN B CA 1
ATOM 5637 C C . ASN B 1 324 ? -5.988 -15.172 13.211 1 98.06 324 ASN B C 1
ATOM 5639 O O . ASN B 1 324 ? -6.758 -14.305 12.789 1 98.06 324 ASN B O 1
ATOM 5643 N N . LEU B 1 325 ? -6.082 -15.648 14.438 1 98.06 325 LEU B N 1
ATOM 5644 C CA . LEU B 1 325 ? -7.133 -15.164 15.328 1 98.06 325 LEU B CA 1
ATOM 5645 C C . LEU B 1 325 ? -6.82 -13.758 15.82 1 98.06 325 LEU B C 1
ATOM 5647 O O . LEU B 1 325 ? -7.727 -12.93 15.969 1 98.06 325 LEU B O 1
ATOM 5651 N N . LEU B 1 326 ? -5.57 -13.516 16.078 1 98.25 326 LEU B N 1
ATOM 5652 C CA . LEU B 1 326 ? -5.195 -12.172 16.484 1 98.25 326 LEU B CA 1
ATOM 5653 C C . LEU B 1 326 ? -5.449 -11.172 15.367 1 98.25 326 LEU B C 1
ATOM 5655 O O . LEU B 1 326 ? -5.945 -10.062 15.609 1 98.25 326 LEU B O 1
ATOM 5659 N N . MET B 1 327 ? -5.148 -11.578 14.156 1 98.38 327 MET B N 1
ATOM 5660 C CA . MET B 1 327 ? -5.344 -10.703 13.016 1 98.38 327 MET B CA 1
ATOM 5661 C C . MET B 1 327 ? -6.828 -10.531 12.703 1 98.38 327 MET B C 1
ATOM 5663 O O . MET B 1 327 ? -7.211 -9.617 11.969 1 98.38 327 MET B O 1
ATOM 5667 N N . LEU B 1 328 ? -7.676 -11.375 13.273 1 98.5 328 LEU B N 1
ATOM 5668 C CA . LEU B 1 328 ? -9.125 -11.273 13.109 1 98.5 328 LEU B CA 1
ATOM 5669 C C . LEU B 1 328 ? -9.734 -10.391 14.188 1 98.5 328 LEU B C 1
ATOM 5671 O O . LEU B 1 328 ? -10.5 -9.477 13.891 1 98.5 328 LEU B O 1
ATOM 5675 N N . VAL B 1 329 ? -9.305 -10.539 15.398 1 98.62 329 VAL B N 1
ATOM 5676 C CA . VAL B 1 329 ? -10.008 -9.984 16.547 1 98.62 329 VAL B CA 1
ATOM 5677 C C . VAL B 1 329 ? -9.469 -8.594 16.859 1 98.62 329 VAL B C 1
ATOM 5679 O O . VAL B 1 329 ? -10.25 -7.664 17.094 1 98.62 329 VAL B O 1
ATOM 5682 N N . ILE B 1 330 ? -8.211 -8.391 16.797 1 98.62 330 ILE B N 1
ATOM 5683 C CA . ILE B 1 330 ? -7.605 -7.164 17.297 1 98.62 330 ILE B CA 1
ATOM 5684 C C . ILE B 1 330 ? -8.023 -5.984 16.422 1 98.62 330 ILE B C 1
ATOM 5686 O O . ILE B 1 330 ? -8.305 -4.895 16.922 1 98.62 330 ILE B O 1
ATOM 5690 N N . PRO B 1 331 ? -8.078 -6.148 15.141 1 98.56 331 PRO B N 1
ATOM 5691 C CA . PRO B 1 331 ? -8.562 -5.023 14.336 1 98.56 331 PRO B CA 1
ATOM 5692 C C . PRO B 1 331 ? -9.984 -4.594 14.711 1 98.56 331 PRO B C 1
ATOM 5694 O O . PRO B 1 331 ? -10.305 -3.404 14.656 1 98.56 331 PRO B O 1
ATOM 5697 N N . GLN B 1 332 ? -10.844 -5.551 15.133 1 98.62 332 GLN B N 1
ATOM 5698 C CA . GLN B 1 332 ? -12.188 -5.215 15.57 1 98.62 332 GLN B CA 1
ATOM 5699 C C . GLN B 1 332 ? -12.156 -4.41 16.875 1 98.62 332 GLN B C 1
ATOM 5701 O O . GLN B 1 332 ? -12.875 -3.42 17.016 1 98.62 332 GLN B O 1
ATOM 5706 N N . LEU B 1 333 ? -11.305 -4.824 17.75 1 98.56 333 LEU B N 1
ATOM 5707 C CA . LEU B 1 333 ? -11.164 -4.133 19.031 1 98.56 333 LEU B CA 1
ATOM 5708 C C . LEU B 1 333 ? -10.57 -2.744 18.828 1 98.56 333 LEU B C 1
ATOM 5710 O O . LEU B 1 333 ? -10.953 -1.797 19.516 1 98.56 333 LEU B O 1
ATOM 5714 N N . PHE B 1 334 ? -9.68 -2.678 17.938 1 98.44 334 PHE B N 1
ATOM 5715 C CA . PHE B 1 334 ? -9.055 -1.389 17.672 1 98.44 334 PHE B CA 1
ATOM 5716 C C . PHE B 1 334 ? -10.055 -0.406 17.078 1 98.44 334 PHE B C 1
ATOM 5718 O O . PHE B 1 334 ? -10.055 0.777 17.422 1 98.44 334 PHE B O 1
ATOM 5725 N N . ALA B 1 335 ? -10.883 -0.892 16.156 1 97.88 335 ALA B N 1
ATOM 5726 C CA . ALA B 1 335 ? -11.922 -0.036 15.602 1 97.88 335 ALA B CA 1
ATOM 5727 C C . ALA B 1 335 ? -12.867 0.46 16.688 1 97.88 335 ALA B C 1
ATOM 5729 O O . ALA B 1 335 ? -13.258 1.63 16.703 1 97.88 335 ALA B O 1
ATOM 5730 N N . LEU B 1 336 ? -13.203 -0.378 17.625 1 97.12 336 LEU B N 1
ATOM 5731 C CA . LEU B 1 336 ? -14.062 0.006 18.75 1 97.12 336 LEU B CA 1
ATOM 5732 C C . LEU B 1 336 ? -13.375 1.039 19.625 1 97.12 336 LEU B C 1
ATOM 5734 O O . LEU B 1 336 ? -14.016 1.987 20.094 1 97.12 336 LEU B O 1
ATOM 5738 N N . ARG B 1 337 ? -12.102 0.822 19.812 1 96.25 337 ARG B N 1
ATOM 5739 C CA . ARG B 1 337 ? -11.328 1.772 20.594 1 96.25 337 ARG B CA 1
ATOM 5740 C C . ARG B 1 337 ? -11.328 3.152 19.953 1 96.25 337 ARG B C 1
ATOM 5742 O O . ARG B 1 337 ? -11.484 4.168 20.625 1 96.25 337 ARG B O 1
ATOM 5749 N N . CYS B 1 338 ? -11.141 3.227 18.672 1 95.44 338 CYS B N 1
ATOM 5750 C CA . CYS B 1 338 ? -11.117 4.492 17.953 1 95.44 338 CYS B CA 1
ATOM 5751 C C . CYS B 1 338 ? -12.484 5.164 17.984 1 95.44 338 CYS B C 1
ATOM 5753 O O . CYS B 1 338 ? -12.578 6.387 18.109 1 95.44 338 CYS B O 1
ATOM 5755 N N . LEU B 1 339 ? -13.57 4.367 17.953 1 93.69 339 LEU B N 1
ATOM 5756 C CA . LEU B 1 339 ? -14.922 4.906 17.969 1 93.69 339 LEU B CA 1
ATOM 5757 C C . LEU B 1 339 ? -15.266 5.473 19.344 1 93.69 339 LEU B C 1
ATOM 5759 O O . LEU B 1 339 ? -16.062 6.414 19.453 1 93.69 339 LEU B O 1
ATOM 5763 N N . ARG B 1 340 ? -14.648 4.953 20.312 1 93.5 340 ARG B N 1
ATOM 5764 C CA . ARG B 1 340 ? -14.945 5.367 21.688 1 93.5 340 ARG B CA 1
ATOM 5765 C C . ARG B 1 340 ? -14.172 6.629 22.062 1 93.5 340 ARG B C 1
ATOM 5767 O O . ARG B 1 340 ? -14.5 7.297 23.047 1 93.5 340 ARG B O 1
ATOM 5774 N N . ASP B 1 341 ? -13.195 6.949 21.328 1 90.38 341 ASP B N 1
ATOM 5775 C CA . ASP B 1 341 ? -12.406 8.141 21.594 1 90.38 341 ASP B CA 1
ATOM 5776 C C . ASP B 1 341 ? -12.359 9.055 20.359 1 90.38 341 ASP B C 1
ATOM 5778 O O . ASP B 1 341 ? -11.297 9.258 19.781 1 90.38 341 ASP B O 1
ATOM 5782 N N . PRO B 1 342 ? -13.453 9.703 20.109 1 88.25 342 PRO B N 1
ATOM 5783 C CA . PRO B 1 342 ? -13.523 10.539 18.906 1 88.25 342 PRO B CA 1
ATOM 5784 C C . PRO B 1 342 ? -12.656 11.789 19.016 1 88.25 342 PRO B C 1
ATOM 5786 O O . PRO B 1 342 ? -12.273 12.367 17.984 1 88.25 342 PRO B O 1
ATOM 5789 N N . GLU B 1 343 ? -12.281 12.18 20.141 1 85.44 343 GLU B N 1
ATOM 5790 C CA . GLU B 1 343 ? -11.453 13.367 20.312 1 85.44 343 GLU B CA 1
ATOM 5791 C C . GLU B 1 343 ? -10.047 13.148 19.766 1 85.44 343 GLU B C 1
ATOM 5793 O O . GLU B 1 343 ? -9.492 14.023 19.094 1 85.44 343 GLU B O 1
ATOM 5798 N N . ASN B 1 344 ? -9.609 11.945 19.984 1 85.88 344 ASN B N 1
ATOM 5799 C CA . ASN B 1 344 ? -8.242 11.672 19.578 1 85.88 344 ASN B CA 1
ATOM 5800 C C . ASN B 1 344 ? -8.195 11.055 18.172 1 85.88 344 ASN B C 1
ATOM 5802 O O . ASN B 1 344 ? -7.211 11.219 17.453 1 85.88 344 ASN B O 1
ATOM 5806 N N . TYR B 1 345 ? -9.297 10.391 17.812 1 88.62 345 TYR B N 1
ATOM 5807 C CA . TYR B 1 345 ? -9.156 9.586 16.609 1 88.62 345 TYR B CA 1
ATOM 5808 C C . TYR B 1 345 ? -10.18 10 15.555 1 88.62 345 TYR B C 1
ATOM 5810 O O . TYR B 1 345 ? -10.094 9.586 14.398 1 88.62 345 TYR B O 1
ATOM 5818 N N . GLY B 1 346 ? -11.156 10.82 15.914 1 86.69 346 GLY B N 1
ATOM 5819 C CA . GLY B 1 346 ? -12.094 11.352 14.93 1 86.69 346 GLY B CA 1
ATOM 5820 C C . GLY B 1 346 ? -13.5 10.805 15.102 1 86.69 346 GLY B C 1
ATOM 5821 O O . GLY B 1 346 ? -13.688 9.68 15.578 1 86.69 346 GLY B O 1
ATOM 5822 N N . ARG B 1 347 ? -14.391 11.594 14.633 1 84.12 347 ARG B N 1
ATOM 5823 C CA . ARG B 1 347 ? -15.797 11.195 14.664 1 84.12 347 ARG B CA 1
ATOM 5824 C C . ARG B 1 347 ? -16.188 10.484 13.367 1 84.12 347 ARG B C 1
ATOM 5826 O O . ARG B 1 347 ? -15.633 10.766 12.305 1 84.12 347 ARG B O 1
ATOM 5833 N N . THR B 1 348 ? -17.219 9.57 13.469 1 84.56 348 THR B N 1
ATOM 5834 C CA . THR B 1 348 ? -17.531 8.75 12.305 1 84.56 348 THR B CA 1
ATOM 5835 C C . THR B 1 348 ? -19.016 8.82 11.984 1 84.56 348 THR B C 1
ATOM 5837 O O . THR B 1 348 ? -19.516 8.078 11.133 1 84.56 348 THR B O 1
ATOM 5840 N N . TYR B 1 349 ? -19.734 9.68 12.539 1 80.38 349 TYR B N 1
ATOM 5841 C CA . TYR B 1 349 ? -21.172 9.703 12.258 1 80.38 349 TYR B CA 1
ATOM 5842 C C . TYR B 1 349 ? -21.469 10.562 11.031 1 80.38 349 TYR B C 1
ATOM 5844 O O . TYR B 1 349 ? -20.641 11.375 10.617 1 80.38 349 TYR B O 1
ATOM 5852 N N . THR B 1 350 ? -22.578 10.273 10.438 1 71.69 350 THR B N 1
ATOM 5853 C CA . THR B 1 350 ? -23.031 10.992 9.25 1 71.69 350 THR B CA 1
ATOM 5854 C C . THR B 1 350 ? -23.688 12.32 9.633 1 71.69 350 THR B C 1
ATOM 5856 O O . THR B 1 350 ? -24.438 12.383 10.609 1 71.69 350 THR B O 1
ATOM 5859 N N . VAL B 1 351 ? -23.375 13.281 8.828 1 68.5 351 VAL B N 1
ATOM 5860 C CA . VAL B 1 351 ? -23.969 14.586 9.078 1 68.5 351 VAL B CA 1
ATOM 5861 C C . VAL B 1 351 ? -25.234 14.75 8.242 1 68.5 351 VAL B C 1
ATOM 5863 O O . VAL B 1 351 ? -26.25 15.234 8.734 1 68.5 351 VAL B O 1
ATOM 5866 N N . ASP B 1 352 ? -25.188 14.164 6.98 1 68.69 352 ASP B N 1
ATOM 5867 C CA . ASP B 1 352 ? -26.328 14.359 6.082 1 68.69 352 ASP B CA 1
ATOM 5868 C C . ASP B 1 352 ? -27.281 13.172 6.152 1 68.69 352 ASP B C 1
ATOM 5870 O O . ASP B 1 352 ? -27.094 12.172 5.457 1 68.69 352 ASP B O 1
ATOM 5874 N N . LEU B 1 353 ? -28.312 13.344 6.957 1 75.56 353 LEU B N 1
ATOM 5875 C CA . LEU B 1 353 ? -29.297 12.281 7.117 1 75.56 353 LEU B CA 1
ATOM 5876 C C . LEU B 1 353 ? -30.375 12.375 6.043 1 75.56 353 LEU B C 1
ATOM 5878 O O . LEU B 1 353 ? -30.5 13.398 5.375 1 75.56 353 LEU B O 1
ATOM 5882 N N . ALA B 1 354 ? -31.016 11.25 5.801 1 78.06 354 ALA B N 1
ATOM 5883 C CA . ALA B 1 354 ? -32.062 11.203 4.793 1 78.06 354 ALA B CA 1
ATOM 5884 C C . ALA B 1 354 ? -33.125 12.242 5.07 1 78.06 354 ALA B C 1
ATOM 5886 O O . ALA B 1 354 ? -33.5 12.469 6.227 1 78.06 354 ALA B O 1
ATOM 5887 N N . THR B 1 355 ? -33.531 12.961 4.004 1 77 355 THR B N 1
ATOM 5888 C CA . THR B 1 355 ? -34.594 13.953 4.113 1 77 355 THR B CA 1
ATOM 5889 C C . THR B 1 355 ? -35.875 13.438 3.484 1 77 355 THR B C 1
ATOM 5891 O O . THR B 1 355 ? -36 13.367 2.258 1 77 355 THR B O 1
ATOM 5894 N N . PRO B 1 356 ? -36.875 13.109 4.328 1 75.5 356 PRO B N 1
ATOM 5895 C CA . PRO B 1 356 ? -38.125 12.641 3.764 1 75.5 356 PRO B CA 1
ATOM 5896 C C . PRO B 1 356 ? -38.844 13.711 2.939 1 75.5 356 PRO B C 1
ATOM 5898 O O . PRO B 1 356 ? -38.719 14.898 3.23 1 75.5 356 PRO B O 1
ATOM 5901 N N . ASN B 1 357 ? -39.469 13.242 1.898 1 73.94 357 ASN B N 1
ATOM 5902 C CA . ASN B 1 357 ? -40.188 14.164 1.014 1 73.94 357 ASN B CA 1
ATOM 5903 C C . ASN B 1 357 ? -41.219 14.977 1.77 1 73.94 357 ASN B C 1
ATOM 5905 O O . ASN B 1 357 ? -41.469 16.141 1.435 1 73.94 357 ASN B O 1
ATOM 5909 N N . TYR B 1 358 ? -41.906 14.43 2.793 1 66.38 358 TYR B N 1
ATOM 5910 C CA . TYR B 1 358 ? -43 15.125 3.479 1 66.38 358 TYR B CA 1
ATOM 5911 C C . TYR B 1 358 ? -42.469 16.266 4.336 1 66.38 358 TYR B C 1
ATOM 5913 O O . TYR B 1 358 ? -43.219 17.172 4.699 1 66.38 358 TYR B O 1
ATOM 5921 N N . LEU B 1 359 ? -41.219 16.219 4.73 1 61 359 LEU B N 1
ATOM 5922 C CA . LEU B 1 359 ? -40.594 17.266 5.527 1 61 359 LEU B CA 1
ATOM 5923 C C . LEU B 1 359 ? -40.281 18.484 4.66 1 61 359 LEU B C 1
ATOM 5925 O O . LEU B 1 359 ? -40.219 19.609 5.156 1 61 359 LEU B O 1
ATOM 5929 N N . VAL B 1 360 ? -40.094 18.281 3.529 1 58.44 360 VAL B N 1
ATOM 5930 C CA . VAL B 1 360 ? -39.781 19.391 2.633 1 58.44 360 VAL B CA 1
ATOM 5931 C C . VAL B 1 360 ? -41.062 20.125 2.266 1 58.44 360 VAL B C 1
ATOM 5933 O O . VAL B 1 360 ? -41.062 21.359 2.135 1 58.44 360 VAL B O 1
ATOM 5936 N N . GLY B 1 361 ? -42.156 19.547 2.186 1 51.12 361 GLY B N 1
ATOM 5937 C CA . GLY B 1 361 ? -43.406 20.234 1.919 1 51.12 361 GLY B CA 1
ATOM 5938 C C . GLY B 1 361 ? -43.844 21.125 3.057 1 51.12 361 GLY B C 1
ATOM 5939 O O . GLY B 1 361 ? -44.406 22.203 2.822 1 51.12 361 GLY B O 1
ATOM 5940 N N . ASP B 1 362 ? -43.656 20.75 4.262 1 48.22 362 ASP B N 1
ATOM 5941 C CA . ASP B 1 362 ? -44.188 21.562 5.371 1 48.22 362 ASP B CA 1
ATOM 5942 C C . ASP B 1 362 ? -43.281 22.766 5.617 1 48.22 362 ASP B C 1
ATOM 5944 O O . ASP B 1 362 ? -43.75 23.812 6.074 1 48.22 362 ASP B O 1
ATOM 5948 N N . ILE B 1 363 ? -41.969 22.672 5.383 1 46.28 363 ILE B N 1
ATOM 5949 C CA . ILE B 1 363 ? -41.125 23.828 5.629 1 46.28 363 ILE B CA 1
ATOM 5950 C C . ILE B 1 363 ? -41.438 24.922 4.621 1 46.28 363 ILE B C 1
ATOM 5952 O O . ILE B 1 363 ? -41.219 26.109 4.898 1 46.28 363 ILE B O 1
ATOM 5956 N N . VAL B 1 364 ? -41.844 24.656 3.406 1 43.09 364 VAL B N 1
ATOM 5957 C CA . VAL B 1 364 ? -42.219 25.734 2.496 1 43.09 364 VAL B CA 1
ATOM 5958 C C . VAL B 1 364 ? -43.531 26.391 2.961 1 43.09 364 VAL B C 1
ATOM 5960 O O . VAL B 1 364 ? -43.844 27.516 2.562 1 43.09 364 VAL B O 1
ATOM 5963 N N . LYS B 1 365 ? -44.438 25.688 3.525 1 41.69 365 LYS B N 1
ATOM 5964 C CA . LYS B 1 365 ? -45.656 26.422 3.883 1 41.69 365 LYS B CA 1
ATOM 5965 C C . LYS B 1 365 ? -45.469 27.234 5.164 1 41.69 365 LYS B C 1
ATOM 5967 O O . LYS B 1 365 ? -46.25 28.125 5.48 1 41.69 365 LYS B O 1
ATOM 5972 N N . LYS B 1 366 ? -44.906 26.703 6.242 1 38.56 366 LYS B N 1
ATOM 5973 C CA . LYS B 1 366 ? -45 27.578 7.41 1 38.56 366 LYS B CA 1
ATOM 5974 C C . LYS B 1 366 ? -43.906 28.641 7.406 1 38.56 366 LYS B C 1
ATOM 5976 O O . LYS B 1 366 ? -42.719 28.312 7.441 1 38.56 366 LYS B O 1
ATOM 5981 N N . PRO B 1 367 ? -44.094 29.875 6.75 1 34.56 367 PRO B N 1
ATOM 5982 C CA . PRO B 1 367 ? -43.219 31.016 7.008 1 34.56 367 PRO B CA 1
ATOM 5983 C C . PRO B 1 367 ? -42.75 31.094 8.461 1 34.56 367 PRO B C 1
ATOM 5985 O O . PRO B 1 367 ? -43.406 30.578 9.359 1 34.56 367 PRO B O 1
ATOM 5988 N N . ALA B 1 368 ? -41.375 31.188 8.75 1 33.94 368 ALA B N 1
ATOM 5989 C CA . ALA B 1 368 ? -40.875 31.594 10.055 1 33.94 368 ALA B CA 1
ATOM 5990 C C . ALA B 1 368 ? -41.844 32.562 10.742 1 33.94 368 ALA B C 1
ATOM 5992 O O . ALA B 1 368 ? -41.938 33.719 10.375 1 33.94 368 ALA B O 1
ATOM 5993 N N . ARG B 1 369 ? -43.062 32.281 10.977 1 34.03 369 ARG B N 1
ATOM 5994 C CA . ARG B 1 369 ? -43.688 33.156 11.969 1 34.03 369 ARG B CA 1
ATOM 5995 C C . ARG B 1 369 ? -42.781 33.375 13.172 1 34.03 369 ARG B C 1
ATOM 5997 O O . ARG B 1 369 ? -42.406 32.438 13.852 1 34.03 369 ARG B O 1
ATOM 6004 N N . ILE B 1 370 ? -41.781 34.375 13.055 1 31.78 370 ILE B N 1
ATOM 6005 C CA . ILE B 1 370 ? -41.094 35 14.188 1 31.78 370 ILE B CA 1
ATOM 6006 C C . ILE B 1 370 ? -42.031 35 15.398 1 31.78 370 ILE B C 1
ATOM 6008 O O . ILE B 1 370 ? -43.125 35.594 15.367 1 31.78 370 ILE B O 1
ATOM 6012 N N . TYR B 1 371 ? -42.125 33.875 16.078 1 29.72 371 TYR B N 1
ATOM 6013 C CA . TYR B 1 371 ? -42.719 33.906 17.406 1 29.72 371 TYR B CA 1
ATOM 6014 C C . TYR B 1 371 ? -42.25 35.125 18.203 1 29.72 371 TYR B C 1
ATOM 6016 O O . TYR B 1 371 ? -41.094 35.219 18.578 1 29.72 371 TYR B O 1
ATOM 6024 N N . HIS B 1 372 ? -42.625 36.375 17.703 1 31.84 372 HIS B N 1
ATOM 6025 C CA . HIS B 1 372 ? -42.656 37.531 18.609 1 31.84 372 HIS B CA 1
ATOM 6026 C C . HIS B 1 372 ? -43.25 37.156 19.969 1 31.84 372 HIS B C 1
ATOM 6028 O O . HIS B 1 372 ? -44.438 36.906 20.078 1 31.84 372 HIS B O 1
ATOM 6034 N N . SER B 1 373 ? -42.5 36.188 20.688 1 29.41 373 SER B N 1
ATOM 6035 C CA . SER B 1 373 ? -42.906 35.969 22.078 1 29.41 373 SER B CA 1
ATOM 6036 C C . SER B 1 373 ? -43.25 37.25 22.766 1 29.41 373 SER B C 1
ATOM 6038 O O . SER B 1 373 ? -42.5 38.25 22.703 1 29.41 373 SER B O 1
ATOM 6040 N N . LYS B 1 374 ? -44.5 37.594 22.938 1 37.5 374 LYS B N 1
ATOM 6041 C CA . LYS B 1 374 ? -45.25 38.531 23.781 1 37.5 374 LYS B CA 1
ATOM 6042 C C . LYS B 1 374 ? -44.688 38.562 25.203 1 37.5 374 LYS B C 1
ATOM 6044 O O . LYS B 1 374 ? -45.344 39.062 26.125 1 37.5 374 LYS B O 1
ATOM 6049 N N . TRP B 1 375 ? -43.5 37.938 25.438 1 32.34 375 TRP B N 1
ATOM 6050 C CA . TRP B 1 375 ? -43.062 38.062 26.828 1 32.34 375 TRP B CA 1
ATOM 6051 C C . TRP B 1 375 ? -42.812 39.5 27.234 1 32.34 375 TRP B C 1
ATOM 6053 O O . TRP B 1 375 ? -42.406 39.781 28.359 1 32.34 375 TRP B O 1
ATOM 6063 N N . GLU B 1 376 ? -42.719 40.406 26.25 1 30.59 376 GLU B N 1
ATOM 6064 C CA . GLU B 1 376 ? -42.562 41.75 26.812 1 30.59 376 GLU B CA 1
ATOM 6065 C C . GLU B 1 376 ? -43.812 42.219 27.531 1 30.59 376 GLU B C 1
ATOM 6067 O O . GLU B 1 376 ? -43.781 43.125 28.344 1 30.59 376 GLU B O 1
ATOM 6072 N N . THR B 1 377 ? -45.031 41.719 27.078 1 32.41 377 THR B N 1
ATOM 6073 C CA . THR B 1 377 ? -46.156 42.469 27.594 1 32.41 377 THR B CA 1
ATOM 6074 C C . THR B 1 377 ? -46.406 42.094 29.062 1 32.41 377 THR B C 1
ATOM 6076 O O . THR B 1 377 ? -47.062 42.875 29.781 1 32.41 377 THR B O 1
ATOM 6079 N N . LYS B 1 378 ? -46.406 40.812 29.516 1 36.59 378 LYS B N 1
ATOM 6080 C CA . LYS B 1 378 ? -47.094 40.594 30.766 1 36.59 378 LYS B CA 1
ATOM 6081 C C . LYS B 1 378 ? -46.312 41.094 31.953 1 36.59 378 LYS B C 1
ATOM 6083 O O . LYS B 1 378 ? -46.656 40.875 33.125 1 36.59 378 LYS B O 1
ATOM 6088 N N . LYS B 1 379 ? -45 41.406 31.891 1 37.78 379 LYS B N 1
ATOM 6089 C CA . LYS B 1 379 ? -44.5 41.938 33.156 1 37.78 379 LYS B CA 1
ATOM 6090 C C . LYS B 1 379 ? -45.25 43.219 33.531 1 37.78 379 LYS B C 1
ATOM 6092 O O . LYS B 1 379 ? -44.938 43.875 34.531 1 37.78 379 LYS B O 1
ATOM 6097 N N . ALA B 1 380 ? -45.938 43.875 32.531 1 35.91 380 ALA B N 1
ATOM 6098 C CA . ALA B 1 380 ? -46.594 45.062 33.062 1 35.91 380 ALA B CA 1
ATOM 6099 C C . ALA B 1 380 ? -47.781 44.719 33.969 1 35.91 380 ALA B C 1
ATOM 6101 O O . ALA B 1 380 ? -48.156 45.469 34.844 1 35.91 380 ALA B O 1
ATOM 6102 N N . GLU B 1 381 ? -48.344 43.5 33.688 1 28.89 381 GLU B N 1
ATOM 6103 C CA . GLU B 1 381 ? -49.375 43.375 34.719 1 28.89 381 GLU B CA 1
ATOM 6104 C C . GLU B 1 381 ? -48.844 42.75 36 1 28.89 381 GLU B C 1
ATOM 6106 O O . GLU B 1 381 ? -48.031 41.844 35.938 1 28.89 381 GLU B O 1
#

Organism: NCBI:txid231223

Nearest PDB structures (foldseek):
  8pm6-assembly1_A  TM=1.137E-01  e=6.286E+00  Homo sapiens
  9f63-assembly1_A  TM=1.156E-01  e=8.156E+00  Saccharomyces cerevisiae
  8pm6-assembly1_A  TM=1.242E-01  e=6.292E+00  Homo sapiens

Radius of gyration: 30.1 Å; Cα contacts (8 Å, |Δi|>4): 990; chains: 2; bounding box: 95×102×68 Å

Sequence (762 aa):
MSLLSWPIFVVIDKLNLFKSESSAALAGFAIIAIALLLFILLFRRYFKRVDPFVYIFSLLCCDALPGLVFVLELDGFIPRYNSTTMVTGIEPYMKTSYGVISTYWNGIVHLILYLSAITLYVRRDSHREVTLFWAGSFLNMLVVLVPALVTQTPLNKSAIYTNAPIIVLPIVAIGYYMHRRPVQARSFLEAPKIWKRPMDLLFFVYFLLAACVVVFRGMAVVGGKASCMKDYLSNCEPYLKDSNSFPKFQALSYLYFYLAYYLSAMYGLLYPGQHWMADWSLVHAGAAAQAQVTYIAGALNRRTAASMRPPTTGTNSLIFWSINLLMLVIPQLFALRCLRDPENYGRTYTVDLATPNYLVGDIVKKPARIYHSKWETKKAEMSLLSWPIFVVIDKLNLFKSESSAALAGFAIIAIALLLFILLFRRYFKRVDPFVYIFSLLCCDALPGLVFVLELDGFIPRYNSTTMVTGIEPYMKTSYGVISTYWNGIVHLILYLSAITLYVRRDSHREVTLFWAGSFLNMLVVLVPALVTQTPLNKSAIYTNAPIIVLPIVAIGYYMHRRPVQARSFLEAPKIWKRPMDLLFFVYFLLAACVVVFRGMAVVGGKASCMKDYLSNCEPYLKDSNSFPKFQALSYLYFYLAYYLSAMYGLLYPGQHWMADWSLVHAGAAAQAQVTYIAGALNRRTAASMRPPTTGTNSLIFWSINLLMLVIPQLFALRCLRDPENYGRTYTVDLATPNYLVGDIVKKPARIYHSKWETKKAE

Solvent-accessible surface area (backbone atoms only — not comparable to full-atom values): 39251 Å² total; per-residue (Å²): 106,44,72,52,38,50,59,51,49,53,50,43,60,70,63,56,44,64,77,41,73,65,45,34,50,51,50,51,51,48,52,52,52,52,51,49,51,52,50,49,54,56,47,56,68,50,29,45,87,69,62,68,63,52,57,52,33,55,52,49,35,38,54,20,44,55,42,32,53,44,47,36,27,74,72,60,79,39,81,82,57,82,57,55,62,52,51,41,68,57,34,55,61,49,74,38,31,56,31,38,42,47,32,48,41,38,34,44,55,48,34,50,48,31,52,47,32,46,50,26,38,76,69,49,38,63,32,48,56,55,47,34,19,45,26,20,21,54,38,45,52,43,66,21,48,44,61,22,46,44,47,31,88,78,71,49,62,64,44,43,66,66,49,53,68,52,53,53,53,31,55,48,49,46,53,56,54,59,69,55,46,56,89,71,82,80,66,84,67,77,71,74,60,44,88,82,32,60,72,57,40,52,51,41,51,47,35,54,50,48,40,53,49,28,47,51,52,26,41,32,70,74,45,30,62,48,68,69,36,49,46,39,41,66,54,27,40,21,38,50,69,43,88,68,34,45,51,39,35,46,35,46,42,35,38,44,58,47,32,55,46,33,54,50,50,42,49,39,56,69,45,63,59,37,46,64,47,25,56,50,28,30,21,47,24,23,20,29,42,46,50,36,51,35,48,54,52,20,31,68,28,85,72,34,55,76,84,27,30,56,46,88,62,66,70,40,21,50,52,44,50,50,54,48,49,46,56,34,49,50,42,48,54,47,26,51,52,24,63,72,35,34,79,42,17,15,64,61,59,52,76,84,57,64,41,47,45,73,61,56,58,52,60,72,64,56,69,83,70,74,76,72,67,64,68,71,58,60,69,75,102,107,43,73,54,38,48,58,52,48,54,52,43,60,71,62,55,46,64,78,41,72,66,47,35,50,51,50,51,51,49,51,50,52,52,52,46,51,52,51,48,55,57,48,55,68,50,29,44,86,69,62,67,63,53,57,51,32,54,52,49,33,37,55,20,42,54,43,31,53,44,49,35,27,73,72,60,78,39,79,81,58,81,58,55,62,52,50,41,68,56,34,55,61,47,73,39,30,56,32,36,43,47,34,47,42,39,33,46,56,49,33,50,47,32,51,49,32,46,50,26,38,74,68,49,37,64,31,47,56,56,47,34,20,46,26,19,22,53,40,46,52,42,65,20,47,43,60,22,46,43,45,31,86,78,70,50,62,63,43,42,66,65,48,53,69,53,53,53,53,30,55,49,50,46,53,56,54,59,70,54,47,56,88,72,82,79,66,84,69,77,71,73,60,45,88,81,32,60,70,57,40,52,52,40,52,47,35,54,51,50,40,54,47,27,47,51,51,26,40,34,71,76,44,29,62,48,68,68,36,50,49,39,40,66,53,27,41,21,37,52,68,43,88,68,35,44,52,39,36,45,37,46,43,34,38,44,59,47,33,54,46,33,55,50,50,42,49,39,56,68,46,65,58,37,47,64,47,26,56,50,28,30,22,48,24,22,20,28,42,45,50,36,52,34,48,54,52,19,32,67,27,87,73,34,56,76,86,28,30,55,46,86,61,68,69,39,21,50,51,44,51,51,54,48,48,47,55,33,48,49,41,48,53,49,28,52,52,24,63,73,35,34,78,42,16,16,63,62,60,51,75,84,57,64,41,48,44,73,60,57,57,52,59,72,63,56,69,83,69,74,75,73,70,64,71,74,58,59,76,74,103

pLDDT: mean 85.82, std 16.14, range [28.89, 98.81]